Protein AF-0000000072981981 (afdb_homodimer)

Solvent-accessible surface area (backbone atoms only — not comparable to full-atom values): 23715 Å² total; per-residue (Å²): 120,84,63,38,62,62,86,81,56,67,91,51,43,89,80,48,50,75,38,51,50,51,24,56,48,38,70,71,68,51,47,66,71,39,44,14,62,52,34,63,45,56,57,67,58,47,51,51,22,38,52,53,33,42,70,68,39,34,61,42,53,75,9,65,46,61,69,47,34,50,51,46,46,59,72,44,55,72,69,58,37,51,54,43,64,72,66,50,52,68,68,57,52,51,48,45,47,51,52,41,70,75,43,49,89,78,45,52,68,72,53,43,42,38,47,37,50,50,41,23,71,68,45,50,76,88,41,46,70,58,33,60,56,33,47,67,43,91,48,64,70,38,19,33,42,15,34,40,19,45,27,62,46,44,52,72,86,42,46,68,60,36,53,56,32,59,69,45,92,46,67,65,35,23,36,34,16,43,46,22,37,40,67,51,62,50,70,86,43,44,68,61,49,53,51,48,57,75,71,52,85,54,62,73,48,47,50,36,47,50,53,33,51,48,44,71,77,52,68,125,121,84,63,39,62,62,85,81,57,68,92,51,41,89,78,49,50,75,40,51,51,53,24,55,48,40,71,71,67,50,49,66,71,40,44,15,63,52,34,65,45,57,57,68,58,46,51,50,21,39,52,54,32,42,72,68,40,35,61,42,53,74,8,65,46,61,70,47,33,49,52,47,45,59,74,44,55,72,70,58,36,50,54,43,64,72,65,49,53,68,69,56,51,50,47,44,48,51,52,42,71,75,41,48,90,78,44,52,69,72,53,42,42,39,48,36,50,50,41,22,73,69,44,50,76,87,39,44,71,58,34,60,57,32,46,67,41,91,48,65,70,38,19,35,41,14,35,40,20,47,25,62,46,42,51,73,84,44,46,68,59,35,52,56,33,58,68,45,89,46,67,66,36,22,37,36,16,42,47,23,37,40,68,52,62,50,69,86,42,46,68,61,48,51,52,47,56,76,72,52,86,54,63,74,48,45,51,36,47,49,54,33,50,48,43,72,77,53,67,124

pLDDT: mean 95.52, std 6.21, range [47.0, 98.81]

Sequence (440 aa):
MNKNLVDIDWNNIEKYSQEQITYFLYLEGKSIETLAKIRNFDKATVKKHILDGKIKYGILAKSSNVEELFKQIANSGKQDKIEVINGLENKIKKDLISFIKNNYGDMYPKDKQAAVWILGEVKDEEGIDILLKASVHKFINIRRMAVSALGKIGSIKGETVLIRALEDENSQVVTYAIKALNKIKSTKAKEKIIYIKNKTDKDYILKAVDEYLQEIDDPIMNKNLVDIDWNNIEKYSQEQITYFLYLEGKSIETLAKIRNFDKATVKKHILDGKIKYGILAKSSNVEELFKQIANSGKQDKIEVINGLENKIKKDLISFIKNNYGDMYPKDKQAAVWILGEVKDEEGIDILLKASVHKFINIRRMAVSALGKIGSIKGETVLIRALEDENSQVVTYAIKALNKIKSTKAKEKIIYIKNKTDKDYILKAVDEYLQEIDDPI

Foldseek 3Di:
DQAFQDDDDVVVVVPDDLLRVLQVVVLVPDDLVRSCVVSVHDSVVSVVSNVVCCLQCVLRSPDNDLVSSLVSLLPDDPVSNLSNLVPDDPVSLVVNLVVCVVCVVPDDPSSLLSSLQSLLSNLDCSNLVSLLVQCPDPDPSSVLSSLLSLLSNLDCVCLVSLLVQCPPPDVSSNLSSLNSCLSNLPPPNLVVLVVVCVVDDDPSSVVSSVSSCCCNVPPD/DQQFQDDDDVVVVVPDDLLRVLQVVVLVPDDLVRSCVVSVHDSVVSVVSNVVCCLQCVLRSPDNDLVSSLVSLLPDDPVSNLSNLVPDDPVSLVVNLVVCVVCVVVDDPSSLLSSLQSLLSNLDPSNLVSLLVQCPDPDPSSVLSSLLSLLSNLDCVCLVSLLVQCPPPDVSSNLSSLNSCLSNLPPPNLVVLVVVCVVDDDPSSVVSSVSSCCCNVPPD

Organism: Clostridium botulinum (strain Hall / ATCC 3502 / NCTC 13319 / Type A) (NCBI:txid441771)

Nearest PDB structures (foldseek):
  7z0f-assembly1_C  TM=6.526E-01  e=6.802E-05  synthetic construct
  7p0h-assembly2_B  TM=5.715E-01  e=2.717E-05  synthetic construct
  4zv6-assembly1_A  TM=6.392E-01  e=8.102E-05  synthetic construct
  6hwp-assembly1_A  TM=5.800E-01  e=2.838E-05  synthetic construct
  8aw4-assembly1_A  TM=5.631E-01  e=5.966E-05  synthetic construct

Radius of gyration: 39.87 Å; Cα contacts (8 Å, |Δi|>4): 545; chains: 2; bounding box: 34×123×67 Å

Secondary structure (DSSP, 8-state):
----S----GGGGGG--HHHHHHHHHHTT--HHHHHHHHT--HHHHHHHHHHHHHHHHHHHT-SSHHHHHHHHHTS-HHHHHHHHHH--HHHHHHHHHHHHHHGGG--HHHHHHHHHHHHHHT-GGGHHHHHHHTT-SSHHHHHHHHHHHHHHT-GGGHHHHHHHTT-SSHHHHHHHHHHHHHTT-STTHHHHHHHHHH---HHHHHHHHHHHHHHHS--/----S----GGGGGG--HHHHHHHHHHTT--HHHHHHHHT--HHHHHHHHHHHHHHHHHHHT-SSHHHHHHHHHTS-HHHHHHHHHH--HHHHHHHHHHHHHHGGG--HHHHHHHHHHHHHHT-GGGHHHHHHHTT-SSHHHHHHHHHHHHHHT-GGGHHHHHHHTT-SSHHHHHHHHHHHHHTT-STTHHHHHHHHHH---HHHHHHHHHHHHHHHS--

Structure (mmCIF, N/CA/C/O backbone):
data_AF-0000000072981981-model_v1
#
loop_
_entity.id
_entity.type
_entity.pdbx_description
1 polymer 'Helicase Helix-turn-helix domain-containing protein'
#
loop_
_atom_site.group_PDB
_atom_site.id
_atom_site.type_symbol
_atom_site.label_atom_id
_atom_site.label_alt_id
_atom_site.label_comp_id
_atom_site.label_asym_id
_atom_site.label_entity_id
_atom_site.label_seq_id
_atom_site.pdbx_PDB_ins_code
_atom_site.Cartn_x
_atom_site.Cartn_y
_atom_site.Cartn_z
_atom_site.occupancy
_atom_site.B_iso_or_equiv
_atom_site.auth_seq_id
_atom_site.auth_comp_id
_atom_site.auth_asym_id
_atom_site.auth_atom_id
_atom_site.pdbx_PDB_model_num
ATOM 1 N N . MET A 1 1 ? -6.266 5.734 -3.801 1 47.34 1 MET A N 1
ATOM 2 C CA . MET A 1 1 ? -6.062 6.234 -2.443 1 47.34 1 MET A CA 1
ATOM 3 C C . MET A 1 1 ? -6.363 7.727 -2.359 1 47.34 1 MET A C 1
ATOM 5 O O . MET A 1 1 ? -5.902 8.508 -3.197 1 47.34 1 MET A O 1
ATOM 9 N N . ASN A 1 2 ? -7.457 7.965 -1.632 1 57.19 2 ASN A N 1
ATOM 10 C CA . ASN A 1 2 ? -7.816 9.375 -1.548 1 57.19 2 ASN A CA 1
ATOM 11 C C . ASN A 1 2 ? -6.605 10.242 -1.217 1 57.19 2 ASN A C 1
ATOM 13 O O . ASN A 1 2 ? -5.879 9.969 -0.26 1 57.19 2 ASN A O 1
ATOM 17 N N . LYS A 1 3 ? -6.227 11.031 -2.119 1 75.69 3 LYS A N 1
ATOM 18 C CA . LYS A 1 3 ? -5.102 11.953 -1.992 1 75.69 3 LYS A CA 1
ATOM 19 C C . LYS A 1 3 ? -5.281 12.875 -0.788 1 75.69 3 LYS A C 1
ATOM 21 O O . LYS A 1 3 ? -6.348 13.461 -0.603 1 75.69 3 LYS A O 1
ATOM 26 N N . ASN A 1 4 ? -4.578 12.547 0.323 1 91 4 ASN A N 1
ATOM 27 C CA . ASN A 1 4 ? -4.508 13.469 1.451 1 91 4 ASN A CA 1
ATOM 28 C C . ASN A 1 4 ? -3.156 14.18 1.513 1 91 4 ASN A C 1
ATOM 30 O O . ASN A 1 4 ? -2.281 13.93 0.683 1 91 4 ASN A O 1
ATOM 34 N N . LEU A 1 5 ? -3.074 15.18 2.398 1 93.44 5 LEU A N 1
ATOM 35 C CA . LEU A 1 5 ? -1.886 16.031 2.426 1 93.44 5 LEU A CA 1
ATOM 36 C C . LEU A 1 5 ? -0.856 15.484 3.414 1 93.44 5 LEU A C 1
ATOM 38 O O . LEU A 1 5 ? 0.158 16.141 3.676 1 93.44 5 LEU A O 1
ATOM 42 N N . VAL A 1 6 ? -1.151 14.289 3.984 1 93.06 6 VAL A N 1
ATOM 43 C CA . VAL A 1 6 ? -0.148 13.68 4.855 1 93.06 6 VAL A CA 1
ATOM 44 C C . VAL A 1 6 ? 0.995 13.117 4.012 1 93.06 6 VAL A C 1
ATOM 46 O O . VAL A 1 6 ? 0.77 12.297 3.117 1 93.06 6 VAL A O 1
ATOM 49 N N . ASP A 1 7 ? 2.146 13.602 4.246 1 89.94 7 ASP A N 1
ATOM 50 C CA . ASP A 1 7 ? 3.318 13.164 3.496 1 89.94 7 ASP A CA 1
ATOM 51 C C . ASP A 1 7 ? 3.906 11.883 4.09 1 89.94 7 ASP A C 1
ATOM 53 O O . ASP A 1 7 ? 4.656 11.938 5.066 1 89.94 7 ASP A O 1
ATOM 57 N N . ILE A 1 8 ? 3.598 10.789 3.52 1 93.19 8 ILE A N 1
ATOM 58 C CA . ILE A 1 8 ? 4.066 9.5 4.012 1 93.19 8 ILE A CA 1
ATOM 59 C C . ILE A 1 8 ? 5.168 8.969 3.098 1 93.19 8 ILE A C 1
ATOM 61 O O . ILE A 1 8 ? 4.961 8.812 1.893 1 93.19 8 ILE A O 1
ATOM 65 N N . ASP A 1 9 ? 6.332 8.781 3.586 1 94.12 9 ASP A N 1
ATOM 66 C CA . ASP A 1 9 ? 7.453 8.141 2.906 1 94.12 9 ASP A CA 1
ATOM 67 C C . ASP A 1 9 ? 7.98 6.957 3.713 1 94.12 9 ASP A C 1
ATOM 69 O O . ASP A 1 9 ? 8.742 7.141 4.664 1 94.12 9 ASP A O 1
ATOM 73 N N . TRP A 1 10 ? 7.699 5.773 3.27 1 95.44 10 TRP A N 1
ATOM 74 C CA . TRP A 1 10 ? 8.016 4.57 4.031 1 95.44 10 TRP A CA 1
ATOM 75 C C . TRP A 1 10 ? 9.523 4.348 4.094 1 95.44 10 TRP A C 1
ATOM 77 O O . TRP A 1 10 ? 10.008 3.574 4.926 1 95.44 10 TRP A O 1
ATOM 87 N N . ASN A 1 11 ? 10.258 5 3.201 1 93.69 11 ASN A N 1
ATOM 88 C CA . ASN A 1 11 ? 11.711 4.922 3.266 1 93.69 11 ASN A CA 1
ATOM 89 C C . ASN A 1 11 ? 12.258 5.609 4.516 1 93.69 11 ASN A C 1
ATOM 91 O O . ASN A 1 11 ? 13.414 5.406 4.887 1 93.69 11 ASN A O 1
ATOM 95 N N . ASN A 1 12 ? 11.43 6.418 5.133 1 94.38 12 ASN A N 1
ATOM 96 C CA . ASN A 1 12 ? 11.828 7.113 6.352 1 94.38 12 ASN A CA 1
ATOM 97 C C . ASN A 1 12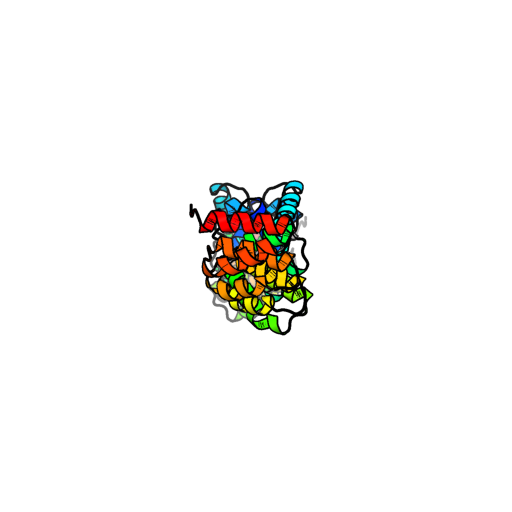 ? 11.164 6.508 7.586 1 94.38 12 ASN A C 1
ATOM 99 O O . ASN A 1 12 ? 10.883 7.219 8.555 1 94.38 12 ASN A O 1
ATOM 103 N N . ILE A 1 13 ? 10.938 5.254 7.551 1 95.94 13 ILE A N 1
ATOM 104 C CA . ILE A 1 13 ? 10.148 4.578 8.578 1 95.94 13 ILE A CA 1
ATOM 105 C C . ILE A 1 13 ? 10.828 4.734 9.938 1 95.94 13 ILE A C 1
ATOM 107 O O . ILE A 1 13 ? 10.156 4.754 10.969 1 95.94 13 ILE A O 1
ATOM 111 N N . GLU A 1 14 ? 12.188 4.875 9.898 1 95.44 14 GLU A N 1
ATOM 112 C CA . GLU A 1 14 ? 12.93 4.992 11.148 1 95.44 14 GLU A CA 1
ATOM 113 C C . GLU A 1 14 ? 12.508 6.23 11.93 1 95.44 14 GLU A C 1
ATOM 115 O O . GLU A 1 14 ? 12.688 6.293 13.148 1 95.44 14 GLU A O 1
ATOM 120 N N . LYS A 1 15 ? 11.922 7.195 11.336 1 95.06 15 LYS A N 1
ATOM 121 C CA . LYS A 1 15 ? 11.516 8.445 11.977 1 95.06 15 LYS A CA 1
ATOM 122 C C . LYS A 1 15 ? 10.086 8.344 12.516 1 95.06 15 LYS A C 1
ATOM 124 O O . LYS A 1 15 ? 9.617 9.25 13.211 1 95.06 15 LYS A O 1
ATOM 129 N N . TYR A 1 16 ? 9.359 7.277 12.188 1 96.69 16 TYR A N 1
ATOM 130 C CA . TYR A 1 16 ? 7.953 7.156 12.562 1 96.69 16 TYR A CA 1
ATOM 131 C C . TYR A 1 16 ? 7.805 6.406 13.875 1 96.69 16 TYR A C 1
ATOM 133 O O . TYR A 1 16 ? 8.5 5.418 14.117 1 96.69 16 TYR A O 1
ATOM 141 N N . SER A 1 17 ? 6.973 6.895 14.711 1 96.94 17 SER A N 1
ATOM 142 C CA . SER A 1 17 ? 6.555 6.148 15.891 1 96.94 17 SER A CA 1
ATOM 143 C C . SER A 1 17 ? 5.652 4.977 15.516 1 96.94 17 SER A C 1
ATOM 145 O O . SER A 1 17 ? 5.18 4.895 14.383 1 96.94 17 SER A O 1
ATOM 147 N N . GLN A 1 18 ? 5.379 4.059 16.469 1 97.81 18 GLN A N 1
ATOM 148 C CA . GLN A 1 18 ? 4.48 2.93 16.234 1 97.81 18 GLN A CA 1
ATOM 149 C C . GLN A 1 18 ? 3.072 3.406 15.898 1 97.81 18 GLN A C 1
ATOM 151 O O . GLN A 1 18 ? 2.404 2.828 15.039 1 97.81 18 GLN A O 1
ATOM 156 N N . GLU A 1 19 ? 2.67 4.469 16.578 1 97.75 19 GLU A N 1
ATOM 157 C CA . GLU A 1 19 ? 1.354 5.047 16.328 1 97.75 19 GLU A CA 1
ATOM 158 C C . GLU A 1 19 ? 1.263 5.613 14.914 1 97.75 19 GLU A C 1
ATOM 160 O O . GLU A 1 19 ? 0.259 5.418 14.227 1 97.75 19 GLU A O 1
ATOM 165 N N . GLN A 1 20 ? 2.314 6.309 14.547 1 97 20 GLN A N 1
ATOM 166 C CA . GLN A 1 20 ? 2.344 6.887 13.203 1 97 20 GLN A CA 1
ATOM 167 C C . GLN A 1 20 ? 2.268 5.801 12.141 1 97 20 GLN A C 1
ATOM 169 O O . GLN A 1 20 ? 1.513 5.926 11.172 1 97 20 GLN A O 1
ATOM 174 N N . ILE A 1 21 ? 3.012 4.75 12.328 1 98.31 21 ILE A N 1
ATOM 175 C CA . ILE A 1 21 ? 3.045 3.664 11.352 1 98.31 21 ILE A CA 1
ATOM 176 C C . ILE A 1 21 ? 1.644 3.078 11.188 1 98.31 21 ILE A C 1
ATOM 178 O O . ILE A 1 21 ? 1.159 2.926 10.062 1 98.31 21 ILE A O 1
ATOM 182 N N . THR A 1 22 ? 1.028 2.76 12.273 1 98.62 22 THR A N 1
ATOM 183 C CA . THR A 1 22 ? -0.32 2.203 12.242 1 98.62 22 THR A CA 1
ATOM 184 C C . THR A 1 22 ? -1.278 3.15 11.523 1 98.62 22 THR A C 1
ATOM 186 O O . THR A 1 22 ? -2.035 2.729 10.648 1 98.62 22 THR A O 1
ATOM 189 N N . TYR A 1 23 ? -1.224 4.398 11.82 1 97.81 23 TYR A N 1
ATOM 190 C CA . TYR A 1 23 ? -2.166 5.359 11.258 1 97.81 23 TYR A CA 1
ATOM 191 C C . TYR A 1 23 ? -1.917 5.559 9.766 1 97.81 23 TYR A C 1
ATOM 193 O O . TYR A 1 23 ? -2.861 5.703 8.992 1 97.81 23 TYR A O 1
ATOM 201 N N . PHE A 1 24 ? -0.653 5.645 9.438 1 97.31 24 PHE A N 1
ATOM 202 C CA . PHE A 1 24 ? -0.336 5.832 8.023 1 97.31 24 PHE A CA 1
ATOM 203 C C . PHE A 1 24 ? -0.832 4.652 7.195 1 97.31 24 PHE A C 1
ATOM 205 O O . PHE A 1 24 ? -1.338 4.832 6.086 1 97.31 24 PHE A O 1
ATOM 212 N N . LEU A 1 25 ? -0.654 3.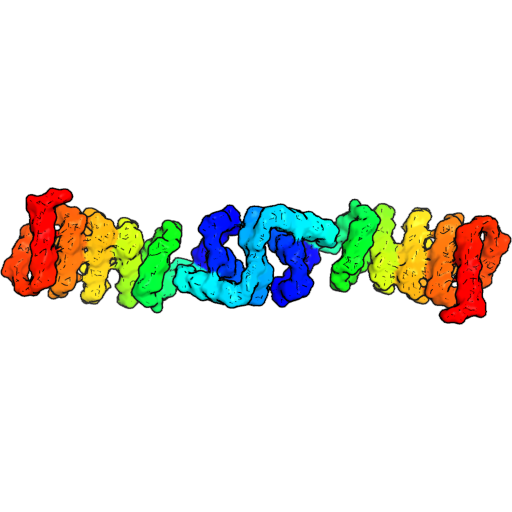482 7.762 1 97.44 25 LEU A N 1
ATOM 213 C CA . LEU A 1 25 ? -1.223 2.318 7.09 1 97.44 25 LEU A CA 1
ATOM 214 C C . LEU A 1 25 ? -2.744 2.412 7.031 1 97.44 25 LEU A C 1
ATOM 216 O O . LEU A 1 25 ? -3.357 2.029 6.031 1 97.44 25 LEU A O 1
ATOM 220 N N . TYR A 1 26 ? -3.336 2.885 8.07 1 98 26 TYR A N 1
ATOM 221 C CA . TYR A 1 26 ? -4.777 3.098 8.102 1 98 26 TYR A CA 1
ATOM 222 C C . TYR A 1 26 ? -5.223 4.027 6.977 1 98 26 TYR A C 1
ATOM 224 O O . TYR A 1 26 ? -6.242 3.783 6.332 1 98 26 TYR A O 1
ATOM 232 N N . LEU A 1 27 ? -4.461 5.043 6.727 1 96.88 27 LEU A N 1
ATOM 233 C CA . LEU A 1 27 ? -4.785 6.012 5.688 1 96.88 27 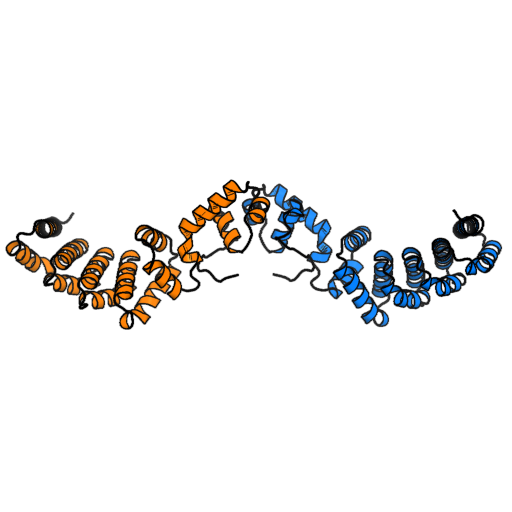LEU A CA 1
ATOM 234 C C . LEU A 1 27 ? -4.738 5.363 4.309 1 96.88 27 LEU A C 1
ATOM 236 O O . LEU A 1 27 ? -5.305 5.891 3.35 1 96.88 27 LEU A O 1
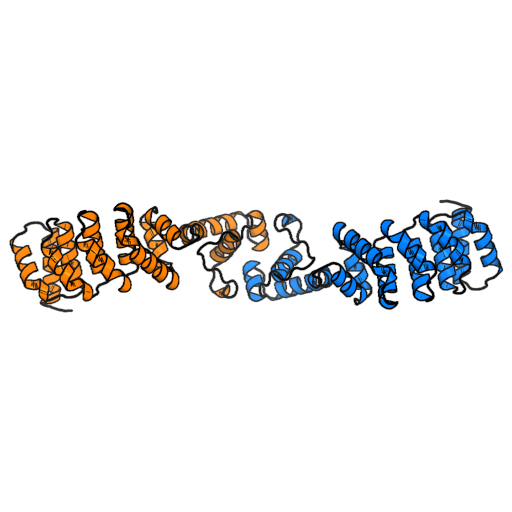ATOM 240 N N . GLU A 1 28 ? -4.074 4.207 4.238 1 94.44 28 GLU A N 1
ATOM 241 C CA . GLU A 1 28 ? -4.016 3.48 2.975 1 94.44 28 GLU A CA 1
ATOM 242 C C . GLU A 1 28 ? -5.262 2.623 2.775 1 94.44 28 GLU A C 1
ATOM 244 O O . GLU A 1 28 ? -5.391 1.928 1.766 1 94.44 28 GLU A O 1
ATOM 249 N N . GLY A 1 29 ? -6.133 2.582 3.732 1 94.5 29 GLY A N 1
ATOM 250 C CA . GLY A 1 29 ? -7.426 1.944 3.553 1 94.5 29 GLY A CA 1
ATOM 251 C C . GLY A 1 29 ? -7.52 0.584 4.219 1 94.5 29 GLY A C 1
ATOM 252 O O . GLY A 1 29 ? -8.461 -0.173 3.967 1 94.5 29 GLY A O 1
ATOM 253 N N . LYS A 1 30 ? -6.613 0.238 4.992 1 95.25 30 LYS A N 1
ATOM 254 C CA . LYS A 1 30 ? -6.621 -1.059 5.66 1 95.25 30 LYS A CA 1
ATOM 255 C C . LYS A 1 30 ? -7.52 -1.033 6.898 1 95.25 30 LYS A C 1
ATOM 257 O O . LYS A 1 30 ? -7.527 -0.052 7.645 1 95.25 30 LYS A O 1
ATOM 262 N N . SER A 1 31 ? -8.258 -2.121 7.133 1 97.12 31 SER A N 1
ATOM 263 C CA . SER A 1 31 ? -9.164 -2.209 8.266 1 97.12 31 SER A CA 1
ATOM 264 C C . SER A 1 31 ? -8.406 -2.418 9.57 1 97.12 31 SER A C 1
ATOM 266 O O . SER A 1 31 ? -7.223 -2.766 9.555 1 97.12 31 SER A O 1
ATOM 268 N N . ILE A 1 32 ? -9.141 -2.203 10.656 1 98.06 32 ILE A N 1
ATOM 269 C CA . ILE A 1 32 ? -8.547 -2.379 11.977 1 98.06 32 ILE A CA 1
ATOM 270 C C . ILE A 1 32 ? -8.094 -3.826 12.148 1 98.06 32 ILE A C 1
ATOM 272 O O . ILE A 1 32 ? -7.004 -4.082 12.664 1 98.06 32 ILE A O 1
ATOM 276 N N . GLU A 1 33 ? -8.922 -4.758 11.695 1 97.38 33 GLU A N 1
ATOM 277 C CA . GLU A 1 33 ? -8.578 -6.176 11.781 1 97.38 33 GLU A CA 1
ATOM 278 C C . GLU A 1 33 ? -7.32 -6.492 10.977 1 97.38 33 GLU A C 1
ATOM 280 O O . GLU A 1 33 ? -6.422 -7.18 11.469 1 97.38 33 GLU A O 1
ATOM 285 N N . THR A 1 34 ? -7.258 -5.996 9.789 1 98.38 34 THR A N 1
ATOM 286 C CA . THR A 1 34 ? -6.109 -6.191 8.906 1 98.38 34 THR A CA 1
ATOM 287 C C . THR A 1 34 ? -4.848 -5.594 9.523 1 98.38 34 THR A C 1
ATOM 289 O O . THR A 1 34 ? -3.799 -6.242 9.555 1 98.38 34 THR A O 1
ATOM 292 N N . LEU A 1 35 ? -5.008 -4.387 10.07 1 98.69 35 LEU A N 1
ATOM 293 C CA . LEU A 1 35 ? -3.861 -3.691 10.648 1 98.69 35 LEU A CA 1
ATOM 294 C C . LEU A 1 35 ? -3.342 -4.434 11.875 1 98.69 35 LEU A C 1
ATOM 296 O O . LEU A 1 35 ? -2.133 -4.461 12.125 1 98.69 35 LEU A O 1
ATOM 300 N N . ALA A 1 36 ? -4.277 -4.953 12.695 1 98.5 36 ALA A N 1
ATOM 301 C CA . ALA A 1 36 ? -3.863 -5.695 13.883 1 98.5 36 ALA A CA 1
ATOM 302 C C . ALA A 1 36 ? -2.947 -6.855 13.508 1 98.5 36 ALA A C 1
ATOM 304 O O . ALA A 1 36 ? -1.916 -7.074 14.148 1 98.5 36 ALA A O 1
ATOM 305 N N . LYS A 1 37 ? -3.24 -7.559 12.438 1 98 37 LYS A N 1
ATOM 306 C CA . LYS A 1 37 ? -2.434 -8.688 11.984 1 98 37 LYS A CA 1
ATOM 307 C C . LYS A 1 37 ? -1.141 -8.211 11.328 1 98 37 LYS A C 1
ATOM 309 O O . LYS A 1 37 ? -0.068 -8.766 11.586 1 98 37 LYS A O 1
ATOM 314 N N . ILE A 1 38 ? -1.261 -7.219 10.508 1 98.62 38 ILE A N 1
ATOM 315 C CA . ILE A 1 38 ? -0.084 -6.691 9.82 1 98.62 38 ILE A CA 1
ATOM 316 C C . ILE A 1 38 ? 0.938 -6.211 10.844 1 98.62 38 ILE A C 1
ATOM 318 O O . ILE A 1 38 ? 2.123 -6.535 10.75 1 98.62 38 ILE A O 1
ATOM 322 N N . ARG A 1 39 ? 0.465 -5.449 11.805 1 98.56 39 ARG A N 1
ATOM 323 C CA . ARG A 1 39 ? 1.347 -4.773 12.758 1 98.56 39 ARG A CA 1
ATOM 324 C C . ARG A 1 39 ? 1.781 -5.719 13.867 1 98.56 39 ARG A C 1
ATOM 326 O O . ARG A 1 39 ? 2.711 -5.418 14.617 1 98.56 39 ARG A O 1
ATOM 333 N N . ASN A 1 40 ? 1.094 -6.801 13.969 1 97 40 ASN A N 1
ATOM 334 C CA . ASN A 1 40 ? 1.311 -7.73 15.078 1 97 40 ASN A CA 1
ATOM 335 C C . ASN A 1 40 ? 1.037 -7.066 16.422 1 97 40 ASN A C 1
ATOM 337 O O . ASN A 1 40 ? 1.866 -7.137 17.328 1 97 40 ASN A O 1
ATOM 341 N N . PHE A 1 41 ? -0.027 -6.242 16.547 1 97.88 41 PHE A N 1
ATOM 342 C CA . PHE A 1 41 ? -0.601 -5.625 17.734 1 97.88 41 PHE A CA 1
ATOM 343 C C . PHE A 1 41 ? -2.025 -6.113 17.969 1 97.88 41 PHE A C 1
ATOM 345 O O . PHE A 1 41 ? -2.682 -6.586 17.031 1 97.88 41 PHE A O 1
ATOM 352 N N . ASP A 1 42 ? -2.537 -6.078 19.203 1 98 42 ASP A N 1
ATOM 353 C CA . ASP A 1 42 ? -3.949 -6.371 19.438 1 98 42 ASP A CA 1
ATOM 354 C C . ASP A 1 42 ? -4.836 -5.246 18.906 1 98 42 ASP A C 1
ATOM 356 O O . ASP A 1 42 ? -4.363 -4.137 18.672 1 98 42 ASP A O 1
ATOM 360 N N . LYS A 1 43 ? -6.102 -5.52 18.688 1 98.12 43 LYS A N 1
ATOM 361 C CA . LYS A 1 43 ? -7.051 -4.59 18.094 1 98.12 43 LYS A CA 1
ATOM 362 C C . LYS A 1 43 ? -7.156 -3.307 18.906 1 98.12 43 LYS A C 1
ATOM 364 O O . LYS A 1 43 ? -7.277 -2.215 18.344 1 98.12 43 LYS A O 1
ATOM 369 N N . ALA A 1 44 ? -7.117 -3.41 20.172 1 98.56 44 ALA A N 1
ATOM 370 C CA . ALA A 1 44 ? -7.23 -2.25 21.062 1 98.56 44 ALA A CA 1
ATOM 371 C C . ALA A 1 44 ? -6.086 -1.269 20.828 1 98.56 44 ALA A C 1
ATOM 373 O O . ALA A 1 44 ? -6.305 -0.057 20.75 1 98.56 44 ALA A O 1
ATOM 374 N N . THR A 1 45 ? -4.934 -1.798 20.797 1 98.75 45 THR A N 1
ATOM 375 C CA . THR A 1 45 ? -3.764 -0.966 20.547 1 98.75 45 THR A CA 1
ATOM 376 C C . THR A 1 45 ? -3.879 -0.266 19.203 1 98.75 45 THR A C 1
ATOM 378 O O . THR A 1 45 ? -3.607 0.932 19.094 1 98.75 45 THR A O 1
ATOM 381 N N . VAL A 1 46 ? -4.293 -0.986 18.188 1 98.81 46 VAL A N 1
ATOM 382 C CA . VAL A 1 46 ? -4.441 -0.438 16.844 1 98.81 46 VAL A CA 1
ATOM 383 C C . VAL A 1 46 ? -5.477 0.685 16.844 1 98.81 46 VAL A C 1
ATOM 385 O O . VAL A 1 46 ? -5.258 1.745 16.266 1 98.81 46 VAL A O 1
ATOM 388 N N . LYS A 1 47 ? -6.574 0.447 17.516 1 98.69 47 LYS A N 1
ATOM 389 C CA . LYS A 1 47 ? -7.609 1.471 17.609 1 98.69 47 LYS A CA 1
ATOM 390 C C . LYS A 1 47 ? -7.074 2.732 18.281 1 98.69 47 LYS A C 1
ATOM 392 O O . LYS A 1 47 ? -7.367 3.846 17.844 1 98.69 47 LYS A O 1
ATOM 397 N N . LYS A 1 48 ? -6.375 2.561 19.344 1 98.62 48 LYS A N 1
ATOM 398 C CA . LYS A 1 48 ? -5.777 3.697 20.031 1 98.62 48 LYS A CA 1
ATOM 399 C C . LYS A 1 48 ? -4.816 4.457 19.125 1 98.62 48 LYS A C 1
ATOM 401 O O . LYS A 1 48 ? -4.832 5.688 19.094 1 98.62 48 LYS A O 1
ATOM 406 N N . HIS A 1 49 ? -3.908 3.736 18.391 1 98.62 49 HIS A N 1
ATOM 407 C CA . HIS A 1 49 ? -2.988 4.359 17.453 1 98.62 49 HIS A CA 1
ATOM 408 C C . HIS A 1 49 ? -3.738 5.188 16.406 1 98.62 49 HIS A C 1
ATOM 410 O O . HIS A 1 49 ? -3.318 6.301 16.078 1 98.62 49 HIS A O 1
ATOM 416 N N . ILE A 1 50 ? -4.855 4.625 15.922 1 98.31 50 ILE A N 1
ATOM 417 C CA . ILE A 1 50 ? -5.637 5.309 14.898 1 98.31 50 ILE A CA 1
ATOM 418 C C . ILE A 1 50 ? -6.25 6.578 15.477 1 98.31 50 ILE A C 1
ATOM 420 O O . ILE A 1 50 ? -6.219 7.637 14.836 1 98.31 50 ILE A O 1
ATOM 424 N N . LEU A 1 51 ? -6.758 6.512 16.672 1 97.06 51 LEU A N 1
ATOM 425 C CA . LEU A 1 51 ? -7.32 7.684 17.328 1 97.06 51 LEU A CA 1
ATOM 426 C C . LEU A 1 51 ? -6.266 8.773 17.5 1 97.06 51 LEU A C 1
ATOM 428 O O . LEU A 1 51 ? -6.512 9.938 17.188 1 97.06 51 LEU A O 1
ATOM 432 N N . ASP A 1 52 ? -5.137 8.391 18.016 1 96.06 52 ASP A N 1
ATOM 433 C CA . ASP A 1 52 ? -4.039 9.336 18.188 1 96.06 52 ASP A CA 1
ATOM 434 C C . ASP A 1 52 ? -3.65 9.984 16.859 1 96.06 52 ASP A C 1
ATOM 436 O O . ASP A 1 52 ? -3.393 11.195 16.812 1 96.06 52 ASP A O 1
ATOM 440 N N . GLY A 1 53 ? -3.564 9.211 15.82 1 95.12 53 GLY A N 1
ATOM 441 C CA . GLY A 1 53 ? -3.25 9.734 14.508 1 95.12 53 GLY A CA 1
ATOM 442 C C . GLY A 1 53 ? -4.281 10.727 13.992 1 95.12 53 GLY A C 1
ATOM 443 O O . GLY A 1 53 ? -3.932 11.734 13.383 1 95.12 53 GLY A O 1
ATOM 444 N N . LYS A 1 54 ? -5.547 10.398 14.266 1 93.62 54 LYS A N 1
ATOM 445 C CA . LYS A 1 54 ? -6.617 11.305 13.844 1 93.62 54 LYS A CA 1
ATOM 446 C C . LYS A 1 54 ? -6.508 12.648 14.547 1 93.62 54 LYS A C 1
ATOM 448 O O . LYS A 1 54 ? -6.762 13.695 13.945 1 93.62 54 LYS A O 1
ATOM 453 N N . ILE A 1 55 ? -6.176 12.602 15.773 1 90.69 55 ILE A N 1
ATOM 454 C CA . ILE A 1 55 ? -5.992 13.82 16.547 1 90.69 55 ILE A CA 1
ATOM 455 C C . ILE A 1 55 ? -4.828 14.625 15.969 1 90.69 55 ILE A C 1
ATOM 457 O O . ILE A 1 55 ? -4.945 15.836 15.766 1 90.69 55 ILE A O 1
ATOM 461 N N . LYS A 1 56 ? -3.818 13.992 15.648 1 90.12 56 LYS A N 1
ATOM 462 C CA . LYS A 1 56 ? -2.598 14.68 15.227 1 90.12 56 LYS A CA 1
ATOM 463 C C . LYS A 1 56 ? -2.662 15.07 13.75 1 90.12 56 LYS A C 1
ATOM 465 O O . LYS A 1 56 ? -2.234 16.156 13.375 1 90.12 56 LYS A O 1
ATOM 470 N N . TYR A 1 57 ? -3.205 14.203 12.93 1 93.31 57 TYR A N 1
ATOM 471 C CA . TYR A 1 57 ? -3.084 14.391 11.492 1 93.31 57 TYR A CA 1
ATOM 472 C C . TYR A 1 57 ? -4.453 14.578 10.844 1 93.31 57 TYR A C 1
ATOM 474 O O . TYR A 1 57 ? -4.559 14.719 9.625 1 93.31 57 TYR A O 1
ATOM 482 N N . GLY A 1 58 ? -5.473 14.531 11.578 1 93.81 58 GLY A N 1
ATOM 483 C CA . GLY A 1 58 ? -6.828 14.492 11.047 1 93.81 58 GLY A CA 1
ATOM 484 C C . GLY A 1 58 ? -7.105 15.594 10.039 1 93.81 58 GLY A C 1
ATOM 485 O O . GLY A 1 58 ? -7.695 15.336 8.984 1 93.81 58 GLY A O 1
ATOM 486 N N . ILE A 1 59 ? -6.746 16.781 10.336 1 94.56 59 ILE A N 1
ATOM 487 C CA . ILE A 1 59 ? -7.012 17.938 9.477 1 94.56 59 ILE A CA 1
ATOM 488 C C . ILE A 1 59 ? -6.281 17.75 8.141 1 94.56 59 ILE A C 1
ATOM 490 O O . ILE A 1 59 ? -6.867 17.953 7.078 1 94.56 59 ILE A O 1
ATOM 494 N N . LEU A 1 60 ? -5.043 17.359 8.203 1 94.62 60 LEU A N 1
ATOM 495 C CA . LEU A 1 60 ? -4.273 17.125 6.988 1 94.62 60 LEU A CA 1
ATOM 496 C C . LEU A 1 60 ? -4.844 15.938 6.211 1 94.62 60 LEU A C 1
ATOM 498 O O . LEU A 1 60 ? -4.926 15.977 4.98 1 94.62 60 LEU A O 1
ATOM 502 N N . ALA A 1 61 ? -5.168 14.922 6.961 1 94.75 61 ALA A N 1
ATOM 503 C CA . ALA A 1 61 ? -5.656 13.695 6.348 1 94.75 61 ALA A CA 1
ATOM 504 C C . ALA A 1 61 ? -6.992 13.922 5.645 1 94.75 61 ALA A C 1
ATOM 506 O O . ALA A 1 61 ? -7.309 13.242 4.664 1 94.75 61 ALA A O 1
ATOM 507 N N . LYS A 1 62 ? -7.785 14.867 6.062 1 94.44 62 LYS A N 1
ATOM 508 C CA . LYS A 1 62 ? -9.094 15.164 5.492 1 94.44 62 LYS A CA 1
ATOM 509 C C . LYS A 1 62 ? -8.984 16.188 4.367 1 94.44 62 LYS A C 1
ATOM 511 O O . LYS A 1 62 ? -9.984 16.547 3.75 1 94.44 62 LYS A O 1
ATOM 516 N N . SER A 1 63 ? -7.824 16.672 4.137 1 96.06 63 SER A N 1
ATOM 517 C CA . SER A 1 63 ? -7.633 17.703 3.119 1 96.06 63 SER A CA 1
ATOM 518 C C . SER A 1 63 ? -6.91 17.141 1.899 1 96.06 63 SER A C 1
ATOM 520 O O . SER A 1 63 ? -5.828 16.562 2.025 1 96.06 63 SER A O 1
ATOM 522 N N . SER A 1 64 ? -7.457 17.391 0.738 1 95.5 64 SER A N 1
ATOM 523 C CA . SER A 1 64 ? -6.859 16.875 -0.493 1 95.5 64 SER A CA 1
ATOM 524 C C . SER A 1 64 ? -5.973 17.938 -1.15 1 95.5 64 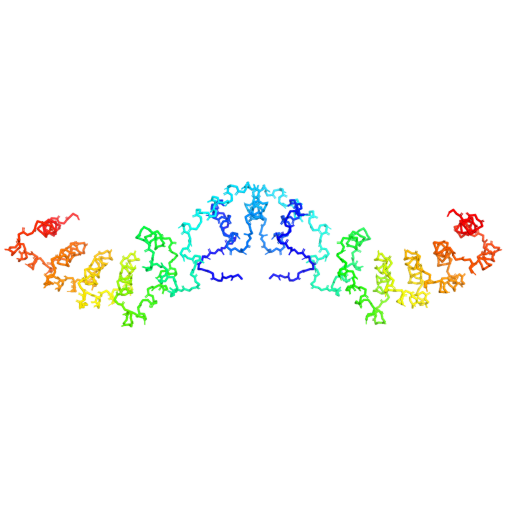SER A C 1
ATOM 526 O O . SER A 1 64 ? -5.164 17.609 -2.023 1 95.5 64 SER A O 1
ATOM 528 N N . ASN A 1 65 ? -6.188 19.156 -0.847 1 95.81 65 ASN A N 1
ATOM 529 C CA . ASN A 1 65 ? -5.395 20.281 -1.357 1 95.81 65 ASN A CA 1
ATOM 530 C C . ASN A 1 65 ? -5.336 21.422 -0.359 1 95.81 65 ASN A C 1
ATOM 532 O O . ASN A 1 65 ? -5.941 21.359 0.711 1 95.81 65 ASN A O 1
ATOM 536 N N . VAL A 1 66 ? -4.672 22.422 -0.726 1 97.06 66 VAL A N 1
ATOM 537 C CA . VAL A 1 66 ? -4.395 23.5 0.206 1 97.06 66 VAL A CA 1
ATOM 538 C C . VAL A 1 66 ? -5.68 24.281 0.496 1 97.06 66 VAL A C 1
ATOM 540 O O . VAL A 1 66 ? -5.871 24.781 1.604 1 97.06 66 VAL A O 1
ATOM 543 N N . GLU A 1 67 ? -6.551 24.453 -0.491 1 97.69 67 GLU A N 1
ATOM 544 C CA . GLU A 1 67 ? -7.824 25.125 -0.256 1 97.69 67 GLU A CA 1
ATOM 545 C C . GLU A 1 67 ? -8.648 24.391 0.798 1 97.69 67 GLU A C 1
ATOM 547 O O . GLU A 1 67 ? -9.188 25.016 1.718 1 97.69 67 GLU A O 1
ATOM 552 N N . GLU A 1 68 ? -8.758 23.125 0.628 1 97.38 68 GLU A N 1
ATOM 553 C CA . GLU A 1 68 ? -9.469 22.328 1.617 1 97.38 68 GLU A CA 1
ATOM 554 C C . GLU A 1 68 ? -8.781 22.391 2.979 1 97.38 68 GLU A C 1
ATOM 556 O O . GLU A 1 68 ? -9.445 22.422 4.016 1 97.38 68 GLU A O 1
ATOM 561 N N . LEU A 1 69 ? -7.469 22.375 2.92 1 97.56 69 LEU A N 1
ATOM 562 C CA . LEU A 1 69 ? -6.723 22.516 4.164 1 97.56 69 LEU A CA 1
ATOM 563 C C . LEU A 1 69 ? -7.09 23.812 4.875 1 97.56 69 LEU A C 1
ATOM 565 O O . LEU A 1 69 ? -7.359 23.812 6.078 1 97.56 69 LEU A O 1
ATOM 569 N N . PHE A 1 70 ? -7.121 24.875 4.129 1 98.12 70 PHE A N 1
ATOM 570 C CA . PHE A 1 70 ? -7.496 26.172 4.676 1 98.12 70 PHE A CA 1
ATOM 571 C C . PHE A 1 70 ? -8.875 26.109 5.324 1 98.12 70 PHE A C 1
ATOM 573 O O . PHE A 1 70 ? -9.062 26.562 6.453 1 98.12 70 PHE A O 1
ATOM 580 N N . LYS A 1 71 ? -9.797 25.531 4.609 1 97.5 71 LYS A N 1
ATOM 581 C CA . LYS A 1 71 ? -11.156 25.438 5.121 1 97.5 71 LYS A CA 1
ATOM 582 C C . LYS A 1 71 ? -11.219 24.594 6.383 1 97.5 71 LYS A C 1
ATOM 584 O O . LYS A 1 71 ? -11.922 24.922 7.336 1 97.5 71 LYS A O 1
ATOM 589 N N . GLN A 1 72 ? -10.469 23.469 6.344 1 96.94 72 GLN A N 1
ATOM 590 C CA . GLN A 1 72 ? -10.438 22.594 7.516 1 96.94 72 GLN A CA 1
ATOM 591 C C . GLN A 1 72 ? -9.859 23.328 8.727 1 96.94 72 GLN A C 1
ATOM 593 O O . GLN A 1 72 ? -10.391 23.219 9.828 1 96.94 72 GLN A O 1
ATOM 598 N N . ILE A 1 73 ? -8.836 24.078 8.547 1 97 73 ILE A N 1
ATOM 599 C CA . ILE A 1 73 ? -8.219 24.828 9.633 1 97 73 ILE A CA 1
ATOM 600 C C . ILE A 1 73 ? -9.195 25.891 10.133 1 97 73 ILE A C 1
ATOM 602 O O . ILE A 1 73 ? -9.414 26.016 11.344 1 97 73 ILE A O 1
ATOM 606 N N . ALA A 1 74 ? -9.789 26.594 9.219 1 96.19 74 ALA A N 1
ATOM 607 C CA . ALA A 1 74 ? -10.695 27.688 9.562 1 96.19 74 ALA A CA 1
ATOM 608 C C . ALA A 1 74 ? -11.852 27.203 10.422 1 96.19 74 ALA A C 1
ATOM 610 O O . ALA A 1 74 ? -12.336 27.938 11.289 1 96.19 74 ALA A O 1
ATOM 611 N N . ASN A 1 75 ? -12.281 26 10.188 1 95.44 75 ASN A N 1
ATOM 612 C CA . ASN A 1 75 ? -13.469 25.484 10.859 1 95.44 75 ASN A CA 1
ATOM 613 C C . ASN A 1 75 ? -13.109 24.625 12.07 1 95.44 75 ASN A C 1
ATOM 615 O O . ASN A 1 75 ? -13.977 24.016 12.688 1 95.44 75 ASN A O 1
ATOM 619 N N . SER A 1 76 ? -11.898 24.562 12.398 1 95.19 76 SER A N 1
ATOM 620 C CA . SER A 1 76 ? -11.438 23.75 13.516 1 95.19 76 SER A CA 1
ATOM 621 C C . SER A 1 76 ? -11.367 24.562 14.805 1 95.19 76 SER A C 1
ATOM 623 O O . SER A 1 76 ? -11.453 25.797 14.766 1 95.19 76 SER A O 1
ATOM 625 N N . GLY A 1 77 ? -11.281 23.891 15.922 1 92.25 77 GLY A N 1
ATOM 626 C CA . GLY A 1 77 ? -11.109 24.547 17.203 1 92.25 77 GLY A CA 1
ATOM 627 C C . GLY A 1 77 ? -9.711 25.125 17.391 1 92.25 77 GLY A C 1
ATOM 628 O O . GLY A 1 77 ? -8.789 24.766 16.656 1 92.25 77 GLY A O 1
ATOM 629 N N . LYS A 1 78 ? -9.586 26.047 18.297 1 88.5 78 LYS A N 1
ATOM 630 C CA . LYS A 1 78 ? -8.359 26.812 18.5 1 88.5 78 LYS A CA 1
ATOM 631 C C . LYS A 1 78 ? -7.164 25.891 18.719 1 88.5 78 LYS A C 1
ATOM 633 O O . LYS A 1 78 ? -6.121 26.047 18.078 1 88.5 78 LYS A O 1
ATOM 638 N N . GLN A 1 79 ? -7.309 24.938 19.641 1 90.75 79 GLN A N 1
ATOM 639 C CA . GLN A 1 79 ? -6.195 24.047 19.953 1 90.75 79 GLN A CA 1
ATOM 640 C C . GLN A 1 79 ? -5.789 23.219 18.734 1 90.75 79 GLN A C 1
ATOM 642 O O . GLN A 1 79 ? -4.602 23.062 18.453 1 90.75 79 GLN A O 1
ATOM 647 N N . ASP A 1 80 ? -6.742 22.719 18 1 91.44 80 ASP A N 1
ATOM 648 C CA . ASP A 1 80 ? -6.473 21.938 16.781 1 91.44 80 ASP A CA 1
ATOM 649 C C . ASP A 1 80 ? -5.766 22.797 15.734 1 91.44 80 ASP A C 1
ATOM 651 O O . ASP A 1 80 ? -4.852 22.312 15.055 1 91.44 80 ASP A O 1
ATOM 655 N N . LYS A 1 81 ? -6.199 24.047 15.648 1 93.06 81 LYS A N 1
ATOM 656 C CA . LYS A 1 81 ? -5.605 24.969 14.68 1 93.06 81 LYS A CA 1
ATOM 657 C C . LYS A 1 81 ? -4.117 25.156 14.953 1 93.06 81 LYS A C 1
ATOM 659 O O . LYS A 1 81 ? -3.293 25.062 14.039 1 93.06 81 LYS A O 1
ATOM 664 N N . ILE A 1 82 ? -3.816 25.328 16.188 1 92.06 82 ILE A N 1
ATOM 665 C CA . ILE A 1 82 ? -2.438 25.578 16.594 1 92.06 82 ILE A CA 1
ATOM 666 C C . ILE A 1 82 ? -1.584 24.344 16.328 1 92.06 82 ILE A C 1
ATOM 668 O O . ILE A 1 82 ? -0.501 24.438 15.742 1 92.06 82 ILE A O 1
ATOM 672 N N . GLU A 1 83 ? -2.094 23.234 16.719 1 91.06 83 GLU A N 1
ATOM 673 C CA . GLU A 1 83 ? -1.353 21.984 16.562 1 91.06 83 GLU A CA 1
ATOM 674 C C . GLU A 1 83 ? -1.08 21.703 15.078 1 91.06 83 GLU A C 1
ATOM 676 O O . GLU A 1 83 ? 0.023 21.297 14.719 1 91.06 83 GLU A O 1
ATOM 681 N N . VAL A 1 84 ? -2.023 21.953 14.281 1 93.56 84 VAL A N 1
ATOM 682 C CA . VAL A 1 84 ? -1.864 21.656 12.867 1 93.56 84 VAL A CA 1
ATOM 683 C C . VAL A 1 84 ? -0.821 22.594 12.25 1 93.56 84 VAL A C 1
ATOM 685 O O . VAL A 1 84 ? 0.085 22.141 11.547 1 93.56 84 VAL A O 1
ATOM 688 N N . ILE A 1 85 ? -0.894 23.891 12.5 1 94.25 85 ILE A N 1
ATOM 689 C CA . ILE A 1 85 ? 0.025 24.859 11.906 1 94.25 85 ILE A CA 1
ATOM 690 C C . ILE A 1 85 ? 1.454 24.531 12.344 1 94.25 85 ILE A C 1
ATOM 692 O O . ILE A 1 85 ? 2.381 24.578 11.531 1 94.25 85 ILE A O 1
ATOM 696 N N . ASN A 1 86 ? 1.604 24.125 13.641 1 91.25 86 ASN A N 1
ATOM 697 C CA . ASN A 1 86 ? 2.924 23.812 14.18 1 91.25 86 ASN A CA 1
ATOM 698 C C . ASN A 1 86 ? 3.492 22.531 13.555 1 91.25 86 ASN A C 1
ATOM 700 O O . ASN A 1 86 ? 4.711 22.375 13.469 1 91.25 86 ASN A O 1
ATOM 704 N N . GLY A 1 87 ? 2.689 21.703 13.102 1 89.12 87 GLY A N 1
ATOM 705 C CA . GLY A 1 87 ? 3.131 20.422 12.57 1 89.12 87 GLY A CA 1
ATOM 706 C C . GLY A 1 87 ? 3.273 20.422 11.062 1 89.12 87 GLY A C 1
ATOM 707 O O . GLY A 1 87 ? 3.777 19.453 10.484 1 89.12 87 GLY A O 1
ATOM 708 N N . LEU A 1 88 ? 2.918 21.531 10.391 1 93.5 88 LEU A N 1
ATOM 709 C CA . LEU A 1 88 ? 2.934 21.562 8.938 1 93.5 88 LEU A CA 1
ATOM 710 C C . LEU A 1 88 ? 4.363 21.625 8.406 1 93.5 88 LEU A C 1
ATOM 712 O O . LEU A 1 88 ? 5.207 22.328 8.969 1 93.5 88 LEU A O 1
ATOM 716 N N . GLU A 1 89 ? 4.594 20.859 7.371 1 90.38 89 GLU A N 1
ATOM 717 C CA . GLU A 1 89 ? 5.852 21 6.645 1 90.38 89 GLU A CA 1
ATOM 718 C C . GLU A 1 89 ? 5.977 22.375 5.992 1 90.38 89 GLU A C 1
ATOM 720 O O . GLU A 1 89 ? 4.969 23 5.68 1 90.38 89 GLU A O 1
ATOM 725 N N . ASN A 1 90 ? 7.188 22.781 5.773 1 93.44 90 ASN A N 1
ATOM 726 C CA . ASN A 1 90 ? 7.457 24.109 5.25 1 93.44 90 ASN A CA 1
ATOM 727 C C . ASN A 1 90 ? 6.797 24.328 3.889 1 93.44 90 ASN A C 1
ATOM 729 O O . ASN A 1 90 ? 6.25 25.391 3.619 1 93.44 90 ASN A O 1
ATOM 733 N N . LYS A 1 91 ? 6.871 23.297 3.139 1 93.44 91 LYS A N 1
ATOM 734 C CA . LYS A 1 91 ? 6.285 23.422 1.808 1 93.44 91 LYS A CA 1
ATOM 735 C C . LYS A 1 91 ? 4.789 23.703 1.893 1 93.44 91 LYS A C 1
ATOM 737 O O . LYS A 1 91 ? 4.27 24.547 1.156 1 93.44 91 LYS A O 1
ATOM 742 N N . ILE A 1 92 ? 4.109 23.062 2.736 1 95.19 92 ILE A N 1
ATOM 743 C CA . ILE A 1 92 ? 2.666 23.234 2.885 1 95.19 92 ILE A CA 1
ATOM 744 C C . ILE A 1 92 ? 2.367 24.625 3.461 1 95.19 92 ILE A C 1
ATOM 746 O O . ILE A 1 92 ? 1.379 25.25 3.086 1 95.19 92 ILE A O 1
ATOM 750 N N . LYS A 1 93 ? 3.16 25.094 4.418 1 96.44 93 LYS A N 1
ATOM 751 C CA . LYS A 1 93 ? 3.014 26.438 4.945 1 96.44 93 LYS A CA 1
ATOM 752 C C . LYS A 1 93 ? 3.105 27.484 3.828 1 96.44 93 LYS A C 1
ATOM 754 O O . LYS A 1 93 ? 2.285 28.391 3.756 1 96.44 93 LYS A O 1
ATOM 759 N N . LYS A 1 94 ? 4.043 27.266 2.947 1 96.81 94 LYS A N 1
ATOM 760 C CA . LYS A 1 94 ? 4.219 28.188 1.827 1 96.81 94 LYS A CA 1
ATOM 761 C C . LYS A 1 94 ? 3.02 28.141 0.883 1 96.81 94 LYS A C 1
ATOM 763 O O . LYS A 1 94 ? 2.58 29.172 0.374 1 96.81 94 LYS A O 1
ATOM 768 N N . ASP A 1 95 ? 2.562 26.969 0.681 1 96.94 95 ASP A N 1
ATOM 769 C CA . ASP A 1 95 ? 1.38 26.812 -0.162 1 96.94 95 ASP A CA 1
ATOM 770 C C . ASP A 1 95 ? 0.176 27.531 0.448 1 96.94 95 ASP A C 1
ATOM 772 O O . ASP A 1 95 ? -0.622 28.141 -0.269 1 96.94 95 ASP A O 1
ATOM 776 N N . LEU A 1 96 ? 0.022 27.406 1.727 1 97.56 96 LEU A N 1
ATOM 777 C CA . LEU A 1 96 ? -1.064 28.094 2.428 1 97.56 96 LEU A CA 1
ATOM 778 C C . LEU A 1 96 ? -0.958 29.594 2.266 1 97.56 96 LEU A C 1
ATOM 780 O O . LEU A 1 96 ? -1.95 30.266 1.969 1 97.56 96 LEU A O 1
ATOM 784 N N . ILE A 1 97 ? 0.193 30.109 2.455 1 98.19 97 ILE A N 1
ATOM 785 C CA . ILE A 1 97 ? 0.425 31.547 2.307 1 98.19 97 ILE A CA 1
ATOM 786 C C . ILE A 1 97 ? 0.076 31.984 0.884 1 98.19 97 ILE A C 1
ATOM 788 O O . ILE A 1 97 ? -0.626 32.969 0.687 1 98.19 97 ILE A O 1
ATOM 792 N N . SER A 1 98 ? 0.565 31.172 -0.077 1 98.38 98 SER A N 1
ATOM 793 C CA . SER A 1 98 ? 0.278 31.484 -1.474 1 98.38 98 SER A CA 1
ATOM 794 C C . SER A 1 98 ? -1.223 31.469 -1.745 1 98.38 98 SER A C 1
ATOM 796 O O . SER A 1 98 ? -1.741 32.344 -2.439 1 98.38 98 SER A O 1
ATOM 798 N N . PHE A 1 99 ? -1.867 30.469 -1.242 1 98.44 99 PHE A N 1
ATOM 799 C CA . PHE A 1 99 ? -3.314 30.391 -1.399 1 98.44 99 PHE A CA 1
ATOM 800 C C . PHE A 1 99 ? -3.994 31.625 -0.839 1 98.44 99 PHE A C 1
ATOM 802 O O . PHE A 1 99 ? -4.871 32.219 -1.485 1 98.44 99 PHE A O 1
ATOM 809 N N . ILE A 1 100 ? -3.611 32.094 0.365 1 98.62 100 ILE A N 1
ATOM 810 C CA . ILE A 1 100 ? -4.203 33.25 1.025 1 98.62 100 ILE A CA 1
ATOM 811 C C . ILE A 1 100 ? -3.928 34.5 0.203 1 98.62 100 ILE A C 1
ATOM 813 O O . ILE A 1 100 ? -4.836 35.312 -0.046 1 98.62 100 ILE A O 1
ATOM 817 N N . LYS A 1 101 ? -2.758 34.656 -0.25 1 98.38 101 LYS A N 1
ATOM 818 C CA . LYS A 1 101 ? -2.381 35.812 -1.043 1 98.38 101 LYS A CA 1
ATOM 819 C C . LYS A 1 101 ? -3.227 35.938 -2.309 1 98.38 101 LYS A C 1
ATOM 821 O O . LYS A 1 101 ? -3.645 37.031 -2.697 1 98.38 101 LYS A O 1
ATOM 826 N N . ASN A 1 102 ? -3.443 34.781 -2.877 1 98.06 102 ASN A N 1
ATOM 827 C CA . ASN A 1 102 ? -4.117 34.781 -4.172 1 98.06 102 ASN A CA 1
ATOM 828 C C . ASN A 1 102 ? -5.629 34.906 -4.016 1 98.06 102 ASN A C 1
ATOM 830 O O . ASN A 1 102 ? -6.324 35.281 -4.969 1 98.06 102 ASN A O 1
ATOM 834 N N . ASN A 1 103 ? -6.125 34.719 -2.811 1 98.31 103 ASN A N 1
ATOM 835 C CA . ASN A 1 103 ? -7.578 34.625 -2.711 1 98.31 103 ASN A CA 1
ATOM 836 C C . ASN A 1 103 ? -8.133 35.594 -1.663 1 98.31 103 ASN A C 1
ATOM 838 O O . ASN A 1 103 ? -9.352 35.75 -1.558 1 98.31 103 ASN A O 1
ATOM 842 N N . TYR A 1 104 ? -7.352 36.281 -0.893 1 98.5 104 TYR A N 1
ATOM 843 C CA . TYR A 1 104 ? -7.773 37.094 0.257 1 98.5 104 TYR A CA 1
ATOM 844 C C . TYR A 1 104 ? -8.812 38.125 -0.148 1 98.5 104 TYR A C 1
ATOM 846 O O . TYR A 1 104 ? -9.805 38.312 0.555 1 98.5 104 TYR A O 1
ATOM 854 N N . GLY A 1 105 ? -8.562 38.781 -1.237 1 97.25 105 GLY A N 1
ATOM 855 C CA . GLY A 1 105 ? -9.453 39.812 -1.691 1 97.25 105 GLY A CA 1
ATOM 856 C C . GLY A 1 105 ? -10.883 39.375 -1.865 1 97.25 105 GLY A C 1
ATOM 857 O O . GLY A 1 105 ? -11.82 40.125 -1.636 1 97.25 105 GLY A O 1
ATOM 858 N N . ASP A 1 106 ? -11.148 38.156 -2.195 1 97.38 106 ASP A N 1
ATOM 859 C CA . ASP A 1 106 ? -12.469 37.656 -2.521 1 97.38 106 ASP A CA 1
ATOM 860 C C . ASP A 1 106 ? -13.062 36.875 -1.34 1 97.38 106 ASP A C 1
ATOM 862 O O . ASP A 1 106 ? -14.203 36.406 -1.401 1 97.38 106 ASP A O 1
ATOM 866 N N . MET A 1 107 ? -12.344 36.812 -0.295 1 97.75 107 MET A N 1
ATOM 867 C CA . MET A 1 107 ? -12.805 36.031 0.859 1 97.75 107 MET A CA 1
ATOM 868 C C . MET A 1 107 ? -13.883 36.781 1.619 1 97.75 107 MET A C 1
ATOM 870 O O . MET A 1 107 ? -13.875 38.031 1.661 1 97.75 107 MET A O 1
ATOM 874 N N . TYR A 1 108 ? -14.781 36.031 2.223 1 96.81 108 TYR A N 1
ATOM 875 C CA . TYR A 1 108 ? -15.727 36.625 3.168 1 96.81 108 TYR A CA 1
ATOM 876 C C . TYR A 1 108 ? -15.062 36.875 4.516 1 96.81 108 TYR A C 1
ATOM 878 O O . TYR A 1 108 ? -13.984 36.344 4.797 1 96.81 108 TYR A O 1
ATOM 886 N N . PRO A 1 109 ? -15.633 37.656 5.344 1 97.31 109 PRO A N 1
ATOM 887 C CA . PRO A 1 109 ? -14.984 38.125 6.578 1 97.31 109 PRO A CA 1
ATOM 888 C C . PRO A 1 109 ? -14.516 36.969 7.457 1 97.31 109 PRO A C 1
ATOM 890 O O . PRO A 1 109 ? -13.414 37 8.016 1 97.31 109 PRO A O 1
ATOM 893 N N . LYS A 1 110 ? -15.367 35.969 7.527 1 96.25 110 LYS A N 1
ATOM 894 C CA . LYS A 1 110 ? -14.984 34.844 8.359 1 96.25 110 LYS A CA 1
ATOM 895 C C . LYS A 1 110 ? -13.688 34.188 7.863 1 96.25 110 LYS A C 1
ATOM 897 O O . LYS A 1 110 ? -12.797 33.875 8.656 1 96.25 110 LYS A O 1
ATOM 902 N N . ASP A 1 111 ? -13.594 34.062 6.559 1 97.75 111 ASP A N 1
ATOM 903 C CA . ASP A 1 111 ? -12.398 33.469 5.961 1 97.75 111 ASP A CA 1
ATOM 904 C C . ASP A 1 111 ? -11.219 34.438 6.043 1 97.75 111 ASP A C 1
ATOM 906 O O . ASP A 1 111 ? -10.07 34 6.188 1 97.75 111 ASP A O 1
ATOM 910 N N . LYS A 1 112 ? -11.516 35.719 5.957 1 98.44 112 LYS A N 1
ATOM 911 C CA . LYS A 1 112 ? -10.453 36.719 6.121 1 98.44 112 LYS A CA 1
ATOM 912 C C . LYS A 1 112 ? -9.844 36.625 7.52 1 98.44 112 LYS A C 1
ATOM 914 O O . LYS A 1 112 ? -8.625 36.75 7.68 1 98.44 112 LYS A O 1
ATOM 919 N N . GLN A 1 113 ? -10.703 36.375 8.492 1 97.69 113 GLN A N 1
ATOM 920 C CA . GLN A 1 113 ? -10.211 36.219 9.859 1 97.69 113 GLN A CA 1
ATOM 921 C C . GLN A 1 113 ? -9.289 35 9.969 1 97.69 113 GLN A C 1
ATOM 923 O O . GLN A 1 113 ? -8.203 35.094 10.547 1 97.69 113 GLN A O 1
ATOM 928 N N . ALA A 1 114 ? -9.742 33.938 9.375 1 97.5 114 ALA A N 1
ATOM 929 C CA . ALA A 1 114 ? -8.93 32.719 9.391 1 97.5 114 ALA A CA 1
ATOM 930 C C . ALA A 1 114 ? -7.594 32.938 8.695 1 97.5 114 ALA A C 1
ATOM 932 O O . ALA A 1 114 ? -6.547 32.5 9.18 1 97.5 114 ALA A O 1
ATOM 933 N N . ALA A 1 115 ? -7.648 33.594 7.582 1 98.38 115 ALA A N 1
ATOM 934 C CA . ALA A 1 115 ? -6.441 33.875 6.809 1 98.38 115 ALA A CA 1
ATOM 935 C C . ALA A 1 115 ? -5.434 34.688 7.625 1 98.38 115 ALA A C 1
ATOM 937 O O . ALA A 1 115 ? -4.258 34.312 7.711 1 98.38 115 ALA A O 1
ATOM 938 N N . VAL A 1 116 ? -5.902 35.688 8.234 1 98.44 116 VAL A N 1
ATOM 939 C CA . VAL A 1 116 ? -5.051 36.562 9.031 1 98.44 116 VAL A CA 1
ATOM 940 C C . VAL A 1 116 ? -4.445 35.781 10.195 1 98.44 116 VAL A C 1
ATOM 942 O O . VAL A 1 116 ? -3.25 35.906 10.477 1 98.44 116 VAL A O 1
ATOM 945 N N . TRP A 1 117 ? -5.273 35.031 10.82 1 97.81 117 TRP A N 1
ATOM 946 C CA . TRP A 1 117 ? -4.789 34.219 11.922 1 97.81 117 TRP A CA 1
ATOM 947 C C . TRP A 1 117 ? -3.691 33.25 11.461 1 97.81 117 TRP A C 1
ATOM 949 O O . TRP A 1 117 ? -2.639 33.156 12.094 1 97.81 117 TRP A O 1
ATOM 959 N N . ILE A 1 118 ? -3.924 32.562 10.398 1 97.75 118 ILE A N 1
ATOM 960 C CA . ILE A 1 118 ? -2.975 31.594 9.875 1 97.75 118 ILE A CA 1
ATOM 961 C C . ILE A 1 118 ? -1.646 32.281 9.57 1 97.75 118 ILE A C 1
ATOM 963 O O . ILE A 1 118 ? -0.58 31.781 9.93 1 97.75 118 ILE A O 1
ATOM 967 N N . LEU A 1 119 ? -1.677 33.406 8.945 1 98.06 119 LEU A N 1
ATOM 968 C CA . LEU A 1 119 ? -0.466 34.156 8.602 1 98.06 119 LEU A CA 1
ATOM 969 C C . LEU A 1 119 ? 0.318 34.531 9.852 1 98.06 119 LEU A C 1
ATOM 971 O O . LEU A 1 119 ? 1.548 34.438 9.867 1 98.06 119 LEU A O 1
ATOM 975 N N . GLY A 1 120 ? -0.38 34.906 10.852 1 97.62 120 GLY A N 1
ATOM 976 C CA . GLY A 1 120 ? 0.267 35.25 12.109 1 97.62 120 GLY A CA 1
ATOM 977 C C . GLY A 1 120 ? 0.963 34.062 12.75 1 97.62 120 GLY A C 1
ATOM 978 O O . GLY A 1 120 ? 2.053 34.188 13.312 1 97.62 120 GLY A O 1
ATOM 979 N N . GLU A 1 121 ? 0.326 32.938 12.664 1 96.69 121 GLU A N 1
ATOM 980 C CA . GLU A 1 121 ? 0.858 31.75 13.312 1 96.69 121 GLU A CA 1
ATOM 981 C C . GLU A 1 121 ? 2.02 31.156 12.516 1 96.69 121 GLU A C 1
ATOM 983 O O . GLU A 1 121 ? 2.955 30.594 13.094 1 96.69 121 GLU A O 1
ATOM 988 N N . VAL A 1 122 ? 1.931 31.266 11.227 1 96 122 VAL A N 1
ATOM 989 C CA . VAL A 1 122 ? 3.002 30.75 10.383 1 96 122 VAL A CA 1
ATOM 990 C C . VAL A 1 122 ? 4.246 31.625 10.531 1 96 122 VAL A C 1
ATOM 992 O O . VAL A 1 122 ? 5.371 31.141 10.414 1 96 122 VAL A O 1
ATOM 995 N N . LYS A 1 123 ? 4.035 32.906 10.781 1 96 123 LYS A N 1
ATOM 996 C CA . LYS A 1 123 ? 5.078 33.875 11.086 1 96 123 LYS A CA 1
ATOM 997 C C . LYS A 1 123 ? 6.051 34.031 9.922 1 96 123 LYS A C 1
ATOM 999 O O . LYS A 1 123 ? 7.262 34.125 10.125 1 96 123 LYS A O 1
ATOM 1004 N N . ASP A 1 124 ? 5.574 33.906 8.758 1 94.88 124 ASP A N 1
ATOM 1005 C CA . ASP A 1 124 ? 6.375 34.125 7.555 1 94.88 124 ASP A CA 1
ATOM 1006 C C . ASP A 1 124 ? 6.145 35.531 6.98 1 94.88 124 ASP A C 1
ATOM 1008 O O . ASP A 1 124 ? 5.004 35.969 6.871 1 94.88 124 ASP A O 1
ATOM 1012 N N . GLU A 1 125 ? 7.184 36.219 6.574 1 97.06 125 GLU A N 1
ATOM 1013 C CA . GLU A 1 125 ? 7.109 37.594 6.102 1 97.06 125 GLU A CA 1
ATOM 1014 C C . GLU A 1 125 ? 6.395 37.688 4.758 1 97.06 125 GLU A C 1
ATOM 1016 O O . GLU A 1 125 ? 5.945 38.75 4.355 1 97.06 125 GLU A O 1
ATOM 1021 N N . GLU A 1 126 ? 6.266 36.562 4.113 1 96.19 126 GLU A N 1
ATOM 1022 C CA . GLU A 1 126 ? 5.621 36.562 2.805 1 96.19 126 GLU A CA 1
ATOM 1023 C C . GLU A 1 126 ? 4.141 36.906 2.918 1 96.19 126 GLU A C 1
ATOM 1025 O O . GLU A 1 126 ? 3.512 37.312 1.928 1 96.19 126 GLU A O 1
ATOM 1030 N N . GLY A 1 127 ? 3.605 36.875 4.07 1 96.44 127 GLY A N 1
ATOM 1031 C CA . GLY A 1 127 ? 2.191 37.156 4.258 1 96.44 127 GLY A CA 1
ATOM 1032 C C . GLY A 1 127 ? 1.929 38.594 4.723 1 96.44 127 GLY A C 1
ATOM 1033 O O . GLY A 1 127 ? 0.775 38.969 4.895 1 96.44 127 GLY A O 1
ATOM 1034 N N . ILE A 1 128 ? 2.91 39.406 4.84 1 97.94 128 ILE A N 1
ATOM 1035 C CA . ILE A 1 128 ? 2.799 40.719 5.488 1 97.94 128 ILE A CA 1
ATOM 1036 C C . ILE A 1 128 ? 1.932 41.656 4.637 1 97.94 128 ILE A C 1
ATOM 1038 O O . ILE A 1 128 ? 1.156 42.438 5.172 1 97.94 128 ILE A O 1
ATOM 1042 N N . ASP A 1 129 ? 2.051 41.531 3.307 1 97.5 129 ASP A N 1
ATOM 1043 C CA . ASP A 1 129 ? 1.261 42.406 2.447 1 97.5 129 ASP A CA 1
ATOM 1044 C C . ASP A 1 129 ? -0.234 42.219 2.709 1 97.5 129 ASP A C 1
ATOM 1046 O O . ASP A 1 129 ? -0.993 43.188 2.682 1 97.5 129 ASP A O 1
ATOM 1050 N N . ILE A 1 130 ? -0.641 41.031 2.967 1 98.44 130 ILE A N 1
ATOM 1051 C CA . ILE A 1 130 ? -2.039 40.75 3.285 1 98.44 130 ILE A CA 1
ATOM 1052 C C . ILE A 1 130 ? -2.385 41.375 4.645 1 98.44 130 ILE A C 1
ATOM 1054 O O . ILE A 1 130 ? -3.463 41.938 4.816 1 98.44 130 ILE A O 1
ATOM 1058 N N . LEU A 1 131 ? -1.461 41.281 5.566 1 98.62 131 LEU A N 1
ATOM 1059 C CA . LEU A 1 131 ? -1.704 41.781 6.906 1 98.62 131 LEU A CA 1
ATOM 1060 C C . LEU A 1 131 ? -1.805 43.312 6.891 1 98.62 131 LEU A C 1
ATOM 1062 O O . LEU A 1 131 ? -2.566 43.906 7.668 1 98.62 131 LEU A O 1
ATOM 1066 N N . LEU A 1 132 ? -1.067 43.938 6.023 1 98.06 132 LEU A N 1
ATOM 1067 C CA . LEU A 1 132 ? -1.164 45.406 5.863 1 98.06 132 LEU A CA 1
ATOM 1068 C C . LEU A 1 132 ? -2.557 45.781 5.391 1 98.06 132 LEU A C 1
ATOM 1070 O O . LEU A 1 132 ? -3.15 46.75 5.922 1 98.06 132 LEU A O 1
ATOM 1074 N N . LYS A 1 133 ? -3.037 45.031 4.453 1 97 133 LYS A N 1
ATOM 1075 C CA . LYS A 1 133 ? -4.383 45.312 3.955 1 97 133 LYS A CA 1
ATOM 1076 C C . LYS A 1 133 ? -5.43 45.031 5.031 1 97 133 LYS A C 1
ATOM 1078 O O . LYS A 1 133 ? -6.371 45.812 5.199 1 97 133 LYS A O 1
ATOM 1083 N N . ALA A 1 134 ? -5.266 43.969 5.758 1 98.56 134 ALA A N 1
ATOM 1084 C CA . ALA A 1 134 ? -6.223 43.562 6.7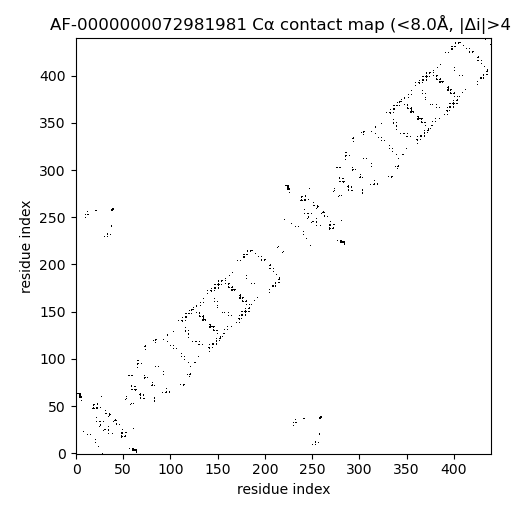73 1 98.56 134 ALA A CA 1
ATOM 1085 C C . ALA A 1 134 ? -6.254 44.531 7.945 1 98.56 134 ALA A C 1
ATOM 1087 O O . ALA A 1 134 ? -7.273 44.656 8.625 1 98.56 134 ALA A O 1
ATOM 1088 N N . SER A 1 135 ? -5.176 45.312 8.18 1 98.31 135 SER A N 1
ATOM 1089 C CA . SER A 1 135 ? -5.031 46.188 9.328 1 98.31 135 SER A CA 1
ATOM 1090 C C . SER A 1 135 ? -5.938 47.406 9.203 1 98.31 135 SER A C 1
ATOM 1092 O O . SER A 1 135 ? -6.141 48.156 10.18 1 98.31 135 SER A O 1
ATOM 1094 N N . VAL A 1 136 ? -6.508 47.594 8.062 1 96.81 136 VAL A N 1
ATOM 1095 C CA . VAL A 1 136 ? -7.406 48.719 7.871 1 96.81 136 VAL A CA 1
ATOM 1096 C C . VAL A 1 136 ? -8.781 48.219 7.449 1 96.81 136 VAL A C 1
ATOM 1098 O O . VAL A 1 136 ? -9.562 48.969 6.852 1 96.81 136 VAL A O 1
ATOM 1101 N N . HIS A 1 137 ? -9.07 47.062 7.645 1 97.5 137 HIS A N 1
ATOM 1102 C CA . HIS A 1 137 ? -10.359 46.469 7.293 1 97.5 137 HIS A CA 1
ATOM 1103 C C . HIS A 1 137 ? -11.492 47.125 8.07 1 97.5 137 HIS A C 1
ATOM 1105 O O . HIS A 1 137 ? -11.273 47.656 9.164 1 97.5 137 HIS A O 1
ATOM 1111 N N . LYS A 1 138 ? -12.672 47.062 7.543 1 97.31 138 LYS A N 1
ATOM 1112 C CA . LYS A 1 138 ? -13.82 47.719 8.172 1 97.31 138 LYS A CA 1
ATOM 1113 C C . LYS A 1 138 ? -14.211 47 9.469 1 97.31 138 LYS A C 1
ATOM 1115 O O . LYS A 1 138 ? -14.758 47.625 10.383 1 97.31 138 LYS A O 1
ATOM 1120 N N . PHE A 1 139 ? -13.945 45.75 9.57 1 97.94 139 PHE A N 1
ATOM 1121 C CA . PHE A 1 139 ? -14.32 44.969 10.75 1 97.94 139 PHE A CA 1
ATOM 1122 C C . PHE A 1 139 ? -13.211 45.031 11.797 1 97.94 139 PHE A C 1
ATOM 1124 O O . PHE A 1 139 ? -12.062 44.688 11.508 1 97.94 139 PHE A O 1
ATOM 1131 N N . ILE A 1 140 ? -13.578 45.281 13.023 1 97.81 140 ILE A N 1
ATOM 1132 C CA . ILE A 1 140 ? -12.648 45.469 14.125 1 97.81 140 ILE A CA 1
ATOM 1133 C C . ILE A 1 140 ? -11.875 44.188 14.391 1 97.81 140 ILE A C 1
ATOM 1135 O O . ILE A 1 140 ? -10.672 44.219 14.641 1 97.81 140 ILE A O 1
ATOM 1139 N N . ASN A 1 141 ? -12.562 43.094 14.32 1 97.06 141 ASN A N 1
ATOM 1140 C CA . ASN A 1 141 ? -11.914 41.812 14.633 1 97.06 141 ASN A CA 1
ATOM 1141 C C . ASN A 1 141 ? -10.789 41.5 13.648 1 97.06 141 ASN A C 1
ATOM 1143 O O . ASN A 1 141 ? -9.758 40.938 14.039 1 97.06 141 ASN A O 1
ATOM 1147 N N . ILE A 1 142 ? -10.93 41.875 12.422 1 98.44 142 ILE A N 1
ATOM 1148 C CA . ILE A 1 142 ? -9.906 41.625 11.406 1 98.44 142 ILE A CA 1
ATOM 1149 C C . ILE A 1 142 ? -8.734 42.562 11.625 1 98.44 142 ILE A C 1
ATOM 1151 O O . ILE A 1 142 ? -7.574 42.156 11.555 1 98.44 142 ILE A O 1
ATOM 1155 N N . ARG A 1 143 ? -9.062 43.844 11.984 1 98.5 143 ARG A N 1
ATOM 1156 C CA . ARG A 1 143 ? -7.992 44.781 12.281 1 98.5 143 ARG A CA 1
ATOM 1157 C C . ARG A 1 143 ? -7.168 44.312 13.477 1 98.5 143 ARG A C 1
ATOM 1159 O O . ARG A 1 143 ? -5.938 44.281 13.414 1 98.5 143 ARG A O 1
ATOM 1166 N N . ARG A 1 144 ? -7.875 43.906 14.516 1 98.25 144 ARG A N 1
ATOM 1167 C CA . ARG A 1 144 ? -7.219 43.469 15.734 1 98.25 144 ARG A CA 1
ATOM 1168 C C . ARG A 1 144 ? -6.316 42.281 15.469 1 98.25 144 ARG A C 1
ATOM 1170 O O . ARG A 1 144 ? -5.16 42.25 15.891 1 98.25 144 ARG A O 1
ATOM 1177 N N . MET A 1 145 ? -6.801 41.344 14.719 1 98.19 145 MET A N 1
ATOM 1178 C CA . MET A 1 145 ? -6.055 40.125 14.43 1 98.19 145 MET A CA 1
ATOM 1179 C C . MET A 1 145 ? -4.863 40.438 13.523 1 98.19 145 MET A C 1
ATOM 1181 O O . MET A 1 145 ? -3.799 39.812 13.68 1 98.19 145 MET A O 1
ATOM 1185 N N . ALA A 1 146 ? -5.094 41.281 12.578 1 98.69 146 ALA A N 1
ATOM 1186 C CA . ALA A 1 146 ? -4.012 41.656 11.672 1 98.69 146 ALA A CA 1
ATOM 1187 C C . ALA A 1 146 ? -2.855 42.312 12.438 1 98.69 146 ALA A C 1
ATOM 1189 O O . ALA A 1 146 ? -1.691 41.969 12.219 1 98.69 146 ALA A O 1
ATOM 1190 N N . VAL A 1 147 ? -3.189 43.188 13.336 1 98.69 147 VAL A N 1
ATOM 1191 C CA . VAL A 1 147 ? -2.188 43.875 14.141 1 98.69 147 VAL A CA 1
ATOM 1192 C C . VAL A 1 147 ? -1.47 42.875 15.039 1 98.69 147 VAL A C 1
ATOM 1194 O O . VAL A 1 147 ? -0.241 42.875 15.148 1 98.69 147 VAL A O 1
ATOM 1197 N N . SER A 1 148 ? -2.24 42.031 15.625 1 98.25 148 SER A N 1
ATOM 1198 C CA . SER A 1 148 ? -1.653 40.969 16.438 1 98.25 148 SER A CA 1
ATOM 1199 C C . SER A 1 148 ? -0.703 40.094 15.617 1 98.25 148 SER A C 1
ATOM 1201 O O . SER A 1 148 ? 0.395 39.75 16.078 1 98.25 148 SER A O 1
ATOM 1203 N N . ALA A 1 149 ? -1.145 39.719 14.445 1 98.5 149 ALA A N 1
ATOM 1204 C CA . ALA A 1 149 ? -0.335 38.875 13.555 1 98.5 149 ALA A CA 1
ATOM 1205 C C . ALA A 1 149 ? 0.971 39.562 13.188 1 98.5 149 ALA A C 1
ATOM 1207 O O . ALA A 1 149 ? 2.037 38.938 13.203 1 98.5 149 ALA A O 1
ATOM 1208 N N . LEU A 1 150 ? 0.912 40.844 12.906 1 98.56 150 LEU A N 1
ATOM 1209 C CA . LEU A 1 150 ? 2.111 41.625 12.609 1 98.56 150 LEU A CA 1
ATOM 1210 C C . LEU A 1 150 ? 3.074 41.625 13.797 1 98.56 150 LEU A C 1
ATOM 1212 O O . LEU A 1 150 ? 4.289 41.5 13.609 1 98.56 150 LEU A O 1
ATOM 1216 N N . GLY A 1 151 ? 2.52 41.719 14.93 1 98.25 151 GLY A N 1
ATOM 1217 C CA . GLY A 1 151 ? 3.336 41.625 16.125 1 98.25 151 GLY A CA 1
ATOM 1218 C C . GLY A 1 151 ? 4.027 40.281 16.281 1 98.25 151 GLY A C 1
ATOM 1219 O O . GLY A 1 151 ? 5.207 40.25 16.641 1 98.25 151 GLY A O 1
ATOM 1220 N N . LYS A 1 152 ? 3.324 39.25 16.016 1 97.38 152 LYS A N 1
ATOM 1221 C CA . LYS A 1 152 ? 3.895 37.906 16.109 1 97.38 152 LYS A CA 1
ATOM 1222 C C . LYS A 1 152 ? 5.043 37.75 15.117 1 97.38 152 LYS A C 1
ATOM 1224 O O . LYS A 1 152 ? 6.059 37.125 15.438 1 97.38 152 LYS A O 1
ATOM 1229 N N . ILE A 1 153 ? 4.828 38.219 13.953 1 97.69 153 ILE A N 1
ATOM 1230 C CA . ILE A 1 153 ? 5.867 38.125 12.93 1 97.69 153 ILE A CA 1
ATOM 1231 C C . ILE A 1 153 ? 7.086 38.938 13.359 1 97.69 153 ILE A C 1
ATOM 1233 O O . ILE A 1 153 ? 8.227 38.5 13.203 1 97.69 153 ILE A O 1
ATOM 1237 N N . GLY A 1 154 ? 6.855 40.125 13.875 1 97.69 154 GLY A N 1
ATOM 1238 C CA . GLY A 1 154 ? 7.922 40.938 14.43 1 97.69 154 GLY A CA 1
ATOM 1239 C C . GLY A 1 154 ? 8.828 41.531 13.367 1 97.69 154 GLY A C 1
ATOM 1240 O O . GLY A 1 154 ? 10.039 41.656 13.586 1 97.69 154 GLY A O 1
ATOM 1241 N N . SER A 1 155 ? 8.281 41.75 12.227 1 97.5 155 SER A N 1
ATOM 1242 C CA . SER A 1 155 ? 9.07 42.312 11.141 1 97.5 155 SER A CA 1
ATOM 1243 C C . SER A 1 155 ? 8.961 43.844 11.133 1 97.5 155 SER A C 1
ATOM 1245 O O . SER A 1 155 ? 7.883 44.406 11.367 1 97.5 155 SER A O 1
ATOM 1247 N N . ILE A 1 156 ? 9.961 44.531 10.734 1 97.5 156 ILE A N 1
ATOM 1248 C CA . ILE A 1 156 ? 10.008 45.969 10.648 1 97.5 156 ILE A CA 1
ATOM 1249 C C . ILE A 1 156 ? 9.148 46.438 9.484 1 97.5 156 ILE A C 1
ATOM 1251 O O . ILE A 1 156 ? 8.727 47.625 9.453 1 97.5 156 ILE A O 1
ATOM 1255 N N . LYS A 1 157 ? 8.805 45.594 8.656 1 97 157 LYS A N 1
ATOM 1256 C CA . LYS A 1 157 ? 7.98 45.938 7.496 1 97 157 LYS A CA 1
ATOM 1257 C C . LYS A 1 157 ? 6.586 46.375 7.926 1 97 157 LYS A C 1
ATOM 1259 O O . LYS A 1 157 ? 5.887 47.062 7.172 1 97 157 LYS A O 1
ATOM 1264 N N . GLY A 1 158 ? 6.25 46 9.102 1 97.25 158 GLY A N 1
ATOM 1265 C CA . GLY A 1 158 ? 4.926 46.375 9.586 1 97.25 158 GLY A CA 1
ATOM 1266 C C . GLY A 1 158 ? 4.902 47.656 10.375 1 97.25 158 GLY A C 1
ATOM 1267 O O . GLY A 1 158 ? 3.838 48.125 10.797 1 97.25 158 GLY A O 1
ATOM 1268 N N . GLU A 1 159 ? 5.973 48.312 10.531 1 98.06 159 GLU A N 1
ATOM 1269 C CA . GLU A 1 159 ? 6.109 49.438 11.461 1 98.06 159 GLU A CA 1
ATOM 1270 C C . GLU A 1 159 ? 5.129 50.562 11.125 1 98.06 159 GLU A C 1
ATOM 1272 O O . GLU A 1 159 ? 4.41 51.031 12 1 98.06 159 GLU A O 1
ATOM 1277 N N . THR A 1 160 ? 5.094 50.938 9.867 1 97.31 160 THR A N 1
ATOM 1278 C CA . THR A 1 160 ? 4.27 52.062 9.469 1 97.31 160 THR A CA 1
ATOM 1279 C C . THR A 1 160 ? 2.799 51.812 9.766 1 97.31 160 THR A C 1
ATOM 1281 O O . THR A 1 160 ? 2.098 52.656 10.297 1 97.31 160 THR A O 1
ATOM 1284 N N . VAL A 1 161 ? 2.426 50.625 9.469 1 97.44 161 VAL A N 1
ATOM 1285 C CA . VAL A 1 161 ? 1.015 50.312 9.656 1 97.44 161 VAL A CA 1
ATOM 1286 C C . VAL A 1 161 ? 0.717 50.125 11.148 1 97.44 161 VAL A C 1
ATOM 1288 O O . VAL A 1 161 ? -0.372 50.469 11.609 1 97.44 161 VAL A O 1
ATOM 1291 N N . LEU A 1 162 ? 1.68 49.688 11.883 1 98.69 162 LEU A N 1
ATOM 1292 C CA . LEU A 1 162 ? 1.501 49.531 13.328 1 98.69 162 LEU A CA 1
ATOM 1293 C C . LEU A 1 162 ? 1.388 50.906 13.984 1 98.69 162 LEU A C 1
ATOM 1295 O O . LEU A 1 162 ? 0.598 51.094 14.914 1 98.69 162 LEU A O 1
ATOM 1299 N N . ILE A 1 163 ? 2.105 51.844 13.508 1 98.62 163 ILE A N 1
ATOM 1300 C CA . ILE A 1 163 ? 2.027 53.188 14.023 1 98.62 163 ILE A CA 1
ATOM 1301 C C . ILE A 1 163 ? 0.663 53.812 13.688 1 98.62 163 ILE A C 1
ATOM 1303 O O . ILE A 1 163 ? 0.04 54.438 14.531 1 98.62 163 ILE A O 1
ATOM 1307 N N . ARG A 1 164 ? 0.237 53.562 12.5 1 97.81 164 ARG A N 1
ATOM 1308 C CA . ARG A 1 164 ? -1.088 54.031 12.117 1 97.81 164 ARG A CA 1
ATOM 1309 C C . ARG A 1 164 ? -2.168 53.438 13.008 1 97.81 164 ARG A C 1
ATOM 1311 O O . ARG A 1 164 ? -3.146 54.094 13.344 1 97.81 164 ARG A O 1
ATOM 1318 N N . ALA A 1 165 ? -2.021 52.188 13.367 1 98.5 165 ALA A N 1
ATOM 1319 C CA . ALA A 1 165 ? -3 51.438 14.164 1 98.5 165 ALA A CA 1
ATOM 1320 C C . ALA A 1 165 ? -3.117 52.031 15.57 1 98.5 165 ALA A C 1
ATOM 1322 O O . ALA A 1 165 ? -4.086 51.781 16.281 1 98.5 165 ALA A O 1
ATOM 1323 N N . LEU A 1 166 ? -2.17 52.906 15.992 1 98.38 166 LEU A N 1
ATOM 1324 C CA . LEU A 1 166 ? -2.223 53.562 17.281 1 98.38 166 LEU A CA 1
ATOM 1325 C C . LEU A 1 166 ? -3.385 54.562 17.328 1 98.38 166 LEU A C 1
ATOM 1327 O O . LEU A 1 166 ? -3.787 55 18.422 1 98.38 166 LEU A O 1
ATOM 1331 N N . GLU A 1 167 ? -3.898 54.875 16.219 1 97.25 167 GLU A N 1
ATOM 1332 C CA . GLU A 1 167 ? -4.996 55.844 16.141 1 97.25 167 GLU A CA 1
ATOM 1333 C C . GLU A 1 167 ? -6.328 55.125 15.914 1 97.25 167 GLU A C 1
ATOM 1335 O O . GLU A 1 167 ? -7.336 55.781 15.625 1 97.25 167 GLU A O 1
ATOM 1340 N N . ASP A 1 168 ? -6.344 53.844 15.977 1 97.31 168 ASP A N 1
ATOM 1341 C CA . ASP A 1 168 ? -7.586 53.094 15.781 1 97.31 168 ASP A CA 1
ATOM 1342 C C . ASP A 1 168 ? -8.617 53.469 16.844 1 97.31 168 ASP A C 1
ATOM 1344 O O . ASP A 1 168 ? -8.266 53.75 17.984 1 97.31 168 ASP A O 1
ATOM 1348 N N . GLU A 1 169 ? -9.867 53.375 16.438 1 95.81 169 GLU A N 1
ATOM 1349 C CA . GLU A 1 169 ? -10.938 53.719 17.375 1 95.81 169 GLU A CA 1
ATOM 1350 C C . GLU A 1 169 ? -11.094 52.656 18.453 1 95.81 169 GLU A C 1
ATOM 1352 O O . GLU A 1 169 ? -11.625 52.938 19.531 1 95.81 169 GLU A O 1
ATOM 1357 N N . ASN A 1 170 ? -10.695 51.5 18.156 1 96.5 170 ASN A N 1
ATOM 1358 C CA . ASN A 1 170 ? -10.852 50.375 19.094 1 96.5 170 ASN A CA 1
ATOM 1359 C C . ASN A 1 170 ? -9.617 50.25 19.984 1 96.5 170 ASN A C 1
ATOM 1361 O O . ASN A 1 170 ? -8.5 50.125 19.5 1 96.5 170 ASN A O 1
ATOM 1365 N N . SER A 1 171 ? -9.859 50.125 21.297 1 96.12 171 SER A N 1
ATOM 1366 C CA . SER A 1 171 ? -8.773 50.156 22.266 1 96.12 171 SER A CA 1
ATOM 1367 C C . SER A 1 171 ? -7.953 48.875 22.188 1 96.12 171 SER A C 1
ATOM 1369 O O . SER A 1 171 ? -6.754 48.875 22.484 1 96.12 171 SER A O 1
ATOM 1371 N N . GLN A 1 172 ? -8.578 47.781 21.859 1 96.81 172 GLN A N 1
ATOM 1372 C CA . GLN A 1 172 ? -7.836 46.531 21.75 1 96.81 172 GLN A CA 1
ATOM 1373 C C . GLN A 1 172 ? -6.855 46.594 20.578 1 96.81 172 GLN A C 1
ATOM 1375 O O . GLN A 1 172 ? -5.723 46.094 20.688 1 96.81 172 GLN A O 1
ATOM 1380 N N . VAL A 1 173 ? -7.301 47.156 19.469 1 98.25 173 VAL A N 1
ATOM 1381 C CA . VAL A 1 173 ? -6.41 47.312 18.328 1 98.25 173 VAL A CA 1
ATOM 1382 C C . VAL A 1 173 ? -5.207 48.156 18.719 1 98.25 173 VAL A C 1
ATOM 1384 O O . VAL A 1 173 ? -4.062 47.812 18.422 1 98.25 173 VAL A O 1
ATOM 1387 N N . VAL A 1 174 ? -5.488 49.188 19.453 1 98.25 174 VAL A N 1
ATOM 1388 C CA . VAL A 1 174 ? -4.438 50.094 19.906 1 98.25 174 VAL A CA 1
ATOM 1389 C C . VAL A 1 174 ? -3.467 49.344 20.812 1 98.25 174 VAL A C 1
ATOM 1391 O O . VAL A 1 174 ? -2.248 49.469 20.641 1 98.25 174 VAL A O 1
ATOM 1394 N N . THR A 1 175 ? -4.008 48.594 21.734 1 98.06 175 THR A N 1
ATOM 1395 C CA . THR A 1 175 ? -3.189 47.875 22.688 1 98.06 175 THR A CA 1
ATOM 1396 C C . THR A 1 175 ? -2.275 46.875 21.953 1 98.06 175 THR A C 1
ATOM 1398 O O . THR A 1 175 ? -1.079 46.812 22.25 1 98.06 175 THR A O 1
ATOM 1401 N N . TYR A 1 176 ? -2.805 46.156 21 1 98.38 176 TYR A N 1
ATOM 1402 C CA . TYR A 1 176 ? -2.008 45.188 20.234 1 98.38 176 TYR A CA 1
ATOM 1403 C C . TYR A 1 176 ? -0.948 45.906 19.406 1 98.38 176 TYR A C 1
ATOM 1405 O O . TYR A 1 176 ? 0.154 45.375 19.219 1 98.38 176 TYR A O 1
ATOM 1413 N N . ALA A 1 177 ? -1.307 47.062 18.906 1 98.75 177 ALA A N 1
ATOM 1414 C CA . ALA A 1 177 ? -0.33 47.844 18.141 1 98.75 177 ALA A CA 1
ATOM 1415 C C . ALA A 1 177 ? 0.856 48.219 19.016 1 98.75 177 ALA A C 1
ATOM 1417 O O . ALA A 1 177 ? 2.01 48.094 18.609 1 98.75 177 ALA A O 1
ATOM 1418 N N . ILE A 1 178 ? 0.558 48.656 20.234 1 98.56 178 ILE A N 1
ATOM 1419 C CA . ILE A 1 178 ? 1.616 49.031 21.156 1 98.56 178 ILE A CA 1
ATOM 1420 C C . ILE A 1 178 ? 2.518 47.812 21.438 1 98.56 178 ILE A C 1
ATOM 1422 O O . ILE A 1 178 ? 3.744 47.938 21.359 1 98.56 178 ILE A O 1
ATOM 1426 N N . LYS A 1 179 ? 1.914 46.75 21.703 1 98.25 179 LYS A N 1
ATOM 1427 C CA . LYS A 1 179 ? 2.68 45.531 21.984 1 98.25 179 LYS A CA 1
ATOM 1428 C C . LYS A 1 179 ? 3.533 45.125 20.781 1 98.25 179 LYS A C 1
ATOM 1430 O O . LYS A 1 179 ? 4.684 44.719 20.953 1 98.25 179 LYS A O 1
ATOM 1435 N N . ALA A 1 180 ? 2.953 45.188 19.609 1 98.56 180 ALA A N 1
ATOM 1436 C CA . ALA A 1 180 ? 3.684 44.844 18.391 1 98.56 180 ALA A CA 1
ATOM 1437 C C . ALA A 1 180 ? 4.859 45.812 18.172 1 98.56 180 ALA A C 1
ATOM 1439 O O . ALA A 1 180 ? 5.953 45.375 17.797 1 98.56 180 ALA A O 1
ATOM 1440 N N . LEU A 1 181 ? 4.68 47 18.406 1 98.56 181 LEU A N 1
ATOM 1441 C CA . LEU A 1 181 ? 5.723 48 18.234 1 98.56 181 LEU A CA 1
ATOM 1442 C C . LEU A 1 181 ? 6.832 47.812 19.266 1 98.56 181 LEU A C 1
ATOM 1444 O O . LEU A 1 181 ? 8.008 48.062 18.984 1 98.56 181 LEU A O 1
ATOM 1448 N N . ASN A 1 182 ? 6.391 47.438 20.453 1 97.88 182 ASN A N 1
ATOM 1449 C CA . ASN A 1 182 ? 7.379 47.062 21.453 1 97.88 182 ASN A CA 1
ATOM 1450 C C . ASN A 1 182 ? 8.266 45.906 20.984 1 97.88 182 ASN A C 1
ATOM 1452 O O . ASN A 1 182 ? 9.484 45.969 21.109 1 97.88 182 ASN A O 1
ATOM 1456 N N . LYS A 1 183 ? 7.656 44.938 20.422 1 96.56 183 LYS A N 1
ATOM 1457 C CA . LYS A 1 183 ? 8.359 43.75 19.953 1 96.56 183 LYS A CA 1
ATOM 1458 C C . LYS A 1 183 ? 9.398 44.094 18.891 1 96.56 183 LYS A C 1
ATOM 1460 O O . LYS A 1 183 ? 10.492 43.531 18.875 1 96.56 183 LYS A O 1
ATOM 1465 N N . ILE A 1 184 ? 9.023 45 18.031 1 96.5 184 ILE A N 1
ATOM 1466 C CA . ILE A 1 184 ? 9.961 45.344 16.984 1 96.5 184 ILE A CA 1
ATOM 1467 C C . ILE A 1 184 ? 10.852 46.5 17.438 1 96.5 184 ILE A C 1
ATOM 1469 O O . ILE A 1 184 ? 11.633 47.062 16.641 1 96.5 184 ILE A O 1
ATOM 1473 N N . LYS A 1 185 ? 10.672 46.969 18.641 1 96 185 LYS A N 1
ATOM 1474 C CA . LYS A 1 185 ? 11.477 48.031 19.266 1 96 185 LYS A CA 1
ATOM 1475 C C . LYS A 1 185 ? 11.453 49.281 18.422 1 96 185 LYS A C 1
ATOM 1477 O O . LYS A 1 185 ? 12.5 49.875 18.156 1 96 185 LYS A O 1
ATOM 1482 N N . SER A 1 186 ? 10.258 49.625 18.094 1 96.94 186 SER A N 1
ATOM 1483 C CA . SER A 1 186 ? 10.07 50.812 17.266 1 96.94 186 SER A CA 1
ATOM 1484 C C . SER A 1 186 ? 10.25 52.062 18.094 1 96.94 186 SER A C 1
ATOM 1486 O O . SER A 1 186 ? 9.43 52.375 18.969 1 96.94 186 SER A O 1
ATOM 1488 N N . THR A 1 187 ? 11.188 52.906 17.781 1 96.38 187 THR A N 1
ATOM 1489 C CA . THR A 1 187 ? 11.391 54.188 18.453 1 96.38 187 THR A CA 1
ATOM 1490 C C . THR A 1 187 ? 10.555 55.281 17.828 1 96.38 187 THR A C 1
ATOM 1492 O O . THR A 1 187 ? 10.234 56.281 18.469 1 96.38 187 THR A O 1
ATOM 1495 N N . LYS A 1 188 ? 10.109 55.031 16.625 1 97.06 188 LYS A N 1
ATOM 1496 C CA . LYS A 1 188 ? 9.336 56 15.891 1 97.06 188 LYS A CA 1
ATOM 1497 C C . LYS A 1 188 ? 7.957 56.219 16.516 1 97.06 188 LYS A C 1
ATOM 1499 O O . LYS A 1 188 ? 7.332 57.25 16.312 1 97.06 188 LYS A O 1
ATOM 1504 N N . ALA A 1 189 ? 7.59 55.281 17.219 1 97.12 189 ALA A N 1
ATOM 1505 C CA . ALA A 1 189 ? 6.23 55.312 17.766 1 97.12 189 ALA A CA 1
ATOM 1506 C C . ALA A 1 189 ? 6.195 56 19.141 1 97.12 189 ALA A C 1
ATOM 1508 O O . ALA A 1 189 ? 5.121 56.219 19.688 1 97.12 189 ALA A O 1
ATOM 1509 N N . LYS A 1 190 ? 7.266 56.344 19.688 1 97.06 190 LYS A N 1
ATOM 1510 C CA . LYS A 1 190 ? 7.383 56.719 21.078 1 97.06 190 LYS A CA 1
ATOM 1511 C C . LYS A 1 190 ? 6.484 57.906 21.406 1 97.06 190 LYS A C 1
ATOM 1513 O O . LYS A 1 190 ? 5.699 57.875 22.344 1 97.06 190 LYS A O 1
ATOM 1518 N N . GLU A 1 191 ? 6.633 58.938 20.641 1 96.62 191 GLU A N 1
ATOM 1519 C CA . GLU A 1 191 ? 5.859 60.156 20.906 1 96.62 191 GLU A CA 1
ATOM 1520 C C . GLU A 1 191 ? 4.363 59.844 20.906 1 96.62 191 GLU A C 1
ATOM 1522 O O . GLU A 1 191 ? 3.633 60.312 21.797 1 96.62 191 GLU A O 1
ATOM 1527 N N . LYS A 1 192 ? 3.949 59.125 19.938 1 97.31 192 LYS A N 1
ATOM 1528 C CA . LYS A 1 192 ? 2.533 58.781 19.844 1 97.31 192 LYS A CA 1
ATOM 1529 C C . LYS A 1 192 ? 2.096 57.938 21.016 1 97.31 192 LYS A C 1
ATOM 1531 O O . LYS A 1 192 ? 0.987 58.094 21.531 1 97.31 192 LYS A O 1
ATOM 1536 N N . ILE A 1 193 ? 2.93 57.094 21.438 1 98.06 193 ILE A N 1
ATOM 1537 C CA . ILE A 1 193 ? 2.586 56.188 22.531 1 98.06 193 ILE A CA 1
ATOM 1538 C C . ILE A 1 193 ? 2.535 56.969 23.844 1 98.06 193 ILE A C 1
ATOM 1540 O O . ILE A 1 193 ? 1.672 56.719 24.688 1 98.06 193 ILE A O 1
ATOM 1544 N N . ILE A 1 194 ? 3.352 57.938 23.984 1 96.38 194 ILE A N 1
ATOM 1545 C CA . ILE A 1 194 ? 3.318 58.812 25.156 1 96.38 194 ILE A CA 1
ATOM 1546 C C . ILE A 1 194 ? 2.025 59.625 25.156 1 96.38 194 ILE A C 1
ATOM 1548 O O . ILE A 1 194 ? 1.412 59.812 26.203 1 96.38 194 ILE A O 1
ATOM 1552 N N . TYR A 1 195 ? 1.701 60.062 23.969 1 96.75 195 TYR A N 1
ATOM 1553 C CA . TYR A 1 195 ? 0.438 60.781 23.859 1 96.75 195 TYR A CA 1
ATOM 1554 C C . TYR A 1 195 ? -0.729 59.938 24.312 1 96.75 195 TYR A C 1
ATOM 1556 O O . TYR A 1 195 ? -1.614 60.406 25.031 1 96.75 195 TYR A O 1
ATOM 1564 N N . ILE A 1 196 ? -0.755 58.688 23.938 1 96.88 196 ILE A N 1
ATOM 1565 C CA . ILE A 1 196 ? -1.806 57.75 24.312 1 96.88 196 ILE A CA 1
ATOM 1566 C C . ILE A 1 196 ? -1.815 57.562 25.828 1 96.88 196 ILE A C 1
ATOM 1568 O O . ILE A 1 196 ? -2.881 57.5 26.453 1 96.88 196 ILE A O 1
ATOM 1572 N N . LYS A 1 197 ? -0.662 57.469 26.406 1 96.06 197 LYS A N 1
ATOM 1573 C CA . LYS A 1 197 ? -0.528 57.344 27.859 1 96.06 197 LYS A CA 1
ATOM 1574 C C . LYS A 1 197 ? -1.275 58.438 28.578 1 96.06 197 LYS A C 1
ATOM 1576 O O . LYS A 1 197 ? -1.944 58.219 29.578 1 96.06 197 LYS A O 1
ATOM 1581 N N . ASN A 1 198 ? -1.268 59.594 28.016 1 95 198 ASN A N 1
ATOM 1582 C CA . ASN A 1 198 ? -1.834 60.781 28.656 1 95 198 ASN A CA 1
ATOM 1583 C C . ASN A 1 198 ? -3.328 60.906 28.375 1 95 198 ASN A C 1
ATOM 1585 O O . ASN A 1 198 ? -4.023 61.688 29.031 1 95 198 ASN A O 1
ATOM 1589 N N . LYS A 1 199 ? -3.768 60.156 27.5 1 93.94 199 LYS A N 1
ATOM 1590 C CA . LYS A 1 199 ? -5.148 60.344 27.062 1 93.94 199 LYS A CA 1
ATOM 1591 C C . LYS A 1 199 ? -6.031 59.219 27.547 1 93.94 199 LYS A C 1
ATOM 1593 O O . LYS A 1 199 ? -7.258 59.281 27.438 1 93.94 199 LYS A O 1
ATOM 1598 N N . THR A 1 200 ? -5.441 58.219 27.969 1 92.12 200 THR A N 1
ATOM 1599 C CA . THR A 1 200 ? -6.262 57.062 28.312 1 92.12 200 THR A CA 1
ATOM 1600 C C . THR A 1 200 ? -6.168 56.75 29.812 1 92.12 200 THR A C 1
ATOM 1602 O O . THR A 1 200 ? -5.18 57.125 30.453 1 92.12 200 THR A O 1
ATOM 1605 N N . ASP A 1 201 ? -7.199 56.156 30.391 1 90.56 201 ASP A N 1
ATOM 1606 C CA . ASP A 1 201 ? -7.188 55.688 31.781 1 90.56 201 ASP A CA 1
ATOM 1607 C C . ASP A 1 201 ? -7.359 54.188 31.875 1 90.56 201 ASP A C 1
ATOM 1609 O O . ASP A 1 201 ? -7.492 53.625 32.969 1 90.56 201 ASP A O 1
ATOM 1613 N N . LYS A 1 202 ? -7.391 53.531 30.75 1 94.5 202 LYS A N 1
ATOM 1614 C CA . LYS A 1 202 ? -7.562 52.062 30.734 1 94.5 202 LYS A CA 1
ATOM 1615 C C . LYS A 1 202 ? -6.277 51.344 31.156 1 94.5 202 LYS A C 1
ATOM 1617 O O . LYS A 1 202 ? -5.238 51.531 30.516 1 94.5 202 LYS A O 1
ATOM 1622 N N . ASP A 1 203 ? -6.363 50.531 32.125 1 94.94 203 ASP A N 1
ATOM 1623 C CA . ASP A 1 203 ? -5.207 49.906 32.75 1 94.94 203 ASP A CA 1
ATOM 1624 C C . ASP A 1 203 ? -4.453 49.031 31.75 1 94.94 203 ASP A C 1
ATOM 1626 O O . ASP A 1 203 ? -3.219 49.031 31.75 1 94.94 203 ASP A O 1
ATOM 1630 N N . TYR A 1 204 ? -5.148 48.25 30.984 1 93.25 204 TYR A N 1
ATOM 1631 C CA . TYR A 1 204 ? -4.465 47.312 30.078 1 93.25 204 TYR A CA 1
ATOM 1632 C C . TYR A 1 204 ? -3.689 48.094 29.016 1 93.25 204 TYR A C 1
ATOM 1634 O O . TYR A 1 204 ? -2.652 47.625 28.531 1 93.25 204 TYR A O 1
ATOM 1642 N N . ILE A 1 205 ? -4.121 49.219 28.594 1 96.56 205 ILE A N 1
ATOM 1643 C CA . ILE A 1 205 ? -3.373 50.062 27.641 1 96.56 205 ILE A CA 1
ATOM 1644 C C . ILE A 1 205 ? -2.141 50.625 28.328 1 96.56 205 ILE A C 1
ATOM 1646 O O . ILE A 1 205 ? -1.041 50.625 27.766 1 96.56 205 ILE A O 1
ATOM 1650 N N . LEU A 1 206 ? -2.359 51.125 29.562 1 97 206 LEU A N 1
ATOM 1651 C CA . LEU A 1 206 ? -1.266 51.719 30.312 1 97 206 LEU A CA 1
ATOM 1652 C C . LEU A 1 206 ? -0.163 50.688 30.578 1 97 206 LEU A C 1
ATOM 1654 O O . LEU A 1 206 ? 1.023 51.031 30.516 1 97 206 LEU A O 1
ATOM 1658 N N . LYS A 1 207 ? -0.568 49.5 30.844 1 97.19 207 LYS A N 1
ATOM 1659 C CA . LYS A 1 207 ? 0.419 48.469 31.047 1 97.19 207 LYS A CA 1
ATOM 1660 C C . LYS A 1 207 ? 1.264 48.25 29.797 1 97.19 207 LYS A C 1
ATOM 1662 O O . LYS A 1 207 ? 2.488 48.156 29.875 1 97.19 207 LYS A O 1
ATOM 1667 N N . ALA A 1 208 ? 0.606 48.125 28.656 1 97.44 208 ALA A N 1
ATOM 1668 C CA . ALA A 1 208 ? 1.317 47.969 27.391 1 97.44 208 ALA A CA 1
ATOM 1669 C C . ALA A 1 208 ? 2.25 49.156 27.125 1 97.44 208 ALA A C 1
ATOM 1671 O O . ALA A 1 208 ? 3.379 48.969 26.672 1 97.44 208 ALA A O 1
ATOM 1672 N N . VAL A 1 209 ? 1.781 50.312 27.453 1 97.38 209 VAL A N 1
ATOM 1673 C CA . VAL A 1 209 ? 2.564 51.531 27.266 1 97.38 209 VAL A CA 1
ATOM 1674 C C . VAL A 1 209 ? 3.807 51.469 28.156 1 97.38 209 VAL A C 1
ATOM 1676 O O . VAL A 1 209 ? 4.918 51.75 27.688 1 97.38 209 VAL A O 1
ATOM 1679 N N . ASP A 1 210 ? 3.602 51.125 29.375 1 96.38 210 ASP A N 1
ATOM 1680 C CA . ASP A 1 210 ? 4.711 51.094 30.312 1 96.38 210 ASP A CA 1
ATOM 1681 C C . ASP A 1 210 ? 5.766 50.062 29.875 1 96.38 210 ASP A C 1
ATOM 1683 O O . ASP A 1 210 ? 6.965 50.344 29.969 1 96.38 210 ASP A O 1
ATOM 1687 N N . GLU A 1 211 ? 5.328 48.969 29.5 1 96.81 211 GLU A N 1
ATOM 1688 C CA . GLU A 1 211 ? 6.254 47.969 29 1 96.81 211 GLU A CA 1
ATOM 1689 C C . GLU A 1 211 ? 7.039 48.469 27.797 1 96.81 211 GLU A C 1
ATOM 1691 O O . GLU A 1 211 ? 8.242 48.219 27.672 1 96.81 211 GLU A O 1
ATOM 1696 N N . TYR A 1 212 ? 6.328 49.062 26.859 1 97.38 212 TYR A N 1
ATOM 1697 C CA . TYR A 1 212 ? 6.973 49.625 25.688 1 97.38 212 TYR A CA 1
ATOM 1698 C C . TYR A 1 212 ? 8.016 50.656 26.094 1 97.38 212 TYR A C 1
ATOM 1700 O O . TYR A 1 212 ? 9.156 50.625 25.625 1 97.38 212 TYR A O 1
ATOM 1708 N N . LEU A 1 213 ? 7.738 51.562 27 1 96.38 213 LEU A N 1
ATOM 1709 C CA . LEU A 1 213 ? 8.633 52.656 27.406 1 96.38 213 LEU A CA 1
ATOM 1710 C C . LEU A 1 213 ? 9.828 52.094 28.172 1 96.38 213 LEU A C 1
ATOM 1712 O O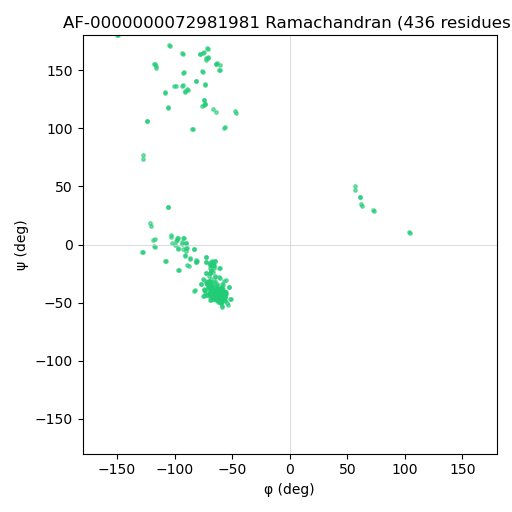 . LEU A 1 213 ? 10.945 52.594 28.031 1 96.38 213 LEU A O 1
ATOM 1716 N N . GLN A 1 214 ? 9.57 51.125 28.938 1 95.25 214 GLN A N 1
ATOM 1717 C CA . GLN A 1 214 ? 10.672 50.5 29.656 1 95.25 214 GLN A CA 1
ATOM 1718 C C . GLN A 1 214 ? 11.672 49.875 28.672 1 95.25 214 GLN A C 1
ATOM 1720 O O . GLN A 1 214 ? 12.883 50 28.875 1 95.25 214 GLN A O 1
ATOM 1725 N N . GLU A 1 215 ? 11.188 49.25 27.641 1 93.31 215 GLU A N 1
ATOM 1726 C CA . GLU A 1 215 ? 12.031 48.562 26.656 1 93.31 215 GLU A CA 1
ATOM 1727 C C . GLU A 1 215 ? 12.82 49.594 25.844 1 93.31 215 GLU A C 1
ATOM 1729 O O . GLU A 1 215 ? 13.992 49.375 25.516 1 93.31 215 GLU A O 1
ATOM 1734 N N . ILE A 1 216 ? 12.227 50.656 25.422 1 90.81 216 ILE A N 1
ATOM 1735 C CA . ILE A 1 216 ? 12.844 51.656 24.547 1 90.81 216 ILE A CA 1
ATOM 1736 C C . ILE A 1 216 ? 13.852 52.469 25.344 1 90.81 216 ILE A C 1
ATOM 1738 O O . ILE A 1 216 ? 14.914 52.812 24.828 1 90.81 216 ILE A O 1
ATOM 1742 N N . ASP A 1 217 ? 13.547 52.875 26.578 1 86.88 217 ASP A N 1
ATOM 1743 C CA . ASP A 1 217 ? 14.414 53.688 27.406 1 86.88 217 ASP A CA 1
ATOM 1744 C C . ASP A 1 217 ? 15.57 52.875 27.969 1 86.88 217 ASP A C 1
ATOM 1746 O O . ASP A 1 217 ? 16.672 53.406 28.156 1 86.88 217 ASP A O 1
ATOM 1750 N N . ASP A 1 218 ? 15.328 51.719 28.328 1 71.81 218 ASP A N 1
ATOM 1751 C CA . ASP A 1 218 ? 16.344 50.812 28.875 1 71.81 218 ASP A CA 1
ATOM 1752 C C . ASP A 1 218 ? 16.359 49.469 28.109 1 71.81 218 ASP A C 1
ATOM 1754 O O . ASP A 1 218 ? 15.883 48.469 28.609 1 71.81 218 ASP A O 1
ATOM 1758 N N . PRO A 1 219 ? 16.953 49.594 26.812 1 66.38 219 PRO A N 1
ATOM 1759 C CA . PRO A 1 219 ? 16.875 48.375 25.984 1 66.38 219 PRO A CA 1
ATOM 1760 C C . PRO A 1 219 ? 17.641 47.188 26.562 1 66.38 219 PRO A C 1
ATOM 1762 O O . PRO A 1 219 ? 18.734 47.375 27.109 1 66.38 219 PRO A O 1
ATOM 1765 N N . ILE A 1 220 ? 17.047 46.156 26.953 1 54.72 220 ILE A N 1
ATOM 1766 C CA . ILE A 1 220 ? 17.75 44.938 27.375 1 54.72 220 ILE A CA 1
ATOM 1767 C C . ILE A 1 220 ? 18.359 44.25 26.172 1 54.72 220 ILE A C 1
ATOM 1769 O O . ILE A 1 220 ? 17.719 44.156 25.109 1 54.72 220 ILE A O 1
ATOM 1773 N N . MET B 1 1 ? 2.941 -0.44 -9.023 1 47 1 MET B N 1
ATOM 1774 C CA . MET B 1 1 ? 3.244 -1.769 -8.5 1 47 1 MET B CA 1
ATOM 1775 C C . MET B 1 1 ? 3.291 -2.799 -9.625 1 47 1 MET B C 1
ATOM 1777 O O . MET B 1 1 ? 2.391 -2.852 -10.469 1 47 1 MET B O 1
ATOM 1781 N N . ASN B 1 2 ? 4.516 -3.258 -9.82 1 57.75 2 ASN B N 1
ATOM 1782 C CA . ASN B 1 2 ? 4.625 -4.227 -10.906 1 57.75 2 ASN B CA 1
ATOM 1783 C C . ASN B 1 2 ? 3.537 -5.293 -10.812 1 57.75 2 ASN B C 1
ATOM 1785 O O . ASN B 1 2 ? 3.352 -5.906 -9.766 1 57.75 2 ASN B O 1
ATOM 1789 N N . LYS B 1 3 ? 2.721 -5.281 -11.758 1 75.75 3 LYS B N 1
ATOM 1790 C CA . LYS B 1 3 ? 1.611 -6.227 -11.875 1 75.75 3 LYS B CA 1
ATOM 1791 C C . LYS B 1 3 ? 2.113 -7.668 -11.883 1 75.75 3 LYS B C 1
ATOM 1793 O O . LYS B 1 3 ? 3.031 -8.008 -12.633 1 75.75 3 LYS B O 1
ATOM 1798 N N . ASN B 1 4 ? 2.006 -8.359 -10.68 1 91.25 4 ASN B N 1
ATOM 1799 C CA . ASN B 1 4 ? 2.256 -9.797 -10.625 1 91.25 4 ASN B CA 1
ATOM 1800 C C . ASN B 1 4 ? 0.958 -10.594 -10.5 1 91.25 4 ASN 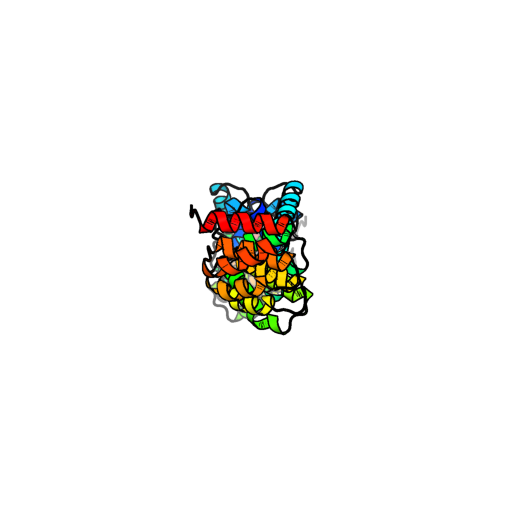B C 1
ATOM 1802 O O . ASN B 1 4 ? -0.125 -10.008 -10.438 1 91.25 4 ASN B O 1
ATOM 1806 N N . LEU B 1 5 ? 1.089 -11.922 -10.625 1 93.5 5 LEU B N 1
ATOM 1807 C CA . LEU B 1 5 ? -0.109 -12.75 -10.68 1 93.5 5 LEU B CA 1
ATOM 1808 C C . LEU B 1 5 ? -0.494 -13.25 -9.289 1 93.5 5 LEU B C 1
ATOM 1810 O O . LEU B 1 5 ? -1.4 -14.07 -9.156 1 93.5 5 LEU B O 1
ATOM 1814 N N . VAL B 1 6 ? 0.242 -12.758 -8.266 1 93.12 6 VAL B N 1
ATOM 1815 C CA . VAL B 1 6 ? -0.159 -13.125 -6.914 1 93.12 6 VAL B CA 1
ATOM 1816 C C . VAL B 1 6 ? -1.424 -12.359 -6.527 1 93.12 6 VAL B C 1
ATOM 1818 O O . VAL B 1 6 ? -1.454 -11.125 -6.586 1 93.12 6 VAL B O 1
ATOM 1821 N N . ASP B 1 7 ? -2.428 -13.062 -6.223 1 90 7 ASP B N 1
ATOM 1822 C CA . ASP B 1 7 ? -3.703 -12.453 -5.855 1 90 7 ASP B CA 1
ATOM 1823 C C . ASP B 1 7 ? -3.729 -12.086 -4.375 1 90 7 ASP B C 1
ATOM 1825 O O . ASP B 1 7 ? -3.975 -12.938 -3.52 1 90 7 ASP B O 1
ATOM 1829 N N . ILE B 1 8 ? -3.494 -10.867 -4.082 1 93.19 8 ILE B N 1
ATOM 1830 C CA . ILE B 1 8 ? -3.451 -10.398 -2.705 1 93.19 8 ILE B CA 1
ATOM 1831 C C . ILE B 1 8 ? -4.715 -9.594 -2.395 1 93.19 8 ILE B C 1
ATOM 1833 O O . ILE B 1 8 ? -5.02 -8.617 -3.078 1 93.19 8 ILE B O 1
ATOM 1837 N N . ASP B 1 9 ? -5.504 -10.023 -1.483 1 94.12 9 ASP B N 1
ATOM 1838 C CA . ASP B 1 9 ? -6.664 -9.312 -0.955 1 94.12 9 ASP B CA 1
ATOM 1839 C C . ASP B 1 9 ? -6.562 -9.148 0.56 1 94.12 9 ASP B C 1
ATOM 1841 O O . ASP B 1 9 ? -6.859 -10.078 1.312 1 94.12 9 ASP B O 1
ATOM 1845 N N . TRP B 1 10 ? -6.277 -7.973 0.997 1 95.5 10 TRP B N 1
ATOM 1846 C CA . TRP B 1 10 ? -6.008 -7.723 2.408 1 95.5 10 TRP B CA 1
ATOM 1847 C C . TRP B 1 10 ? -7.273 -7.891 3.244 1 95.5 10 TRP B C 1
ATOM 1849 O O . TRP B 1 10 ? -7.203 -8.023 4.469 1 95.5 10 TRP B O 1
ATOM 1859 N N . ASN B 1 11 ? -8.422 -7.855 2.582 1 93.69 11 ASN B N 1
ATOM 1860 C CA . ASN B 1 11 ? -9.664 -8.117 3.295 1 93.69 11 ASN B CA 1
ATOM 1861 C C . ASN B 1 11 ? -9.742 -9.562 3.777 1 93.69 11 ASN B C 1
ATOM 1863 O O . ASN B 1 11 ? -10.57 -9.891 4.629 1 93.69 11 ASN B O 1
ATOM 1867 N N . ASN B 1 12 ? -8.898 -10.406 3.217 1 94.38 12 ASN B N 1
ATOM 1868 C CA . ASN B 1 12 ? -8.867 -11.812 3.613 1 94.38 12 ASN B CA 1
ATOM 1869 C C . ASN B 1 12 ? -7.641 -12.117 4.469 1 94.38 12 ASN B C 1
ATOM 1871 O O . ASN B 1 12 ? -7.109 -13.234 4.418 1 94.38 12 ASN B O 1
ATOM 1875 N N . ILE B 1 13 ? -7.215 -11.188 5.219 1 96 13 ILE B N 1
ATOM 1876 C CA . ILE B 1 13 ? -5.957 -11.281 5.949 1 96 13 ILE B CA 1
ATOM 1877 C C . ILE B 1 13 ? -6.008 -12.461 6.918 1 96 13 ILE B C 1
ATOM 1879 O O . ILE B 1 13 ? -4.98 -13.07 7.219 1 96 13 ILE B O 1
ATOM 1883 N N . GLU B 1 14 ? -7.25 -12.781 7.387 1 95.5 14 GLU B N 1
ATOM 1884 C CA . GLU B 1 14 ? -7.406 -13.867 8.344 1 95.5 14 GLU B CA 1
ATOM 1885 C C . GLU B 1 14 ? -6.93 -15.195 7.758 1 95.5 14 GLU B C 1
ATOM 1887 O O . GLU B 1 14 ? -6.586 -16.125 8.5 1 95.5 14 GLU B O 1
ATOM 1892 N N . LYS B 1 15 ? -6.836 -15.344 6.484 1 95.06 15 LYS B N 1
ATOM 1893 C CA . LYS B 1 15 ? -6.438 -16.578 5.816 1 95.06 15 LYS B CA 1
ATOM 1894 C C . LYS B 1 15 ? -4.93 -16.625 5.594 1 95.06 15 LYS B C 1
ATOM 1896 O O . LYS B 1 15 ? -4.387 -17.641 5.164 1 95.06 15 LYS B O 1
ATOM 1901 N N . TYR B 1 16 ? -4.23 -15.516 5.832 1 96.75 16 TYR B N 1
ATOM 1902 C CA . TYR B 1 16 ? -2.803 -15.43 5.539 1 96.75 16 TYR B CA 1
ATOM 1903 C C . TYR B 1 16 ? -1.97 -15.797 6.762 1 96.75 16 TYR B C 1
ATOM 1905 O O . TYR B 1 16 ? -2.297 -15.398 7.883 1 96.75 16 TYR B O 1
ATOM 1913 N N . SER B 1 17 ? -0.972 -16.547 6.547 1 97 17 SER B N 1
ATOM 1914 C CA . SER B 1 17 ? 0.043 -16.766 7.574 1 97 17 SER B CA 1
ATOM 1915 C C . SER B 1 17 ? 0.899 -15.523 7.777 1 97 17 SER B C 1
ATOM 1917 O O . SER B 1 17 ? 0.852 -14.594 6.973 1 97 17 SER B O 1
ATOM 1919 N N . GLN B 1 18 ? 1.729 -15.5 8.852 1 97.81 18 GLN B N 1
ATOM 1920 C CA . GLN B 1 18 ? 2.637 -14.391 9.117 1 97.81 18 GLN B CA 1
ATOM 1921 C C . GLN B 1 18 ? 3.648 -14.227 7.984 1 97.81 18 GLN B C 1
ATOM 1923 O O . GLN B 1 18 ? 3.98 -13.102 7.598 1 97.81 18 GLN B O 1
ATOM 1928 N N . GLU B 1 19 ? 4.102 -15.367 7.473 1 97.75 19 GLU B N 1
ATOM 1929 C CA . GLU B 1 19 ? 5.051 -15.344 6.363 1 97.75 19 GLU B CA 1
ATOM 1930 C C . GLU B 1 19 ? 4.422 -14.742 5.109 1 97.75 19 GLU B C 1
ATOM 1932 O O . GLU B 1 19 ? 5.051 -13.945 4.414 1 97.75 19 GLU B O 1
ATOM 1937 N N . GLN B 1 20 ? 3.191 -15.164 4.871 1 97 20 GLN B N 1
ATOM 1938 C CA . GLN B 1 20 ? 2.484 -14.641 3.707 1 97 20 GLN B CA 1
ATOM 1939 C C . GLN B 1 20 ? 2.303 -13.133 3.805 1 97 20 GLN B C 1
ATOM 1941 O O . GLN B 1 20 ? 2.533 -12.406 2.834 1 97 20 GLN B O 1
ATOM 1946 N N . ILE B 1 21 ? 1.917 -12.672 4.961 1 98.31 21 ILE B N 1
ATOM 1947 C CA . ILE B 1 21 ? 1.676 -11.242 5.16 1 98.31 21 ILE B CA 1
ATOM 1948 C C . ILE B 1 21 ? 2.953 -10.461 4.871 1 98.31 21 ILE B C 1
ATOM 1950 O O . ILE B 1 21 ? 2.93 -9.477 4.121 1 98.31 21 ILE B O 1
ATOM 1954 N N . THR B 1 22 ? 4.027 -10.883 5.465 1 98.69 22 THR B N 1
ATOM 1955 C CA . THR B 1 22 ? 5.309 -10.219 5.262 1 98.69 22 THR B CA 1
ATOM 1956 C C . THR B 1 22 ? 5.676 -10.195 3.781 1 98.69 22 THR B C 1
ATOM 1958 O O . THR B 1 22 ? 6.051 -9.156 3.242 1 98.69 22 THR B O 1
ATOM 1961 N N . TYR B 1 23 ? 5.527 -11.281 3.109 1 97.88 23 TYR B N 1
ATOM 1962 C CA . TYR B 1 23 ? 5.945 -11.383 1.716 1 97.88 23 TYR B CA 1
ATOM 1963 C C . TYR B 1 23 ? 5.051 -10.531 0.818 1 97.88 23 TYR B C 1
ATOM 1965 O O . TYR B 1 23 ? 5.527 -9.914 -0.136 1 97.88 23 TYR B O 1
ATOM 1973 N N . PHE B 1 24 ? 3.762 -10.594 1.106 1 97.31 24 PHE B N 1
ATOM 1974 C CA . PHE B 1 24 ? 2.844 -9.812 0.292 1 97.31 24 PHE B CA 1
ATOM 1975 C C . PHE B 1 24 ? 3.148 -8.32 0.42 1 97.31 24 PHE B C 1
ATOM 1977 O O . PHE B 1 24 ? 3.086 -7.582 -0.565 1 97.31 24 PHE B O 1
ATOM 1984 N N . LEU B 1 25 ? 3.457 -7.93 1.631 1 97.44 25 LEU B N 1
ATOM 1985 C CA . LEU B 1 25 ? 3.889 -6.547 1.809 1 97.44 25 LEU B CA 1
ATOM 1986 C C . LEU B 1 25 ? 5.191 -6.285 1.062 1 97.44 25 LEU B C 1
ATOM 1988 O O . LEU B 1 25 ? 5.379 -5.211 0.487 1 97.44 25 LEU B O 1
ATOM 1992 N N . TYR B 1 26 ? 6.07 -7.215 1.084 1 98 26 TYR B N 1
ATOM 1993 C CA . TYR B 1 26 ? 7.32 -7.117 0.342 1 98 26 TYR B CA 1
ATOM 1994 C C . TYR B 1 26 ? 7.059 -6.902 -1.145 1 98 26 TYR B C 1
ATOM 1996 O O . TYR B 1 26 ? 7.727 -6.09 -1.788 1 98 26 TYR B O 1
ATOM 2004 N N . LEU B 1 27 ? 6.098 -7.582 -1.667 1 96.94 27 LEU B N 1
ATOM 2005 C CA . LEU B 1 27 ? 5.762 -7.477 -3.082 1 96.94 27 LEU B CA 1
ATOM 2006 C C . LEU B 1 27 ? 5.246 -6.078 -3.414 1 96.94 27 LEU B C 1
ATOM 2008 O O . LEU B 1 27 ? 5.242 -5.676 -4.578 1 96.94 27 LEU B O 1
ATOM 2012 N N . GLU B 1 28 ? 4.832 -5.355 -2.371 1 94.5 28 GLU B N 1
ATOM 2013 C CA . GLU B 1 28 ? 4.371 -3.986 -2.58 1 94.5 28 GLU B CA 1
ATOM 2014 C C . GLU B 1 28 ? 5.547 -3.012 -2.627 1 94.5 28 GLU B C 1
ATOM 2016 O O . GLU B 1 28 ? 5.352 -1.804 -2.781 1 94.5 28 GLU B O 1
ATOM 2021 N N . GLY B 1 29 ? 6.734 -3.479 -2.416 1 94.62 29 GLY B N 1
ATOM 2022 C CA . GLY B 1 29 ? 7.918 -2.66 -2.627 1 94.62 29 GLY B CA 1
ATOM 2023 C C . GLY B 1 29 ? 8.539 -2.162 -1.334 1 94.62 29 GLY B C 1
ATOM 2024 O O . GLY B 1 29 ? 9.414 -1.293 -1.353 1 94.62 29 GLY B O 1
ATOM 2025 N N . LYS B 1 30 ? 8.133 -2.633 -0.254 1 95.31 30 LYS B N 1
ATOM 2026 C CA . LYS B 1 30 ? 8.672 -2.197 1.032 1 95.31 30 LYS B CA 1
ATOM 2027 C C . LYS B 1 30 ? 9.984 -2.902 1.344 1 95.31 30 LYS B C 1
ATOM 2029 O O . LYS B 1 30 ? 10.133 -4.102 1.086 1 95.31 30 LYS B O 1
ATOM 2034 N N . SER B 1 31 ? 10.945 -2.172 1.926 1 97.19 31 SER B N 1
ATOM 2035 C CA . SER B 1 31 ? 12.258 -2.727 2.25 1 97.19 31 SER B CA 1
ATOM 2036 C C . SER B 1 31 ? 12.188 -3.631 3.477 1 97.19 31 SER B C 1
ATOM 2038 O O . SER B 1 31 ? 11.203 -3.604 4.219 1 97.19 31 SER B O 1
ATOM 2040 N N . ILE B 1 32 ? 13.258 -4.391 3.625 1 98.12 32 ILE B N 1
ATOM 2041 C CA . ILE B 1 32 ? 13.336 -5.297 4.766 1 98.12 32 ILE B CA 1
ATOM 2042 C C . ILE B 1 32 ? 13.281 -4.492 6.066 1 98.12 32 ILE B C 1
ATOM 2044 O O . ILE B 1 32 ? 12.586 -4.875 7.008 1 98.12 32 ILE B O 1
ATOM 2048 N N . GLU B 1 33 ? 13.992 -3.379 6.102 1 97.44 33 GLU B N 1
ATOM 2049 C CA . GLU B 1 33 ? 14 -2.514 7.281 1 97.44 33 GLU B CA 1
ATOM 2050 C C . GLU B 1 33 ? 12.602 -1.977 7.574 1 97.44 33 GLU B C 1
ATOM 2052 O O . GLU B 1 33 ? 12.156 -2.006 8.727 1 97.44 33 GLU B O 1
ATOM 2057 N N . THR B 1 34 ? 11.953 -1.511 6.562 1 98.38 34 THR B N 1
ATOM 2058 C CA . THR B 1 34 ? 10.602 -0.98 6.684 1 98.38 34 THR B CA 1
ATOM 2059 C C . THR B 1 34 ? 9.633 -2.059 7.168 1 98.38 34 THR B C 1
ATOM 2061 O O . THR B 1 34 ? 8.844 -1.826 8.086 1 98.38 34 THR B O 1
ATOM 2064 N N . LEU B 1 35 ? 9.773 -3.242 6.578 1 98.69 35 LEU B N 1
ATOM 2065 C CA . LEU B 1 35 ? 8.875 -4.34 6.922 1 98.69 35 LEU B CA 1
ATOM 2066 C C . LEU B 1 35 ? 9.078 -4.777 8.367 1 98.69 35 LEU B C 1
ATOM 2068 O O . LEU B 1 35 ? 8.117 -5.156 9.047 1 98.69 35 LEU B O 1
ATOM 2072 N N . ALA B 1 36 ? 10.359 -4.82 8.805 1 98.5 36 ALA B N 1
ATOM 2073 C CA . ALA B 1 36 ? 10.641 -5.203 10.18 1 98.5 36 ALA B CA 1
ATOM 2074 C C . ALA B 1 36 ? 9.883 -4.309 11.164 1 98.5 36 ALA B C 1
ATOM 2076 O O . ALA B 1 36 ? 9.297 -4.797 12.133 1 98.5 36 ALA B O 1
ATOM 2077 N N . LYS B 1 37 ? 9.82 -3.023 10.906 1 98 37 LYS B N 1
ATOM 2078 C CA . LYS B 1 37 ? 9.117 -2.076 11.773 1 98 37 LYS B CA 1
ATOM 2079 C C . LYS B 1 37 ? 7.609 -2.197 11.617 1 98 37 LYS B C 1
ATOM 2081 O O . LYS B 1 37 ? 6.871 -2.199 12.602 1 98 37 LYS B O 1
ATOM 2086 N N . ILE B 1 38 ? 7.172 -2.287 10.391 1 98.62 38 ILE B N 1
ATOM 2087 C CA . ILE B 1 38 ? 5.742 -2.398 10.133 1 98.62 38 ILE B CA 1
ATOM 2088 C C . ILE B 1 38 ? 5.188 -3.641 10.828 1 98.62 38 ILE B C 1
ATOM 2090 O O . ILE B 1 38 ? 4.156 -3.574 11.5 1 98.62 38 ILE B O 1
ATOM 2094 N N . ARG B 1 39 ? 5.871 -4.746 10.648 1 98.56 39 ARG B N 1
ATOM 2095 C CA . ARG B 1 39 ? 5.371 -6.039 11.109 1 98.56 39 ARG B CA 1
ATOM 2096 C C . ARG B 1 39 ? 5.641 -6.238 12.594 1 98.56 39 ARG B C 1
ATOM 2098 O O . ARG B 1 39 ? 5.082 -7.145 13.219 1 98.56 39 ARG B O 1
ATOM 2105 N N . ASN B 1 40 ? 6.496 -5.43 13.117 1 97.06 40 ASN B N 1
ATOM 2106 C CA . ASN B 1 40 ? 6.949 -5.594 14.492 1 97.06 40 ASN B CA 1
ATOM 2107 C C . ASN B 1 40 ? 7.645 -6.938 14.703 1 97.06 40 ASN B C 1
ATOM 2109 O O . ASN B 1 40 ? 7.312 -7.676 15.625 1 97.06 40 ASN B O 1
ATOM 2113 N N . PHE B 1 41 ? 8.492 -7.395 13.75 1 97.88 41 PHE B N 1
ATOM 2114 C CA . PHE B 1 41 ? 9.398 -8.539 13.766 1 97.88 41 PHE B CA 1
ATOM 2115 C C . PHE B 1 41 ? 10.844 -8.094 13.625 1 97.88 41 PHE B C 1
ATOM 2117 O O . PHE B 1 41 ? 11.117 -6.992 13.141 1 97.88 41 PHE B O 1
ATOM 2124 N N . ASP B 1 42 ? 11.82 -8.867 14.102 1 98 42 ASP B N 1
ATOM 2125 C CA . ASP B 1 42 ? 13.219 -8.555 13.836 1 98 42 ASP B CA 1
ATOM 2126 C C . ASP B 1 42 ? 13.57 -8.805 12.375 1 98 42 ASP B C 1
ATOM 2128 O O . ASP B 1 42 ? 12.836 -9.508 11.664 1 98 42 ASP B O 1
ATOM 2132 N N . LYS B 1 43 ? 14.633 -8.242 11.906 1 98.12 43 LYS B N 1
ATOM 2133 C CA . LYS B 1 43 ? 15.039 -8.289 10.5 1 98.12 43 LYS B CA 1
ATOM 2134 C C . LYS B 1 43 ? 15.25 -9.734 10.047 1 98.12 43 LYS B C 1
ATOM 2136 O O . LYS B 1 43 ? 14.914 -10.078 8.906 1 98.12 43 LYS B O 1
ATOM 2141 N N . ALA B 1 44 ? 15.773 -10.539 10.875 1 98.62 44 ALA B N 1
ATOM 2142 C CA . ALA B 1 44 ? 16.031 -11.938 10.531 1 98.62 44 ALA B CA 1
ATOM 2143 C C . ALA B 1 44 ? 14.742 -12.672 10.203 1 98.62 44 ALA B C 1
ATOM 2145 O O . ALA B 1 44 ? 14.68 -13.43 9.227 1 98.62 44 ALA B O 1
ATOM 2146 N N . THR B 1 45 ? 13.82 -12.5 11.031 1 98.75 45 THR B N 1
ATOM 2147 C CA . THR B 1 45 ? 12.516 -13.125 10.812 1 98.75 45 THR B CA 1
ATOM 2148 C C . THR B 1 45 ? 11.914 -12.656 9.492 1 98.75 45 THR B C 1
ATOM 2150 O O . THR B 1 45 ? 11.398 -13.469 8.711 1 98.75 45 THR B O 1
ATOM 2153 N N . VAL B 1 46 ? 11.969 -11.383 9.227 1 98.81 46 VAL B N 1
ATOM 2154 C CA . VAL B 1 46 ? 11.422 -10.797 8.008 1 98.81 46 VAL B CA 1
ATOM 2155 C C . VAL B 1 46 ? 12.125 -11.391 6.789 1 98.81 46 VAL B C 1
ATOM 2157 O O . VAL B 1 46 ? 11.484 -11.758 5.805 1 98.81 46 VAL B O 1
ATOM 2160 N N . LYS B 1 47 ? 13.43 -11.484 6.879 1 98.69 47 LYS B N 1
ATOM 2161 C CA . LYS B 1 47 ? 14.195 -12.078 5.781 1 98.69 47 LYS B CA 1
ATOM 2162 C C . LYS B 1 47 ? 13.773 -13.516 5.527 1 98.69 47 LYS B C 1
ATOM 2164 O O . LYS B 1 47 ? 13.641 -13.938 4.375 1 98.69 47 LYS B O 1
ATOM 2169 N N . LYS B 1 48 ? 13.633 -14.266 6.559 1 98.62 48 LYS B N 1
ATOM 2170 C CA . LYS B 1 48 ? 13.188 -15.648 6.426 1 98.62 48 LYS B CA 1
ATOM 2171 C C . LYS B 1 48 ? 11.805 -15.719 5.781 1 98.62 48 LYS B C 1
ATOM 2173 O O . LYS B 1 48 ? 11.57 -16.547 4.898 1 98.62 48 LYS B O 1
ATOM 2178 N N . HIS B 1 49 ? 10.828 -14.883 6.238 1 98.69 49 HIS B N 1
ATOM 2179 C CA . HIS B 1 49 ? 9.492 -14.836 5.652 1 98.69 49 HIS B CA 1
ATOM 2180 C C . HIS B 1 49 ? 9.562 -14.555 4.152 1 98.69 49 HIS B C 1
ATOM 2182 O O . HIS B 1 49 ? 8.844 -15.172 3.367 1 98.69 49 HIS B O 1
ATOM 2188 N N . ILE B 1 50 ? 10.438 -13.617 3.781 1 98.38 50 ILE B N 1
ATOM 2189 C CA . ILE B 1 50 ? 10.562 -13.227 2.379 1 98.38 50 ILE B CA 1
ATOM 2190 C C . ILE B 1 50 ? 11.117 -14.398 1.569 1 98.38 50 ILE B C 1
ATOM 2192 O O . ILE B 1 50 ? 10.625 -14.695 0.48 1 98.38 50 ILE B O 1
ATOM 2196 N N . LEU B 1 51 ? 12.094 -15.078 2.102 1 97.12 51 LEU B N 1
ATOM 2197 C CA . LEU B 1 51 ? 12.656 -16.234 1.429 1 97.12 51 LEU B CA 1
ATOM 2198 C C . LEU B 1 51 ? 11.594 -17.312 1.225 1 97.12 51 LEU B C 1
ATOM 2200 O O . LEU B 1 51 ? 11.453 -17.859 0.126 1 97.12 51 LEU B O 1
ATOM 2204 N N . ASP B 1 52 ? 10.883 -17.625 2.268 1 96.12 52 ASP B N 1
ATOM 2205 C CA . ASP B 1 52 ? 9.812 -18.609 2.184 1 96.12 52 ASP B CA 1
ATOM 2206 C C . ASP B 1 52 ? 8.781 -18.219 1.129 1 96.12 52 ASP B C 1
ATOM 2208 O O . ASP B 1 52 ? 8.312 -19.062 0.366 1 96.12 52 ASP B O 1
ATOM 2212 N N . GLY B 1 53 ? 8.398 -16.969 1.098 1 95.12 53 GLY B N 1
ATOM 2213 C CA . GLY B 1 53 ? 7.457 -16.484 0.101 1 95.12 53 GLY B CA 1
ATOM 2214 C C . GLY B 1 53 ? 7.969 -16.625 -1.32 1 95.12 53 GLY B C 1
ATOM 2215 O O . GLY B 1 53 ? 7.207 -16.969 -2.229 1 95.12 53 GLY B O 1
ATOM 2216 N N . LYS B 1 54 ? 9.25 -16.344 -1.481 1 93.62 54 LYS B N 1
ATOM 2217 C CA . LYS B 1 54 ? 9.852 -16.469 -2.809 1 93.62 54 LYS B CA 1
ATOM 2218 C C . LYS B 1 54 ? 9.805 -17.922 -3.291 1 93.62 54 LYS B C 1
ATOM 2220 O O . LYS B 1 54 ? 9.57 -18.172 -4.477 1 93.62 54 LYS B O 1
ATOM 2225 N N . ILE B 1 55 ? 10.047 -18.797 -2.396 1 90.75 55 ILE B N 1
ATOM 2226 C CA . ILE B 1 55 ? 9.984 -20.219 -2.725 1 90.75 55 ILE B CA 1
ATOM 2227 C C . ILE B 1 55 ? 8.562 -20.594 -3.119 1 90.75 55 ILE B C 1
ATOM 2229 O O . ILE B 1 55 ? 8.352 -21.266 -4.129 1 90.75 55 ILE B O 1
ATOM 2233 N N . LYS B 1 56 ? 7.664 -20.125 -2.445 1 90.19 56 LYS B N 1
ATOM 2234 C CA . LYS B 1 56 ? 6.277 -20.547 -2.643 1 90.19 56 LYS B CA 1
ATOM 2235 C C . LYS B 1 56 ? 5.629 -19.781 -3.791 1 90.19 56 LYS B C 1
ATOM 2237 O O . LYS B 1 56 ? 4.887 -20.359 -4.59 1 90.19 56 LYS B O 1
ATOM 2242 N N . TYR B 1 57 ? 5.91 -18.5 -3.896 1 93.25 57 TYR B N 1
ATOM 2243 C CA . TYR B 1 57 ? 5.148 -17.641 -4.809 1 93.25 57 TYR B CA 1
ATOM 2244 C C . TYR B 1 57 ? 6.047 -17.078 -5.895 1 93.25 57 TYR B C 1
ATOM 2246 O O . TYR B 1 57 ? 5.59 -16.312 -6.746 1 93.25 57 TYR B O 1
ATOM 2254 N N . GLY B 1 58 ? 7.273 -17.344 -5.879 1 93.75 58 GLY B N 1
ATOM 2255 C CA . GLY B 1 58 ? 8.25 -16.703 -6.738 1 93.75 58 GLY B CA 1
ATOM 2256 C C . GLY B 1 58 ? 7.863 -16.719 -8.203 1 93.75 58 GLY B C 1
ATOM 2257 O O . GLY B 1 58 ? 7.973 -15.695 -8.891 1 93.75 58 GLY B O 1
ATOM 2258 N N . ILE B 1 59 ? 7.445 -17.812 -8.703 1 94.56 59 ILE B N 1
ATOM 2259 C CA . ILE B 1 59 ? 7.098 -17.969 -10.117 1 94.56 59 ILE B CA 1
ATOM 2260 C C . ILE B 1 59 ? 5.91 -17.062 -10.453 1 94.56 59 ILE B C 1
ATOM 2262 O O . ILE B 1 59 ? 5.93 -16.344 -11.453 1 94.56 59 ILE B O 1
ATOM 2266 N N . LEU B 1 60 ? 4.914 -17.078 -9.609 1 94.56 60 LEU B N 1
ATOM 2267 C CA . LEU B 1 60 ? 3.756 -16.219 -9.812 1 94.56 60 LEU B CA 1
ATOM 2268 C C . LEU B 1 60 ? 4.145 -14.742 -9.695 1 94.56 60 LEU B C 1
ATOM 2270 O O . LEU B 1 60 ? 3.68 -13.906 -10.469 1 94.56 60 LEU B O 1
ATOM 2274 N N . ALA B 1 61 ? 4.941 -14.492 -8.703 1 94.75 61 ALA B N 1
ATOM 2275 C CA . ALA B 1 61 ? 5.336 -13.109 -8.422 1 94.75 61 ALA B CA 1
ATOM 2276 C C . ALA B 1 61 ? 6.168 -12.531 -9.562 1 94.75 61 ALA B C 1
ATOM 2278 O O . ALA B 1 61 ? 6.145 -11.32 -9.797 1 94.75 61 ALA B O 1
ATOM 2279 N N . LYS B 1 62 ? 6.883 -13.312 -10.312 1 94.31 62 LYS B N 1
ATOM 2280 C CA . LYS B 1 62 ? 7.738 -12.875 -11.414 1 94.31 62 LYS B CA 1
ATOM 2281 C C . LYS B 1 62 ? 6.965 -12.836 -12.727 1 94.31 62 LYS B C 1
ATOM 2283 O O . LYS B 1 62 ? 7.512 -12.453 -13.766 1 94.31 62 LYS B O 1
ATOM 2288 N N . SER B 1 63 ? 5.746 -13.242 -12.688 1 96.06 63 SER B N 1
ATOM 2289 C CA . SER B 1 63 ? 4.949 -13.297 -13.914 1 96.06 63 SER B CA 1
ATOM 2290 C C . SER B 1 63 ? 3.889 -12.195 -13.922 1 96.06 63 SER B C 1
ATOM 2292 O O . SER B 1 63 ? 3.096 -12.086 -12.984 1 96.06 63 SER B O 1
ATOM 2294 N N . SER B 1 64 ? 3.82 -11.477 -15.008 1 95.44 64 SER B N 1
ATOM 2295 C CA . SER B 1 64 ? 2.861 -10.383 -15.109 1 95.44 64 SER B CA 1
ATOM 2296 C C . SER B 1 64 ? 1.591 -10.828 -15.828 1 95.44 64 SER B C 1
ATOM 2298 O O . SER B 1 64 ? 0.562 -10.148 -15.758 1 95.44 64 SER B O 1
ATOM 2300 N N . ASN B 1 65 ? 1.684 -11.867 -16.594 1 95.88 65 ASN B N 1
ATOM 2301 C CA . ASN B 1 65 ? 0.549 -12.438 -17.312 1 95.88 65 ASN B CA 1
ATOM 2302 C C . ASN B 1 65 ? 0.711 -13.945 -17.5 1 95.88 65 ASN B C 1
ATOM 2304 O O . ASN B 1 65 ? 1.723 -14.523 -17.094 1 95.88 65 ASN B O 1
ATOM 2308 N N . VAL B 1 66 ? -0.235 -14.492 -18.109 1 97.12 66 VAL B N 1
ATOM 2309 C CA . VAL B 1 66 ? -0.282 -15.945 -18.203 1 97.12 66 VAL B CA 1
ATOM 2310 C C . VAL B 1 66 ? 0.826 -16.438 -19.125 1 97.12 66 VAL B C 1
ATOM 2312 O O . VAL B 1 66 ? 1.377 -17.531 -18.922 1 97.12 66 VAL B O 1
ATOM 2315 N N . GLU B 1 67 ? 1.136 -15.719 -20.188 1 97.75 67 GLU B N 1
ATOM 2316 C CA . GLU B 1 67 ? 2.23 -16.109 -21.078 1 97.75 67 GLU B CA 1
ATOM 2317 C C . GLU B 1 67 ? 3.555 -16.172 -20.312 1 97.75 67 GLU B C 1
ATOM 2319 O O . GLU B 1 67 ? 4.305 -17.141 -20.438 1 97.75 67 GLU B O 1
ATOM 2324 N N . GLU B 1 68 ? 3.812 -15.156 -19.578 1 97.44 68 GLU B N 1
ATOM 2325 C CA . GLU B 1 68 ? 5.023 -15.141 -18.766 1 97.44 68 GLU B CA 1
ATOM 2326 C C . GLU B 1 68 ? 4.992 -16.25 -17.719 1 97.44 68 GLU B C 1
ATOM 2328 O O . GLU B 1 68 ? 6.02 -16.875 -17.438 1 97.44 68 GLU B O 1
ATOM 2333 N N . LEU B 1 69 ? 3.812 -16.453 -17.172 1 97.56 69 LEU B N 1
ATOM 2334 C CA . LEU B 1 69 ? 3.67 -17.547 -16.234 1 97.56 69 LEU B CA 1
ATOM 2335 C C . LEU B 1 69 ? 4.051 -18.875 -16.875 1 97.56 69 LEU B C 1
ATOM 2337 O O . LEU B 1 69 ? 4.809 -19.656 -16.297 1 97.56 69 LEU B O 1
ATOM 2341 N N . PHE B 1 70 ? 3.555 -19.094 -18.047 1 98.12 70 PHE B N 1
ATOM 2342 C CA . PHE B 1 70 ? 3.879 -20.312 -18.797 1 98.12 70 PHE B CA 1
ATOM 2343 C C . PHE B 1 70 ? 5.387 -20.453 -18.969 1 98.12 70 PHE B C 1
ATOM 2345 O O . PHE B 1 70 ? 5.949 -21.516 -18.703 1 98.12 70 PHE B O 1
ATOM 2352 N N . LYS B 1 71 ? 6 -19.391 -19.391 1 97.5 71 LYS B N 1
ATOM 2353 C CA . LYS B 1 71 ? 7.441 -19.422 -19.641 1 97.5 71 LYS B CA 1
ATOM 2354 C C . LYS B 1 71 ? 8.203 -19.688 -18.344 1 97.5 71 LYS B C 1
ATOM 2356 O O . LYS B 1 71 ? 9.172 -20.453 -18.328 1 97.5 71 LYS B O 1
ATOM 2361 N N . GLN B 1 72 ? 7.742 -19.016 -17.266 1 96.88 72 GLN B N 1
ATOM 2362 C CA . GLN B 1 72 ? 8.383 -19.234 -15.969 1 96.88 72 GLN B CA 1
ATOM 2363 C C . GLN B 1 72 ? 8.258 -20.688 -15.523 1 96.88 72 GLN B C 1
ATOM 2365 O O . GLN B 1 72 ? 9.234 -21.281 -15.047 1 96.88 72 GLN B O 1
ATOM 2370 N N . ILE B 1 73 ? 7.137 -21.281 -15.703 1 96.94 73 ILE B N 1
ATOM 2371 C CA . ILE B 1 73 ? 6.926 -22.672 -15.328 1 96.94 73 ILE B CA 1
ATOM 2372 C C . ILE B 1 73 ? 7.797 -23.578 -16.203 1 96.94 73 ILE B C 1
ATOM 2374 O O . ILE B 1 73 ? 8.484 -24.469 -15.68 1 96.94 73 ILE B O 1
ATOM 2378 N N . ALA B 1 74 ? 7.781 -23.328 -17.469 1 96.19 74 ALA B N 1
ATOM 2379 C CA . ALA B 1 74 ? 8.516 -24.156 -18.422 1 96.19 74 ALA B CA 1
ATOM 2380 C C . ALA B 1 74 ? 10 -24.188 -18.078 1 96.19 74 ALA B C 1
ATOM 2382 O O . ALA B 1 74 ? 10.664 -25.203 -18.297 1 96.19 74 ALA B O 1
ATOM 2383 N N . ASN B 1 75 ? 10.523 -23.094 -17.578 1 95.44 75 ASN B N 1
ATOM 2384 C CA . ASN B 1 75 ? 11.961 -22.969 -17.359 1 95.44 75 ASN B CA 1
ATOM 2385 C C . ASN B 1 75 ? 12.328 -23.281 -15.906 1 95.44 75 ASN B C 1
ATOM 2387 O O . ASN B 1 75 ? 13.477 -23.109 -15.5 1 95.44 75 ASN B O 1
ATOM 2391 N N . SER B 1 76 ? 11.414 -23.703 -15.141 1 95.12 76 SER B N 1
ATOM 2392 C CA . SER B 1 76 ? 11.648 -23.984 -13.734 1 95.12 76 SER B CA 1
ATOM 2393 C C . SER B 1 76 ? 12 -25.453 -13.523 1 95.12 76 SER B C 1
ATOM 2395 O O . SER B 1 76 ? 11.828 -26.281 -14.43 1 95.12 76 SER B O 1
ATOM 2397 N N . GLY B 1 77 ? 12.531 -25.766 -12.367 1 92.19 77 GLY B N 1
ATOM 2398 C CA . GLY B 1 77 ? 12.812 -27.156 -12 1 92.19 77 GLY B CA 1
ATOM 2399 C C . GLY B 1 77 ? 11.555 -27.953 -11.695 1 92.19 77 GLY B C 1
ATOM 2400 O O . GLY B 1 77 ? 10.492 -27.375 -11.461 1 92.19 77 GLY B O 1
ATOM 2401 N N . LYS B 1 78 ? 11.641 -29.25 -11.773 1 88.44 78 LYS B N 1
ATOM 2402 C CA . LYS B 1 78 ? 10.508 -30.156 -11.648 1 88.44 78 LYS B CA 1
ATOM 2403 C C . LYS B 1 78 ? 9.727 -29.891 -10.359 1 88.44 78 LYS B C 1
ATOM 2405 O O . LYS B 1 78 ? 8.5 -29.766 -10.391 1 88.44 78 LYS B O 1
ATOM 2410 N N . GLN B 1 79 ? 10.445 -29.859 -9.227 1 90.69 79 GLN B N 1
ATOM 2411 C CA . GLN B 1 79 ? 9.766 -29.656 -7.953 1 90.69 79 GLN B CA 1
ATOM 2412 C C . GLN B 1 79 ? 9.039 -28.312 -7.91 1 90.69 79 GLN B C 1
ATOM 2414 O O . GLN B 1 79 ? 7.906 -28.234 -7.441 1 90.69 79 GLN B O 1
ATOM 2419 N N . ASP B 1 80 ? 9.656 -27.266 -8.414 1 91.25 80 ASP B N 1
ATOM 2420 C CA . ASP B 1 80 ? 9.047 -25.938 -8.461 1 91.25 80 ASP B CA 1
ATOM 2421 C C . ASP B 1 80 ? 7.805 -25.938 -9.344 1 91.25 80 ASP B C 1
ATOM 2423 O O . ASP B 1 80 ? 6.793 -25.312 -9.016 1 91.25 80 ASP B O 1
ATOM 2427 N N . LYS B 1 81 ? 7.906 -26.672 -10.453 1 93 81 LYS B N 1
ATOM 2428 C CA . LYS B 1 81 ? 6.785 -26.75 -11.383 1 93 81 LYS B CA 1
ATOM 2429 C C . LYS B 1 81 ? 5.555 -27.359 -10.719 1 93 81 LYS B C 1
ATOM 2431 O O . LYS B 1 81 ? 4.453 -26.812 -10.82 1 93 81 LYS B O 1
ATOM 2436 N N . ILE B 1 82 ? 5.797 -28.375 -9.992 1 92.06 82 ILE B N 1
ATOM 2437 C CA . ILE B 1 82 ? 4.707 -29.094 -9.344 1 92.06 82 ILE B CA 1
ATOM 2438 C C . ILE B 1 82 ? 4.078 -28.219 -8.266 1 92.06 82 ILE B C 1
ATOM 2440 O O . ILE B 1 82 ? 2.854 -28.078 -8.203 1 92.06 82 ILE B O 1
ATOM 2444 N N . GLU B 1 83 ? 4.906 -27.625 -7.484 1 91 83 GLU B N 1
ATOM 2445 C CA . GLU B 1 83 ? 4.422 -26.781 -6.395 1 91 83 GLU B CA 1
ATOM 2446 C C . GLU B 1 83 ? 3.6 -25.609 -6.93 1 91 83 GLU B C 1
ATOM 2448 O O . GLU B 1 83 ? 2.549 -25.281 -6.379 1 91 83 GLU B O 1
ATOM 2453 N N . VAL B 1 84 ? 4.043 -25.078 -7.98 1 93.44 84 VAL B N 1
ATOM 2454 C CA . VAL B 1 84 ? 3.348 -23.906 -8.523 1 93.44 84 VAL B CA 1
ATOM 2455 C C . VAL B 1 84 ? 1.984 -24.328 -9.062 1 93.44 84 VAL B C 1
ATOM 2457 O O . VAL B 1 84 ? 0.968 -23.703 -8.766 1 93.44 84 VAL B O 1
ATOM 2460 N N . ILE B 1 85 ? 1.908 -25.375 -9.844 1 94.25 85 ILE B N 1
ATOM 2461 C CA . ILE B 1 85 ? 0.657 -25.812 -10.461 1 94.25 85 ILE B CA 1
ATOM 2462 C C . ILE B 1 85 ? -0.355 -26.172 -9.375 1 94.25 85 ILE B C 1
ATOM 2464 O O . ILE B 1 85 ? -1.529 -25.797 -9.461 1 94.25 85 ILE B O 1
ATOM 2468 N N . ASN B 1 86 ? 0.146 -26.812 -8.273 1 91.25 86 ASN B N 1
ATOM 2469 C CA . ASN B 1 86 ? -0.727 -27.219 -7.176 1 91.25 86 ASN B CA 1
ATOM 2470 C C . ASN B 1 86 ? -1.253 -26.016 -6.402 1 91.25 86 ASN B C 1
ATOM 2472 O O . ASN B 1 86 ? -2.33 -26.078 -5.809 1 91.25 86 ASN B O 1
ATOM 2476 N N . GLY B 1 87 ? -0.568 -24.969 -6.441 1 89 87 GLY B N 1
ATOM 2477 C CA . GLY B 1 87 ? -0.943 -23.797 -5.668 1 89 87 GLY B CA 1
ATOM 2478 C C . GLY B 1 87 ? -1.726 -22.766 -6.477 1 89 87 GLY B C 1
ATOM 2479 O O . GLY B 1 87 ? -2.232 -21.797 -5.922 1 89 87 GLY B O 1
ATOM 2480 N N . LEU B 1 88 ? -1.918 -23.016 -7.789 1 93.44 88 LEU B N 1
ATOM 2481 C CA . LEU B 1 88 ? -2.574 -22.031 -8.648 1 93.44 88 LEU B CA 1
ATOM 2482 C C . LEU B 1 88 ? -4.074 -21.984 -8.375 1 93.44 88 LEU B C 1
ATOM 2484 O O . LEU B 1 88 ? -4.703 -23.031 -8.172 1 93.44 88 LEU B O 1
ATOM 2488 N N . GLU B 1 89 ? -4.574 -20.781 -8.336 1 90.31 89 GLU B N 1
ATOM 2489 C CA . GLU B 1 89 ? -6.023 -20.609 -8.297 1 90.31 89 GLU B CA 1
ATOM 2490 C C . GLU B 1 89 ? -6.676 -21.141 -9.57 1 90.31 89 GLU B C 1
ATOM 2492 O O . GLU B 1 89 ? -6.047 -21.172 -10.633 1 90.31 89 GLU B O 1
ATOM 2497 N N . ASN B 1 90 ? -7.914 -21.5 -9.453 1 93.44 90 ASN B N 1
ATOM 2498 C CA . ASN B 1 90 ? -8.641 -22.109 -10.562 1 93.44 90 ASN B CA 1
ATOM 2499 C C . ASN B 1 90 ? -8.688 -21.188 -11.781 1 93.44 90 ASN B C 1
ATOM 2501 O O . ASN B 1 90 ? -8.523 -21.641 -12.914 1 93.44 90 ASN B O 1
ATOM 2505 N N . LYS B 1 91 ? -8.891 -19.969 -11.469 1 93.44 91 LYS B N 1
ATOM 2506 C CA . LYS B 1 91 ? -8.969 -19.016 -12.578 1 93.44 91 LYS B CA 1
ATOM 2507 C C . LYS B 1 91 ? -7.672 -19 -13.375 1 93.44 91 LYS B C 1
ATOM 2509 O O . LYS B 1 91 ? -7.695 -18.984 -14.609 1 93.44 91 LYS B O 1
ATOM 2514 N N . ILE B 1 92 ? -6.578 -19.016 -12.734 1 95.19 92 ILE B N 1
ATOM 2515 C CA . ILE B 1 92 ? -5.277 -18.969 -13.398 1 95.19 92 ILE B CA 1
ATOM 2516 C C . ILE B 1 92 ? -5.027 -20.266 -14.148 1 95.19 92 ILE B C 1
ATOM 2518 O O . ILE B 1 92 ? -4.441 -20.266 -15.234 1 95.19 92 ILE B O 1
ATOM 2522 N N . LYS B 1 93 ? -5.406 -21.406 -13.578 1 96.38 93 LYS B N 1
ATOM 2523 C CA . LYS B 1 93 ? -5.309 -22.672 -14.273 1 96.38 93 LYS B CA 1
ATOM 2524 C C . LYS B 1 93 ? -6.07 -22.641 -15.594 1 96.38 93 LYS B C 1
ATOM 2526 O O . LYS B 1 93 ? -5.555 -23.078 -16.625 1 96.38 93 LYS B O 1
ATOM 2531 N N . LYS B 1 94 ? -7.242 -22.062 -15.547 1 96.88 94 LYS B N 1
ATOM 2532 C CA . LYS B 1 94 ? -8.055 -21.969 -16.75 1 96.88 94 LYS B CA 1
ATOM 2533 C C . LYS B 1 94 ? -7.402 -21.047 -17.781 1 96.88 94 LYS B C 1
ATOM 2535 O O . LYS B 1 94 ? -7.426 -21.328 -18.984 1 96.88 94 LYS B O 1
ATOM 2540 N N . ASP B 1 95 ? -6.852 -20 -17.297 1 96.94 95 ASP B N 1
ATOM 2541 C CA . ASP B 1 95 ? -6.148 -19.094 -18.188 1 96.94 95 ASP B CA 1
ATOM 2542 C C . ASP B 1 95 ? -4.961 -19.781 -18.844 1 96.94 95 ASP B C 1
ATOM 2544 O O . ASP B 1 95 ? -4.688 -19.562 -20.031 1 96.94 95 ASP B O 1
ATOM 2548 N N . LEU B 1 96 ? -4.25 -20.562 -18.094 1 97.56 96 LEU B N 1
ATOM 2549 C CA . LEU B 1 96 ? -3.117 -21.312 -18.625 1 97.56 96 LEU B CA 1
ATOM 2550 C C . LEU B 1 96 ? -3.57 -22.266 -19.719 1 97.56 96 LEU B C 1
ATOM 2552 O O . LEU B 1 96 ? -2.951 -22.344 -20.781 1 97.56 96 LEU B O 1
ATOM 2556 N N . ILE B 1 97 ? -4.598 -22.984 -19.469 1 98.19 97 ILE B N 1
ATOM 2557 C CA . ILE B 1 97 ? -5.141 -23.922 -20.453 1 98.19 97 ILE B CA 1
ATOM 2558 C C . ILE B 1 97 ? -5.531 -23.172 -21.719 1 98.19 97 ILE B C 1
ATOM 2560 O O . ILE B 1 97 ? -5.188 -23.594 -22.828 1 98.19 97 ILE B O 1
ATOM 2564 N N . SER B 1 98 ? -6.23 -22.047 -21.5 1 98.38 98 SER B N 1
ATOM 2565 C CA . SER B 1 98 ? -6.641 -21.234 -22.656 1 98.38 98 SER B CA 1
ATOM 2566 C C . SER B 1 98 ? -5.434 -20.75 -23.453 1 98.38 98 SER B C 1
ATOM 2568 O O . SER B 1 98 ? -5.445 -20.797 -24.688 1 98.38 98 SER B O 1
ATOM 2570 N N . PHE B 1 99 ? -4.461 -20.281 -22.75 1 98.44 99 PHE B N 1
ATOM 2571 C CA . PHE B 1 99 ? -3.238 -19.844 -23.406 1 98.44 99 PHE B CA 1
ATOM 2572 C C . PHE B 1 99 ? -2.633 -20.969 -24.234 1 98.44 99 PHE B C 1
ATOM 2574 O O . PHE B 1 99 ? -2.26 -20.766 -25.391 1 98.44 99 PHE B O 1
ATOM 2581 N N . ILE B 1 100 ? -2.529 -22.188 -23.688 1 98.69 100 ILE B N 1
ATOM 2582 C CA . ILE B 1 100 ? -1.945 -23.344 -24.359 1 98.69 100 ILE B CA 1
ATOM 2583 C C . ILE B 1 100 ? -2.781 -23.703 -25.594 1 98.69 100 ILE B C 1
ATOM 2585 O O . ILE B 1 100 ? -2.24 -23.922 -26.672 1 98.69 100 ILE B O 1
ATOM 2589 N N . LYS B 1 101 ? -4.039 -23.719 -25.438 1 98.38 101 LYS B N 1
ATOM 2590 C CA . LYS B 1 101 ? -4.938 -24.062 -26.547 1 98.38 101 LYS B CA 1
ATOM 2591 C C . LYS B 1 101 ? -4.762 -23.094 -27.719 1 98.38 101 LYS B C 1
ATOM 2593 O O . LYS B 1 101 ? -4.766 -23.516 -28.875 1 98.38 101 LYS B O 1
ATOM 2598 N N . ASN B 1 102 ? -4.613 -21.859 -27.359 1 98.06 102 ASN B N 1
ATOM 2599 C CA . ASN B 1 102 ? -4.582 -20.828 -28.391 1 98.06 102 ASN B CA 1
ATOM 2600 C C . ASN B 1 102 ? -3.209 -20.75 -29.047 1 98.06 102 ASN B C 1
ATOM 2602 O O . ASN B 1 102 ? -3.078 -20.219 -30.156 1 98.06 102 ASN B O 1
ATOM 2606 N N . ASN B 1 103 ? -2.207 -21.359 -28.438 1 98.38 103 ASN B N 1
ATOM 2607 C CA . ASN B 1 103 ? -0.867 -21.078 -28.953 1 98.38 103 ASN B CA 1
ATOM 2608 C C . ASN B 1 103 ? -0.105 -22.375 -29.25 1 98.38 103 ASN B C 1
ATOM 2610 O O . ASN B 1 103 ? 0.978 -22.344 -29.828 1 98.38 103 ASN B O 1
ATOM 2614 N N . TYR B 1 104 ? -0.594 -23.547 -28.938 1 98.5 104 TYR B N 1
ATOM 2615 C CA . TYR B 1 104 ? 0.125 -24.812 -29.016 1 98.5 104 TYR B CA 1
ATOM 2616 C C . TYR B 1 104 ? 0.662 -25.062 -30.422 1 98.5 104 TYR B C 1
ATOM 2618 O O . TYR B 1 104 ? 1.802 -25.5 -30.578 1 98.5 104 TYR B O 1
ATOM 2626 N N . GLY B 1 105 ? -0.155 -24.797 -31.375 1 97.31 105 GLY B N 1
ATOM 2627 C CA . GLY B 1 105 ? 0.229 -25.047 -32.75 1 97.31 105 GLY B CA 1
ATOM 2628 C C . GLY B 1 105 ? 1.506 -24.328 -33.156 1 97.31 105 GLY B C 1
ATOM 2629 O O . GLY B 1 105 ? 2.289 -24.859 -33.938 1 97.31 105 GLY B O 1
ATOM 2630 N N . ASP B 1 106 ? 1.809 -23.219 -32.656 1 97.44 106 ASP B N 1
ATOM 2631 C CA . ASP B 1 106 ? 2.934 -22.375 -33.062 1 97.44 106 ASP B CA 1
ATOM 2632 C C . ASP B 1 106 ? 4.113 -22.547 -32.094 1 97.44 106 ASP B C 1
ATOM 2634 O O . ASP B 1 106 ? 5.18 -21.969 -32.312 1 97.44 106 ASP B O 1
ATOM 2638 N N . MET B 1 107 ? 3.938 -23.359 -31.125 1 97.75 107 MET B N 1
ATOM 2639 C CA . MET B 1 107 ? 4.992 -23.547 -30.125 1 97.75 107 MET B CA 1
ATOM 2640 C C . MET B 1 107 ? 6.125 -24.406 -30.688 1 97.75 107 MET B C 1
ATOM 2642 O O . MET B 1 107 ? 5.887 -25.297 -31.5 1 97.75 107 MET B O 1
ATOM 2646 N N . TYR B 1 108 ? 7.32 -24.125 -30.203 1 96.88 108 TYR B N 1
ATOM 2647 C CA . TYR B 1 108 ? 8.445 -25.016 -30.484 1 96.88 108 TYR B CA 1
ATOM 2648 C C . TYR B 1 108 ? 8.398 -26.25 -29.594 1 96.88 108 TYR B C 1
ATOM 2650 O O . TYR B 1 108 ? 7.676 -26.266 -28.594 1 96.88 108 TYR B O 1
ATOM 2658 N N . PRO B 1 109 ? 9.109 -27.266 -29.906 1 97.44 109 PRO B N 1
ATOM 2659 C CA . PRO B 1 109 ? 8.984 -28.547 -29.219 1 97.44 109 PRO B CA 1
ATOM 2660 C C . PRO B 1 109 ? 9.18 -28.438 -27.719 1 97.44 109 PRO B C 1
ATOM 2662 O O . PRO B 1 109 ? 8.438 -29.062 -26.953 1 97.44 109 PRO B O 1
ATOM 2665 N N . LYS B 1 110 ? 10.156 -27.625 -27.344 1 96.31 110 LYS B N 1
ATOM 2666 C CA . LYS B 1 110 ? 10.398 -27.484 -25.922 1 96.31 110 LYS B CA 1
ATOM 2667 C C . LYS B 1 110 ? 9.164 -26.953 -25.203 1 96.31 110 LYS B C 1
ATOM 2669 O O . LYS B 1 110 ? 8.781 -27.453 -24.141 1 96.31 110 LYS B O 1
ATOM 2674 N N . ASP B 1 111 ? 8.539 -25.953 -25.812 1 97.81 111 ASP B N 1
ATOM 2675 C CA . ASP B 1 111 ? 7.34 -25.359 -25.234 1 97.81 111 ASP B CA 1
ATOM 2676 C C . ASP B 1 111 ? 6.148 -26.312 -25.328 1 97.81 111 ASP B C 1
ATOM 2678 O O . ASP B 1 111 ? 5.281 -26.344 -24.453 1 97.81 111 ASP B O 1
ATOM 2682 N N . LYS B 1 112 ? 6.129 -27.109 -26.422 1 98.44 112 LYS B N 1
ATOM 2683 C CA . LYS B 1 112 ? 5.074 -28.109 -26.531 1 98.44 112 LYS B CA 1
ATOM 2684 C C . LYS B 1 112 ? 5.16 -29.141 -25.406 1 98.44 112 LYS B C 1
ATOM 2686 O O . LYS B 1 112 ? 4.137 -29.547 -24.859 1 98.44 112 LYS B O 1
ATOM 2691 N N . GLN B 1 113 ? 6.391 -29.484 -25.047 1 97.62 113 GLN B N 1
ATOM 2692 C CA . GLN B 1 113 ? 6.582 -30.391 -23.922 1 97.62 113 GLN B CA 1
ATOM 2693 C C . GLN B 1 113 ? 6.047 -29.797 -22.625 1 97.62 113 GLN B C 1
ATOM 2695 O O . GLN B 1 113 ? 5.32 -30.469 -21.891 1 97.62 113 GLN B O 1
ATOM 2700 N N . ALA B 1 114 ? 6.41 -28.562 -22.422 1 97.5 114 ALA B N 1
ATOM 2701 C CA . ALA B 1 114 ? 5.938 -27.875 -21.219 1 97.5 114 ALA B CA 1
ATOM 2702 C C . ALA B 1 114 ? 4.414 -27.797 -21.188 1 97.5 114 ALA B C 1
ATOM 2704 O O . ALA B 1 114 ? 3.791 -28.031 -20.156 1 97.5 114 ALA B O 1
ATOM 2705 N N . ALA B 1 115 ? 3.854 -27.469 -22.312 1 98.38 115 ALA B N 1
ATOM 2706 C CA . ALA B 1 115 ? 2.402 -27.359 -22.422 1 98.38 115 ALA B CA 1
ATOM 2707 C C . ALA B 1 115 ? 1.713 -28.672 -22.062 1 98.38 115 ALA B C 1
ATOM 2709 O O . ALA B 1 115 ? 0.787 -28.688 -21.25 1 98.38 115 ALA B O 1
ATOM 2710 N N . VAL B 1 116 ? 2.193 -29.719 -22.625 1 98.44 116 VAL B N 1
ATOM 2711 C CA . VAL B 1 116 ? 1.616 -31.031 -22.406 1 98.44 116 VAL B CA 1
ATOM 2712 C C . VAL B 1 116 ? 1.737 -31.422 -20.922 1 98.44 116 VAL B C 1
ATOM 2714 O O . VAL B 1 116 ? 0.783 -31.922 -20.328 1 98.44 116 VAL B O 1
ATOM 2717 N N . TRP B 1 117 ? 2.881 -31.156 -20.391 1 97.81 117 TRP B N 1
ATOM 2718 C CA . TRP B 1 117 ? 3.096 -31.438 -18.984 1 97.81 117 TRP B CA 1
ATOM 2719 C C . TRP B 1 117 ? 2.111 -30.672 -18.109 1 97.81 117 TRP B C 1
ATOM 2721 O O . TRP B 1 117 ? 1.477 -31.234 -17.219 1 97.81 117 TRP B O 1
ATOM 2731 N N . ILE B 1 118 ? 1.991 -29.406 -18.359 1 97.75 118 ILE B N 1
ATOM 2732 C CA . ILE B 1 118 ? 1.114 -28.547 -17.578 1 97.75 118 ILE B CA 1
ATOM 2733 C C . ILE B 1 118 ? -0.321 -29.062 -17.656 1 97.75 118 ILE B C 1
ATOM 2735 O O . ILE B 1 118 ? -1.006 -29.156 -16.625 1 97.75 118 ILE B O 1
ATOM 2739 N N . LEU B 1 119 ? -0.777 -29.406 -18.812 1 98.06 119 LEU B N 1
ATOM 2740 C CA . LEU B 1 119 ? -2.135 -29.906 -18.984 1 98.06 119 LEU B CA 1
ATOM 2741 C C . LEU B 1 119 ? -2.357 -31.188 -18.188 1 98.06 119 LEU B C 1
ATOM 2743 O O . LEU B 1 119 ? -3.416 -31.359 -17.578 1 98.06 119 LEU B O 1
ATOM 2747 N N . GLY B 1 120 ? -1.388 -32.031 -18.172 1 97.62 120 GLY B N 1
ATOM 2748 C CA . GLY B 1 120 ? -1.476 -33.25 -17.391 1 97.62 120 GLY B CA 1
ATOM 2749 C C . GLY B 1 120 ? -1.583 -33 -15.898 1 97.62 120 GLY B C 1
ATOM 2750 O O . GLY B 1 120 ? -2.32 -33.688 -15.195 1 97.62 120 GLY B O 1
ATOM 2751 N N . GLU B 1 121 ? -0.846 -32.031 -15.445 1 96.69 121 GLU B N 1
ATOM 2752 C CA . GLU B 1 121 ? -0.805 -31.734 -14.008 1 96.69 121 GLU B CA 1
ATOM 2753 C C . GLU B 1 121 ? -2.059 -30.984 -13.562 1 96.69 121 GLU B C 1
ATOM 2755 O O . GLU B 1 121 ? -2.527 -31.172 -12.438 1 96.69 121 GLU B O 1
ATOM 2760 N N . VAL B 1 122 ? -2.557 -30.156 -14.438 1 96 122 VAL B N 1
ATOM 2761 C CA . VAL B 1 122 ? -3.768 -29.422 -14.102 1 96 122 VAL B CA 1
ATOM 2762 C C . VAL B 1 122 ? -4.965 -30.359 -14.07 1 96 122 VAL B C 1
ATOM 2764 O O . VAL B 1 122 ? -5.918 -30.156 -13.32 1 96 122 VAL B O 1
ATOM 2767 N N . LYS B 1 123 ? -4.918 -31.406 -14.922 1 96.06 123 LYS B N 1
ATOM 2768 C CA . LYS B 1 123 ? -5.891 -32.5 -14.961 1 96.06 123 LYS B CA 1
ATOM 2769 C C . LYS B 1 123 ? -7.281 -31.969 -15.312 1 96.06 123 LYS B C 1
ATOM 2771 O O . LYS B 1 123 ? -8.281 -32.406 -14.742 1 96.06 123 LYS B O 1
ATOM 2776 N N . ASP B 1 124 ? -7.344 -31 -16.125 1 94.94 124 ASP B N 1
ATOM 2777 C CA . ASP B 1 124 ? -8.609 -30.469 -16.609 1 94.94 124 ASP B CA 1
ATOM 2778 C C . ASP B 1 124 ? -8.922 -31 -18.016 1 94.94 124 ASP B C 1
ATOM 2780 O O . ASP B 1 124 ? -8.047 -31.016 -18.891 1 94.94 124 ASP B O 1
ATOM 2784 N N . GLU B 1 125 ? -10.133 -31.391 -18.266 1 97 125 GLU B N 1
ATOM 2785 C CA . GLU B 1 125 ? -10.539 -32 -19.531 1 97 125 GLU B CA 1
ATOM 2786 C C . GLU B 1 125 ? -10.508 -31.016 -20.672 1 97 125 GLU B C 1
ATOM 2788 O O . GLU B 1 125 ? -10.484 -31.406 -21.844 1 97 125 GLU B O 1
ATOM 2793 N N . GLU B 1 126 ? -10.469 -29.781 -20.328 1 96.19 126 GLU B N 1
ATOM 2794 C CA . GLU B 1 126 ? -10.469 -28.75 -21.375 1 96.19 126 GLU B CA 1
ATOM 2795 C C . GLU B 1 126 ? -9.188 -28.797 -22.188 1 96.19 126 GLU B C 1
ATOM 2797 O O . GLU B 1 126 ? -9.133 -28.25 -23.297 1 96.19 126 GLU B O 1
ATOM 2802 N N . GLY B 1 127 ? -8.203 -29.453 -21.719 1 96.44 127 GLY B N 1
ATOM 2803 C CA . GLY B 1 127 ? -6.93 -29.516 -22.422 1 96.44 127 GLY B CA 1
ATOM 2804 C C . GLY B 1 127 ? -6.77 -30.781 -23.25 1 96.44 127 GLY B C 1
ATOM 2805 O O . GLY B 1 127 ? -5.754 -30.953 -23.922 1 96.44 127 GLY B O 1
ATOM 2806 N N . ILE B 1 128 ? -7.746 -31.625 -23.328 1 97.94 128 ILE B N 1
ATOM 2807 C CA . ILE B 1 128 ? -7.621 -32.969 -23.906 1 97.94 128 ILE B CA 1
ATOM 2808 C C . ILE B 1 128 ? -7.402 -32.844 -25.422 1 97.94 128 ILE B C 1
ATOM 2810 O O . ILE B 1 128 ? -6.645 -33.625 -26 1 97.94 128 ILE B O 1
ATOM 2814 N N . ASP B 1 129 ? -8.062 -31.859 -26.047 1 97.5 129 ASP B N 1
ATOM 2815 C CA . ASP B 1 129 ? -7.906 -31.734 -27.484 1 97.5 129 ASP B CA 1
ATOM 2816 C C . ASP B 1 129 ? -6.441 -31.516 -27.859 1 97.5 129 ASP B C 1
ATOM 2818 O O . ASP B 1 129 ? -5.973 -32.031 -28.875 1 97.5 129 ASP B O 1
ATOM 2822 N N . ILE B 1 130 ? -5.746 -30.766 -27.062 1 98.5 130 ILE B N 1
ATOM 2823 C CA . ILE B 1 130 ? -4.324 -30.531 -27.297 1 98.5 130 ILE B CA 1
ATOM 2824 C C . ILE B 1 130 ? -3.549 -31.828 -27.094 1 98.5 130 ILE B C 1
ATOM 2826 O O . ILE B 1 130 ? -2.637 -32.156 -27.859 1 98.5 130 ILE B O 1
ATOM 2830 N N . LEU B 1 131 ? -3.945 -32.594 -26.094 1 98.69 131 LEU B N 1
ATOM 2831 C CA . LEU B 1 131 ? -3.25 -33.844 -25.781 1 98.69 131 LEU B CA 1
ATOM 2832 C C . LEU B 1 131 ? -3.463 -34.875 -26.875 1 98.69 131 LEU B C 1
ATOM 2834 O O . LEU B 1 131 ? -2.57 -35.656 -27.156 1 98.69 131 LEU B O 1
ATOM 2838 N N . LEU B 1 132 ? -4.613 -34.844 -27.5 1 98.06 132 LEU B N 1
ATOM 2839 C CA . LEU B 1 132 ? -4.875 -35.719 -28.641 1 98.06 132 LEU B CA 1
ATOM 2840 C C . LEU B 1 132 ? -3.928 -35.406 -29.797 1 98.06 132 LEU B C 1
ATOM 2842 O O . LEU B 1 132 ? -3.348 -36.312 -30.391 1 98.06 132 LEU B O 1
ATOM 2846 N N . LYS B 1 133 ? -3.773 -34.156 -30.016 1 97 133 LYS B N 1
ATOM 2847 C CA . LYS B 1 133 ? -2.852 -33.719 -31.062 1 97 133 LYS B CA 1
ATOM 2848 C C . LYS B 1 133 ? -1.412 -34.094 -30.719 1 97 133 LYS B C 1
ATOM 2850 O O . LYS B 1 133 ? -0.66 -34.562 -31.562 1 97 133 LYS B O 1
ATOM 2855 N N . ALA B 1 134 ? -1.04 -33.875 -29.5 1 98.56 134 ALA B N 1
ATOM 2856 C CA . ALA B 1 134 ? 0.326 -34.125 -29.031 1 98.56 134 ALA B CA 1
ATOM 2857 C C . ALA B 1 134 ? 0.672 -35.594 -29.047 1 98.56 134 ALA B C 1
ATOM 2859 O O . ALA B 1 134 ? 1.842 -35.969 -29.172 1 98.56 134 ALA B O 1
ATOM 2860 N N . SER B 1 135 ? -0.318 -36.5 -28.984 1 98.31 135 SER B N 1
ATOM 2861 C CA . SER B 1 135 ? -0.116 -37.938 -28.859 1 98.31 135 SER B CA 1
ATOM 2862 C C . SER B 1 135 ? 0.396 -38.531 -30.172 1 98.31 135 SER B C 1
ATOM 2864 O O . SER B 1 135 ? 0.857 -39.688 -30.188 1 98.31 135 SER B O 1
ATOM 2866 N N . VAL B 1 136 ? 0.368 -37.781 -31.203 1 96.81 136 VAL B N 1
ATOM 2867 C CA . VAL B 1 136 ? 0.86 -38.25 -32.469 1 96.81 136 VAL B CA 1
ATOM 2868 C C . VAL B 1 136 ? 1.989 -37.375 -32.969 1 96.81 136 VAL B C 1
ATOM 2870 O O . VAL B 1 136 ? 2.275 -37.312 -34.188 1 96.81 136 VAL B O 1
ATOM 2873 N N . HIS B 1 137 ? 2.537 -36.625 -32.188 1 97.5 137 HIS B N 1
ATOM 2874 C CA . HIS B 1 137 ? 3.631 -35.75 -32.531 1 97.5 137 HIS B CA 1
ATOM 2875 C C . HIS B 1 137 ? 4.844 -36.531 -33.031 1 97.5 137 HIS B C 1
ATOM 2877 O O . HIS B 1 137 ? 5.031 -37.688 -32.656 1 97.5 137 HIS B O 1
ATOM 2883 N N . LYS B 1 138 ? 5.66 -35.906 -33.812 1 97.31 138 LYS B N 1
ATOM 2884 C CA . LYS B 1 138 ? 6.82 -36.562 -34.406 1 97.31 138 LYS B CA 1
ATOM 2885 C C . LYS B 1 138 ? 7.859 -36.906 -33.344 1 97.31 138 LYS B C 1
ATOM 2887 O O . LYS B 1 138 ? 8.625 -37.844 -33.469 1 97.31 138 LYS B O 1
ATOM 2892 N N . PHE B 1 139 ? 7.914 -36.125 -32.281 1 98 139 PHE B N 1
ATOM 2893 C CA . PHE B 1 139 ? 8.906 -36.344 -31.234 1 98 139 PHE B CA 1
ATOM 2894 C C . PHE B 1 139 ? 8.375 -37.312 -30.172 1 98 139 PHE B C 1
ATOM 2896 O O . PHE B 1 139 ? 7.297 -37.094 -29.609 1 98 139 PHE B O 1
ATOM 2903 N N . ILE B 1 140 ? 9.18 -38.25 -29.797 1 97.81 140 ILE B N 1
ATOM 2904 C CA . ILE B 1 140 ? 8.797 -39.344 -28.891 1 97.81 140 ILE B CA 1
ATOM 2905 C C . ILE B 1 140 ? 8.477 -38.75 -27.5 1 97.81 140 ILE B C 1
ATOM 2907 O O . ILE B 1 140 ? 7.516 -39.156 -26.859 1 97.81 140 ILE B O 1
ATOM 2911 N N . ASN B 1 141 ? 9.266 -37.812 -27.094 1 97.06 141 ASN B N 1
ATOM 2912 C CA . ASN B 1 141 ? 9.078 -37.25 -25.75 1 97.06 141 ASN B CA 1
ATOM 2913 C C . ASN B 1 141 ? 7.723 -36.562 -25.625 1 97.06 141 ASN B C 1
ATOM 2915 O O . ASN B 1 141 ? 7.086 -36.656 -24.578 1 97.06 141 ASN B O 1
ATOM 2919 N N . ILE B 1 142 ? 7.246 -35.938 -26.656 1 98.44 142 ILE B N 1
ATOM 2920 C CA . ILE B 1 142 ? 5.953 -35.281 -26.625 1 98.44 142 ILE B CA 1
ATOM 2921 C C . ILE B 1 142 ? 4.832 -36.312 -26.656 1 98.44 142 ILE B C 1
ATOM 2923 O O . ILE B 1 142 ? 3.857 -36.188 -25.906 1 98.44 142 ILE B O 1
ATOM 2927 N N . ARG B 1 143 ? 5.027 -37.375 -27.453 1 98.5 143 ARG B N 1
ATOM 2928 C CA . ARG B 1 143 ? 4.031 -38.438 -27.453 1 98.5 143 ARG B CA 1
ATOM 2929 C C . ARG B 1 143 ? 3.91 -39.094 -26.078 1 98.5 143 ARG B C 1
ATOM 2931 O O . ARG B 1 143 ? 2.805 -39.281 -25.578 1 98.5 143 ARG B O 1
ATOM 2938 N N . ARG B 1 144 ? 5.066 -39.406 -25.516 1 98.25 144 ARG B N 1
ATOM 2939 C CA . ARG B 1 144 ? 5.105 -40.062 -24.219 1 98.25 144 ARG B CA 1
ATOM 2940 C C . ARG B 1 144 ? 4.422 -39.219 -23.156 1 98.25 144 ARG B C 1
ATOM 2942 O O . ARG B 1 144 ? 3.586 -39.719 -22.391 1 98.25 144 ARG B O 1
ATOM 2949 N N . MET B 1 145 ? 4.699 -37.969 -23.172 1 98.19 145 MET B N 1
ATOM 2950 C CA . MET B 1 145 ? 4.152 -37.062 -22.172 1 98.19 145 MET B CA 1
ATOM 2951 C C . MET B 1 145 ? 2.654 -36.875 -22.375 1 98.19 145 MET B C 1
ATOM 2953 O O . MET B 1 145 ? 1.897 -36.75 -21.406 1 98.19 145 MET B O 1
ATOM 2957 N N . ALA B 1 146 ? 2.277 -36.75 -23.625 1 98.69 146 ALA B N 1
ATOM 2958 C CA . ALA B 1 146 ? 0.859 -36.594 -23.938 1 98.69 146 ALA B CA 1
ATOM 2959 C C . ALA B 1 146 ? 0.049 -37.781 -23.438 1 98.69 146 ALA B C 1
ATOM 2961 O O . ALA B 1 146 ? -1.004 -37.625 -22.812 1 98.69 146 ALA B O 1
ATOM 2962 N N . VAL B 1 147 ? 0.567 -38.969 -23.656 1 98.69 147 VAL B N 1
ATOM 2963 C CA . VAL B 1 147 ? -0.099 -40.188 -23.234 1 98.69 147 VAL B CA 1
ATOM 2964 C C . VAL B 1 147 ? -0.15 -40.25 -21.703 1 98.69 147 VAL B C 1
ATOM 2966 O O . VAL B 1 147 ? -1.189 -40.562 -21.125 1 98.69 147 VAL B O 1
ATOM 2969 N N . SER B 1 148 ? 0.945 -39.906 -21.125 1 98.31 148 SER B N 1
ATOM 2970 C CA . SER B 1 148 ? 0.983 -39.844 -19.656 1 98.31 148 SER B CA 1
ATOM 2971 C C . SER B 1 148 ? -0.044 -38.844 -19.125 1 98.31 148 SER B C 1
ATOM 2973 O O . SER B 1 148 ? -0.752 -39.156 -18.156 1 98.31 148 SER B O 1
ATOM 2975 N N . ALA B 1 149 ? -0.083 -37.688 -19.734 1 98.5 149 ALA B N 1
ATOM 2976 C CA . ALA B 1 149 ? -1.021 -36.656 -19.328 1 98.5 149 ALA B CA 1
ATOM 2977 C C . ALA B 1 149 ? -2.463 -37.125 -19.453 1 98.5 149 ALA B C 1
ATOM 2979 O O . ALA B 1 149 ? -3.279 -36.906 -18.562 1 98.5 149 ALA B O 1
ATOM 2980 N N . LEU B 1 150 ? -2.779 -37.812 -20.516 1 98.56 150 LEU B N 1
ATOM 2981 C CA . LEU B 1 150 ? -4.113 -38.375 -20.703 1 98.56 150 LEU B CA 1
ATOM 2982 C C . LEU B 1 150 ? -4.445 -39.344 -19.594 1 98.56 150 LEU B C 1
ATOM 2984 O O . LEU B 1 150 ? -5.574 -39.375 -19.109 1 98.56 150 LEU B O 1
ATOM 2988 N N . GLY B 1 151 ? -3.484 -40.125 -19.266 1 98.31 151 GLY B N 1
ATOM 2989 C CA . GLY B 1 151 ? -3.664 -41.031 -18.156 1 98.31 151 GLY B CA 1
ATOM 2990 C C . GLY B 1 151 ? -3.957 -40.344 -16.844 1 98.31 151 GLY B C 1
ATOM 2991 O O . GLY B 1 151 ? -4.824 -40.75 -16.078 1 98.31 151 GLY B O 1
ATOM 2992 N N . LYS B 1 152 ? -3.252 -39.312 -16.578 1 97.38 152 LYS B N 1
ATOM 2993 C CA . LYS B 1 152 ? -3.459 -38.531 -15.344 1 97.38 152 LYS B CA 1
ATOM 2994 C C . LYS B 1 152 ? -4.863 -37.938 -15.297 1 97.38 152 LYS B C 1
ATOM 2996 O O . LYS B 1 152 ? -5.504 -37.938 -14.242 1 97.38 152 LYS B O 1
ATOM 3001 N N . ILE B 1 153 ? -5.273 -37.438 -16.406 1 97.69 153 ILE B N 1
ATOM 3002 C CA . ILE B 1 153 ? -6.613 -36.875 -16.469 1 97.69 153 ILE B CA 1
ATOM 3003 C C . ILE B 1 153 ? -7.656 -37.969 -16.266 1 97.69 153 ILE B C 1
ATOM 3005 O O . ILE B 1 153 ? -8.648 -37.75 -15.555 1 97.69 153 ILE B O 1
ATOM 3009 N N . GLY B 1 154 ? -7.453 -39.094 -16.875 1 97.69 154 GLY B N 1
ATOM 3010 C CA . GLY B 1 154 ? -8.312 -40.25 -16.656 1 97.69 154 GLY B CA 1
ATOM 3011 C C . GLY B 1 154 ? -9.688 -40.094 -17.281 1 97.69 154 GLY B C 1
ATOM 3012 O O . GLY B 1 154 ? -10.68 -40.562 -16.734 1 97.69 154 GLY B O 1
ATOM 3013 N N . SER B 1 155 ? -9.742 -39.375 -18.328 1 97.56 155 SER B N 1
ATOM 3014 C CA . SER B 1 155 ? -11.016 -39.156 -19.016 1 97.56 155 SER B CA 1
ATOM 3015 C C . SER B 1 155 ? -11.211 -40.188 -20.125 1 97.56 155 SER B C 1
ATOM 3017 O O . SER B 1 155 ? -10.273 -40.531 -20.844 1 97.56 155 SER B O 1
ATOM 3019 N N . ILE B 1 156 ? -12.391 -40.562 -20.391 1 97.5 156 ILE B N 1
ATOM 3020 C CA . ILE B 1 156 ? -12.75 -41.531 -21.422 1 97.5 156 ILE B CA 1
ATOM 3021 C C . ILE B 1 156 ? -12.586 -40.906 -22.797 1 97.5 156 ILE B C 1
ATOM 3023 O O . ILE B 1 156 ? -12.461 -41.625 -23.797 1 97.5 156 ILE B O 1
ATOM 3027 N N . LYS B 1 157 ? -12.469 -39.656 -22.828 1 97.06 157 LYS B N 1
ATOM 3028 C CA . LYS B 1 157 ? -12.312 -38.969 -24.094 1 97.06 157 LYS B CA 1
ATOM 3029 C C . LYS B 1 157 ? -10.977 -39.281 -24.75 1 97.06 157 LYS B C 1
ATOM 3031 O O . LYS B 1 157 ? -10.82 -39.125 -25.969 1 97.06 157 LYS B O 1
ATOM 3036 N N . GLY B 1 158 ? -10.117 -39.781 -23.953 1 97.31 158 GLY B N 1
ATOM 3037 C CA . GLY B 1 158 ? -8.812 -40.125 -24.5 1 97.31 158 GLY B CA 1
ATOM 3038 C C . GLY B 1 158 ? -8.695 -41.562 -24.953 1 97.31 158 GLY B C 1
ATOM 3039 O O . GLY B 1 158 ? -7.66 -41.969 -25.484 1 97.31 158 GLY B O 1
ATOM 3040 N N . GLU B 1 159 ? -9.688 -42.344 -24.844 1 98.06 159 GLU B N 1
ATOM 3041 C CA . GLU B 1 159 ? -9.617 -43.781 -25.016 1 98.06 159 GLU B CA 1
ATOM 3042 C C . GLU B 1 159 ? -9.117 -44.156 -26.406 1 98.06 159 GLU B C 1
ATOM 3044 O O . GLU B 1 159 ? -8.195 -44.969 -26.547 1 98.06 159 GLU B O 1
ATOM 3049 N N . THR B 1 160 ? -9.703 -43.562 -27.422 1 97.38 160 THR B N 1
ATOM 3050 C CA . THR B 1 160 ? -9.367 -43.906 -28.781 1 97.38 160 THR B CA 1
ATOM 3051 C C . THR B 1 160 ? -7.891 -43.656 -29.078 1 97.38 160 THR B C 1
ATOM 3053 O O . THR B 1 160 ? -7.203 -44.5 -29.656 1 97.38 160 THR B O 1
ATOM 3056 N N . VAL B 1 161 ? -7.477 -42.531 -28.594 1 97.56 161 VAL B N 1
ATOM 3057 C CA . VAL B 1 161 ? -6.09 -42.188 -28.875 1 97.56 161 VAL B CA 1
ATOM 3058 C C . VAL B 1 161 ? -5.152 -43.031 -28.031 1 97.56 161 VAL B C 1
ATOM 3060 O O . VAL B 1 161 ? -4.055 -43.375 -28.469 1 97.56 161 VAL B O 1
ATOM 3063 N N . LEU B 1 162 ? -5.59 -43.406 -26.859 1 98.69 162 LEU B N 1
ATOM 3064 C CA . LEU B 1 162 ? -4.781 -44.281 -26.016 1 98.69 162 LEU B CA 1
ATOM 3065 C C . LEU B 1 162 ? -4.66 -45.688 -26.625 1 98.69 162 LEU B C 1
ATOM 3067 O O . LEU B 1 162 ? -3.598 -46.312 -26.562 1 98.69 162 LEU B O 1
ATOM 3071 N N . ILE B 1 163 ? -5.672 -46.125 -27.234 1 98.62 163 ILE B N 1
ATOM 3072 C CA . ILE B 1 163 ? -5.637 -47.406 -27.906 1 98.62 163 ILE B CA 1
ATOM 3073 C C . ILE B 1 163 ? -4.691 -47.344 -29.109 1 98.62 163 ILE B C 1
ATOM 3075 O O . ILE B 1 163 ? -3.904 -48.25 -29.344 1 98.62 163 ILE B O 1
ATOM 3079 N N . ARG B 1 164 ? -4.789 -46.281 -29.797 1 97.81 164 ARG B N 1
ATOM 3080 C CA . ARG B 1 164 ? -3.877 -46.094 -30.922 1 97.81 164 ARG B CA 1
ATOM 3081 C C . ARG B 1 164 ? -2.424 -46.094 -30.453 1 97.81 164 ARG B C 1
ATOM 3083 O O . ARG B 1 164 ? -1.544 -46.594 -31.141 1 97.81 164 ARG B O 1
ATOM 3090 N N . ALA B 1 165 ? -2.162 -45.5 -29.344 1 98.5 165 ALA B N 1
ATOM 3091 C CA . ALA B 1 165 ? -0.815 -45.344 -28.797 1 98.5 165 ALA B CA 1
ATOM 3092 C C . ALA B 1 165 ? -0.221 -46.719 -28.438 1 98.5 165 ALA B C 1
ATOM 3094 O O . ALA B 1 165 ? 0.994 -46.844 -28.266 1 98.5 165 ALA B O 1
ATOM 3095 N N . LEU B 1 166 ? -1.044 -47.781 -28.375 1 98.38 166 LEU B N 1
ATOM 3096 C CA . LEU B 1 166 ? -0.568 -49.125 -28.109 1 98.38 166 LEU B CA 1
ATOM 3097 C C . LEU B 1 166 ? 0.288 -49.625 -29.266 1 98.38 166 LEU B C 1
ATOM 3099 O O . LEU B 1 166 ? 1.027 -50.594 -29.125 1 98.38 166 LEU B O 1
ATOM 3103 N N . GLU B 1 167 ? 0.199 -48.969 -30.359 1 97.25 167 GLU B N 1
ATOM 3104 C CA . GLU B 1 167 ? 0.947 -49.375 -31.531 1 97.25 167 GLU B CA 1
ATOM 3105 C C . GLU B 1 167 ? 2.16 -48.5 -31.766 1 97.25 167 GLU B C 1
ATOM 3107 O O . GLU B 1 167 ? 2.799 -48.562 -32.812 1 97.25 167 GLU B O 1
ATOM 3112 N N . ASP B 1 168 ? 2.438 -47.625 -30.844 1 97.38 168 ASP B N 1
ATOM 3113 C CA . ASP B 1 168 ? 3.588 -46.75 -30.984 1 97.38 168 ASP B CA 1
ATOM 3114 C C . ASP B 1 168 ? 4.887 -47.562 -31.078 1 97.38 168 ASP B C 1
ATOM 3116 O O . ASP B 1 168 ? 5.02 -48.594 -30.453 1 97.38 168 ASP B O 1
ATOM 3120 N N . GLU B 1 169 ? 5.828 -46.969 -31.797 1 95.81 169 GLU B N 1
ATOM 3121 C CA . GLU B 1 169 ? 7.109 -47.656 -31.953 1 95.81 169 GLU B CA 1
ATOM 3122 C C . GLU B 1 169 ? 7.918 -47.625 -30.656 1 95.81 169 GLU B C 1
ATOM 3124 O O . GLU B 1 169 ? 8.805 -48.469 -30.469 1 95.81 169 GLU B O 1
ATOM 3129 N N . ASN B 1 170 ? 7.668 -46.688 -29.859 1 96.56 170 ASN B N 1
ATOM 3130 C CA . ASN B 1 170 ? 8.422 -46.531 -28.609 1 96.56 170 ASN B CA 1
ATOM 3131 C C . ASN B 1 170 ? 7.75 -47.281 -27.469 1 96.56 170 ASN B C 1
ATOM 3133 O O . ASN B 1 170 ? 6.57 -47.062 -27.188 1 96.56 170 ASN B O 1
ATOM 3137 N N . SER B 1 171 ? 8.547 -48.062 -26.75 1 96.19 171 SER B N 1
ATOM 3138 C CA . SER B 1 171 ? 8.016 -48.938 -25.719 1 96.19 171 SER B CA 1
ATOM 3139 C C . SER B 1 171 ? 7.5 -48.156 -24.516 1 96.19 171 SER B C 1
ATOM 3141 O O . SER B 1 171 ? 6.57 -48.594 -23.828 1 96.19 171 SER B O 1
ATOM 3143 N N . GLN B 1 172 ? 8.117 -47.062 -24.234 1 96.81 172 GLN B N 1
ATOM 3144 C CA . GLN B 1 172 ? 7.652 -46.25 -23.109 1 96.81 172 GLN B CA 1
ATOM 3145 C C . GLN B 1 172 ? 6.273 -45.656 -23.391 1 96.81 172 GLN B C 1
ATOM 3147 O O . GLN B 1 172 ? 5.414 -45.625 -22.516 1 96.81 172 GLN B O 1
ATOM 3152 N N . VAL B 1 173 ? 6.074 -45.219 -24.625 1 98.25 173 VAL B N 1
ATOM 3153 C CA . VAL B 1 173 ? 4.762 -44.688 -25.016 1 98.25 173 VAL B CA 1
ATOM 3154 C C . VAL B 1 173 ? 3.713 -45.781 -24.844 1 98.25 173 VAL B C 1
ATOM 3156 O O . VAL B 1 173 ? 2.643 -45.562 -24.281 1 98.25 173 VAL B O 1
ATOM 3159 N N . VAL B 1 174 ? 4.078 -46.969 -25.266 1 98.25 174 VAL B N 1
ATOM 3160 C CA . VAL B 1 174 ? 3.174 -48.094 -25.172 1 98.25 174 VAL B CA 1
ATOM 3161 C C . VAL B 1 174 ? 2.857 -48.406 -23.703 1 98.25 174 VAL B C 1
ATOM 3163 O O . VAL B 1 174 ? 1.695 -48.594 -23.344 1 98.25 174 VAL B O 1
ATOM 3166 N N . THR B 1 175 ? 3.879 -48.406 -22.875 1 98.06 175 THR B N 1
ATOM 3167 C CA . THR B 1 175 ? 3.709 -48.688 -21.469 1 98.06 175 THR B CA 1
ATOM 3168 C C . THR B 1 175 ? 2.781 -47.688 -20.812 1 98.06 175 THR B C 1
ATOM 3170 O O . THR B 1 175 ? 1.865 -48.062 -20.078 1 98.06 175 THR B O 1
ATOM 3173 N N . TYR B 1 176 ? 2.984 -46.406 -21.094 1 98.38 176 TYR B N 1
ATOM 3174 C CA . TYR B 1 176 ? 2.133 -45.375 -20.531 1 98.38 176 TYR B CA 1
ATOM 3175 C C . TYR B 1 176 ? 0.704 -45.5 -21.047 1 98.38 176 TYR B C 1
ATOM 3177 O O . TYR B 1 176 ? -0.251 -45.219 -20.312 1 98.38 176 TYR B O 1
ATOM 3185 N N . ALA B 1 177 ? 0.576 -45.875 -22.297 1 98.75 177 ALA B N 1
ATOM 3186 C CA . ALA B 1 177 ? -0.761 -46.094 -22.844 1 98.75 177 ALA B CA 1
ATOM 3187 C C . ALA B 1 177 ? -1.501 -47.188 -22.094 1 98.75 177 ALA B C 1
ATOM 3189 O O . ALA B 1 177 ? -2.678 -47.031 -21.75 1 98.75 177 ALA B O 1
ATOM 3190 N N . ILE B 1 178 ? -0.799 -48.25 -21.797 1 98.62 178 ILE B N 1
ATOM 3191 C CA . ILE B 1 178 ? -1.402 -49.375 -21.062 1 98.62 178 ILE B CA 1
ATOM 3192 C C . ILE B 1 178 ? -1.849 -48.875 -19.688 1 98.62 178 ILE B C 1
ATOM 3194 O O . ILE B 1 178 ? -2.979 -49.156 -19.266 1 98.62 178 ILE B O 1
ATOM 3198 N N . LYS B 1 179 ? -0.99 -48.219 -19.047 1 98.31 179 LYS B N 1
ATOM 3199 C CA . LYS B 1 179 ? -1.312 -47.719 -17.719 1 98.31 179 LYS B CA 1
ATOM 3200 C C . LYS B 1 179 ? -2.506 -46.75 -17.766 1 98.31 179 LYS B C 1
ATOM 3202 O O . LYS B 1 179 ? -3.373 -46.781 -16.891 1 98.31 179 LYS B O 1
ATOM 3207 N N . ALA B 1 180 ? -2.516 -45.875 -18.75 1 98.56 180 ALA B N 1
ATOM 3208 C CA . ALA B 1 180 ? -3.619 -44.938 -18.906 1 98.56 180 ALA B CA 1
ATOM 3209 C C . ALA B 1 180 ? -4.93 -45.656 -19.172 1 98.56 180 ALA B C 1
ATOM 3211 O O . ALA B 1 180 ? -5.973 -45.312 -18.609 1 98.56 180 ALA B O 1
ATOM 3212 N N . LEU B 1 181 ? -4.898 -46.625 -19.938 1 98.56 181 LEU B N 1
ATOM 3213 C CA . LEU B 1 181 ? -6.082 -47.406 -20.266 1 98.56 181 LEU B CA 1
ATOM 3214 C C . LEU B 1 181 ? -6.574 -48.188 -19.062 1 98.56 181 LEU B C 1
ATOM 3216 O O . LEU B 1 181 ? -7.781 -48.375 -18.891 1 98.56 181 LEU B O 1
ATOM 3220 N N . ASN B 1 182 ? -5.605 -48.656 -18.297 1 97.88 182 ASN B N 1
ATOM 3221 C CA . ASN B 1 182 ? -5.973 -49.281 -17.031 1 97.88 182 ASN B CA 1
ATOM 3222 C C . ASN B 1 182 ? -6.738 -48.312 -16.141 1 97.88 182 ASN B C 1
ATOM 3224 O O . ASN B 1 182 ? -7.77 -48.656 -15.57 1 97.88 182 ASN B O 1
ATOM 3228 N N . LYS B 1 183 ? -6.254 -47.125 -16.047 1 96.56 183 LYS B N 1
ATOM 3229 C CA . LYS B 1 183 ? -6.848 -46.094 -15.188 1 96.56 183 LYS B CA 1
ATOM 3230 C C . LYS B 1 183 ? -8.289 -45.812 -15.602 1 96.56 183 LYS B C 1
ATOM 3232 O O . LYS B 1 183 ? -9.148 -45.594 -14.742 1 96.56 183 LYS B O 1
ATOM 3237 N N . ILE B 1 184 ? -8.492 -45.781 -16.891 1 96.5 184 ILE B N 1
ATOM 3238 C CA . ILE B 1 184 ? -9.844 -45.469 -17.344 1 96.5 184 ILE B CA 1
ATOM 3239 C C . ILE B 1 184 ? -10.656 -46.75 -17.484 1 96.5 184 ILE B C 1
ATOM 3241 O O . ILE B 1 184 ? -11.781 -46.719 -17.969 1 96.5 184 ILE B O 1
ATOM 3245 N N . LYS B 1 185 ? -10.055 -47.875 -17.172 1 95.94 185 LYS B N 1
ATOM 3246 C CA . LYS B 1 185 ? -10.703 -49.188 -17.188 1 95.94 185 LYS B CA 1
ATOM 3247 C C . LYS B 1 185 ? -11.289 -49.5 -18.562 1 95.94 185 LYS B C 1
ATOM 3249 O O . LYS B 1 185 ? -12.438 -49.938 -18.672 1 95.94 185 LYS B O 1
ATOM 3254 N N . SER B 1 186 ? -10.453 -49.25 -19.516 1 96.88 186 SER B N 1
ATOM 3255 C CA . SER B 1 186 ? -10.883 -49.5 -20.891 1 96.88 186 SER B CA 1
ATOM 3256 C C . SER B 1 186 ? -10.922 -51 -21.203 1 96.88 186 SER B C 1
ATOM 3258 O O . SER B 1 186 ? -9.883 -51.656 -21.25 1 96.88 186 SER B O 1
ATOM 3260 N N . THR B 1 187 ? -12.031 -51.5 -21.562 1 96.38 187 THR B N 1
ATOM 3261 C CA . THR B 1 187 ? -12.156 -52.906 -21.953 1 96.38 187 THR B CA 1
ATOM 3262 C C . THR B 1 187 ? -11.906 -53.094 -23.438 1 96.38 187 THR B C 1
ATOM 3264 O O . THR B 1 187 ? -11.539 -54.156 -23.906 1 96.38 187 THR B O 1
ATOM 3267 N N . LYS B 1 188 ? -11.984 -52 -24.141 1 97.06 188 LYS B N 1
ATOM 3268 C CA . LYS B 1 188 ? -11.812 -52.031 -25.594 1 97.06 188 LYS B CA 1
ATOM 3269 C C . LYS B 1 188 ? -10.367 -52.344 -25.969 1 97.06 188 LYS B C 1
ATOM 3271 O O . LYS B 1 188 ? -10.102 -52.812 -27.078 1 97.06 188 LYS B O 1
ATOM 3276 N N . ALA B 1 189 ? -9.555 -52.125 -25.078 1 97.12 189 ALA B N 1
ATOM 3277 C CA . ALA B 1 189 ? -8.133 -52.25 -25.391 1 97.12 189 ALA B CA 1
ATOM 3278 C C . ALA B 1 189 ? -7.637 -53.656 -25.062 1 97.12 189 ALA B C 1
ATOM 3280 O O . ALA B 1 189 ? -6.492 -54 -25.375 1 97.12 189 ALA B O 1
ATOM 3281 N N . LYS B 1 190 ? -8.406 -54.5 -24.516 1 97 190 LYS B N 1
ATOM 3282 C CA . LYS B 1 190 ? -7.98 -55.75 -23.922 1 97 190 LYS B CA 1
ATOM 3283 C C . LYS B 1 190 ? -7.277 -56.625 -24.953 1 97 190 LYS B C 1
ATOM 3285 O O . LYS B 1 190 ? -6.168 -57.125 -24.719 1 97 190 LYS B O 1
ATOM 3290 N N . GLU B 1 191 ? -7.938 -56.844 -26.047 1 96.69 191 GLU B N 1
ATOM 3291 C CA . GLU B 1 191 ? -7.363 -57.75 -27.047 1 96.69 191 GLU B CA 1
ATOM 3292 C C . GLU B 1 191 ? -5.988 -57.25 -27.5 1 96.69 191 GLU B C 1
ATOM 3294 O O . GLU B 1 191 ? -5.055 -58.031 -27.625 1 96.69 191 GLU B O 1
ATOM 3299 N N . LYS B 1 192 ? -5.922 -56 -27.75 1 97.31 192 LYS B N 1
ATOM 3300 C CA . LYS B 1 192 ? -4.652 -55.406 -28.188 1 97.31 192 LYS B CA 1
ATOM 3301 C C . LYS B 1 192 ? -3.588 -55.562 -27.094 1 97.31 192 LYS B C 1
ATOM 3303 O O . LYS B 1 192 ? -2.42 -55.812 -27.391 1 97.31 192 LYS B O 1
ATOM 3308 N N . ILE B 1 193 ? -3.98 -55.406 -25.922 1 98.06 193 ILE B N 1
ATOM 3309 C CA . ILE B 1 193 ? -3.029 -55.469 -24.812 1 98.06 193 ILE B CA 1
ATOM 3310 C C . ILE B 1 193 ? -2.568 -56.938 -24.609 1 98.06 193 ILE B C 1
ATOM 3312 O O . ILE B 1 193 ? -1.395 -57.188 -24.328 1 98.06 193 ILE B O 1
ATOM 3316 N N . ILE B 1 194 ? -3.414 -57.844 -24.844 1 96.38 194 ILE B N 1
ATOM 3317 C CA . ILE B 1 194 ? -3.045 -59.25 -24.781 1 96.38 194 ILE B CA 1
ATOM 3318 C C . ILE B 1 194 ? -2.061 -59.594 -25.906 1 96.38 194 ILE B C 1
ATOM 3320 O O . ILE B 1 194 ? -1.103 -60.344 -25.703 1 96.38 194 ILE B O 1
ATOM 3324 N N . TYR B 1 195 ? -2.379 -59 -27.031 1 96.81 195 TYR B N 1
ATOM 3325 C CA . TYR B 1 195 ? -1.456 -59.188 -28.156 1 96.81 195 TYR B CA 1
ATOM 3326 C C . TYR B 1 195 ? -0.062 -58.688 -27.797 1 96.81 195 TYR B C 1
ATOM 3328 O O . TYR B 1 195 ? 0.936 -59.375 -28.078 1 96.81 195 TYR B O 1
ATOM 3336 N N . ILE B 1 196 ? 0.04 -57.562 -27.172 1 96.88 196 ILE B N 1
ATOM 3337 C CA . ILE B 1 196 ? 1.308 -56.969 -26.766 1 96.88 196 ILE B CA 1
ATOM 3338 C C . ILE B 1 196 ? 2.006 -57.906 -25.766 1 96.88 196 ILE B C 1
ATOM 3340 O O . ILE B 1 196 ? 3.225 -58.062 -25.812 1 96.88 196 ILE B O 1
ATOM 3344 N N . LYS B 1 197 ? 1.257 -58.438 -24.859 1 96.12 197 LYS B N 1
ATOM 3345 C CA . LYS B 1 197 ? 1.789 -59.375 -23.875 1 96.12 197 LYS B CA 1
ATOM 3346 C C . LYS B 1 197 ? 2.541 -60.5 -24.562 1 96.12 197 LYS B C 1
ATOM 3348 O O . LYS B 1 197 ? 3.611 -60.906 -24.094 1 96.12 197 LYS B O 1
ATOM 3353 N N . ASN B 1 198 ? 2.076 -60.906 -25.656 1 95 198 ASN B N 1
ATOM 3354 C CA . ASN B 1 198 ? 2.619 -62.062 -26.359 1 95 198 ASN B CA 1
ATOM 3355 C C . ASN B 1 198 ? 3.789 -61.688 -27.266 1 95 198 ASN B C 1
ATOM 3357 O O . ASN B 1 198 ? 4.52 -62.562 -27.75 1 95 198 ASN B O 1
ATOM 3361 N N . LYS B 1 199 ? 3.932 -60.5 -27.453 1 94.06 199 LYS B N 1
ATOM 3362 C CA . LYS B 1 199 ? 4.93 -60.062 -28.422 1 94.06 199 LYS B CA 1
ATOM 3363 C C . LYS B 1 199 ? 6.137 -59.438 -27.734 1 94.06 199 LYS B C 1
ATOM 3365 O O . LYS B 1 199 ? 7.152 -59.156 -28.375 1 94.06 199 LYS B O 1
ATOM 3370 N N . THR B 1 200 ? 5.98 -59.156 -26.562 1 92.19 200 THR B N 1
ATOM 3371 C CA . THR B 1 200 ? 7.078 -58.438 -25.922 1 92.19 200 THR B CA 1
ATOM 3372 C C . THR B 1 200 ? 7.691 -59.281 -24.797 1 92.19 200 THR B C 1
ATOM 3374 O O . THR B 1 200 ? 7.02 -60.125 -24.219 1 92.19 200 THR B O 1
ATOM 3377 N N . ASP B 1 201 ? 8.969 -59.062 -24.469 1 90.75 201 ASP B N 1
ATOM 3378 C CA . ASP B 1 201 ? 9.641 -59.719 -23.359 1 90.75 201 ASP B CA 1
ATOM 3379 C C . ASP B 1 201 ? 10.117 -58.688 -22.328 1 90.75 201 ASP B C 1
ATOM 3381 O O . ASP B 1 201 ? 10.812 -59.031 -21.375 1 90.75 201 ASP B O 1
ATOM 3385 N N . LYS B 1 202 ? 9.789 -57.438 -22.547 1 94.56 202 LYS B N 1
ATOM 3386 C CA . LYS B 1 202 ? 10.211 -56.375 -21.625 1 94.56 202 LYS B CA 1
ATOM 3387 C C . LYS B 1 202 ? 9.398 -56.406 -20.344 1 94.56 202 LYS B C 1
ATOM 3389 O O . LYS B 1 202 ? 8.172 -56.281 -20.375 1 94.56 202 LYS B O 1
ATOM 3394 N N . ASP B 1 203 ? 10.055 -56.5 -19.25 1 94.94 203 ASP B N 1
ATOM 3395 C CA . ASP B 1 203 ? 9.43 -56.719 -17.938 1 94.94 203 ASP B CA 1
ATOM 3396 C C . ASP B 1 203 ? 8.5 -55.562 -17.594 1 94.94 203 ASP B C 1
ATOM 3398 O O . ASP B 1 203 ? 7.414 -55.781 -17.047 1 94.94 203 ASP B O 1
ATOM 3402 N N . TYR B 1 204 ? 8.945 -54.344 -17.797 1 93.31 204 TYR B N 1
ATOM 3403 C CA . TYR B 1 204 ? 8.125 -53.188 -17.391 1 93.31 204 TYR B CA 1
ATOM 3404 C C . TYR B 1 204 ? 6.832 -53.125 -18.203 1 93.31 204 TYR B C 1
ATOM 3406 O O . TYR B 1 204 ? 5.805 -52.656 -17.703 1 93.31 204 TYR B O 1
ATOM 3414 N N . ILE B 1 205 ? 6.812 -53.562 -19.422 1 96.62 205 ILE B N 1
ATOM 3415 C CA . ILE B 1 205 ? 5.586 -53.625 -20.219 1 96.62 205 ILE B CA 1
ATOM 3416 C C . ILE B 1 205 ? 4.688 -54.75 -19.688 1 96.62 205 ILE B C 1
ATOM 3418 O O . ILE B 1 205 ? 3.482 -54.531 -19.5 1 96.62 205 ILE B O 1
ATOM 3422 N N . LEU B 1 206 ? 5.312 -55.875 -19.391 1 97.06 206 LEU B N 1
ATOM 3423 C CA . LEU B 1 206 ? 4.562 -57 -18.891 1 97.06 206 LEU B CA 1
ATOM 3424 C C . LEU B 1 206 ? 3.906 -56.688 -17.547 1 97.06 206 LEU B C 1
ATOM 3426 O O . LEU B 1 206 ? 2.771 -57.125 -17.297 1 97.06 206 LEU B O 1
ATOM 3430 N N . LYS B 1 207 ? 4.613 -56 -16.75 1 97.25 207 LYS B N 1
ATOM 3431 C CA . LYS B 1 207 ? 4.035 -55.594 -15.477 1 97.25 207 LYS B CA 1
ATOM 3432 C C . LYS B 1 207 ? 2.789 -54.719 -15.695 1 97.25 207 LYS B C 1
ATOM 3434 O O . LYS B 1 207 ? 1.766 -54.938 -15.039 1 97.25 207 LYS B O 1
ATOM 3439 N N . ALA B 1 208 ? 2.898 -53.75 -16.578 1 97.5 208 ALA B N 1
ATOM 3440 C CA . ALA B 1 208 ? 1.758 -52.875 -16.875 1 97.5 208 ALA B CA 1
ATOM 3441 C C . ALA B 1 208 ? 0.595 -53.688 -17.438 1 97.5 208 ALA B C 1
ATOM 3443 O O . ALA B 1 208 ? -0.563 -53.469 -17.078 1 97.5 208 ALA B O 1
ATOM 3444 N N . VAL B 1 209 ? 0.921 -54.625 -18.25 1 97.44 209 VAL B N 1
ATOM 3445 C CA . VAL B 1 209 ? -0.082 -55.5 -18.859 1 97.44 209 VAL B CA 1
ATOM 3446 C C . VAL B 1 209 ? -0.782 -56.312 -17.766 1 97.44 209 VAL B C 1
ATOM 3448 O O . VAL B 1 209 ? -2.012 -56.406 -17.734 1 97.44 209 VAL B O 1
ATOM 3451 N N . ASP B 1 210 ? -0.004 -56.875 -16.906 1 96.38 210 ASP B N 1
ATOM 3452 C CA . ASP B 1 210 ? -0.563 -57.719 -15.852 1 96.38 210 ASP B CA 1
ATOM 3453 C C . ASP B 1 210 ? -1.485 -56.906 -14.945 1 96.38 210 ASP B C 1
ATOM 3455 O O . ASP B 1 210 ? -2.561 -57.375 -14.562 1 96.38 210 ASP B O 1
ATOM 3459 N N . GLU B 1 211 ? -1.063 -55.781 -14.602 1 96.81 211 GLU B N 1
ATOM 3460 C CA . GLU B 1 211 ? -1.899 -54.906 -13.781 1 96.81 211 GLU B CA 1
ATOM 3461 C C . GLU B 1 211 ? -3.209 -54.594 -14.492 1 96.81 211 GLU B C 1
ATOM 3463 O O . GLU B 1 211 ? -4.27 -54.562 -13.867 1 96.81 211 GLU B O 1
ATOM 3468 N N . TYR B 1 212 ? -3.1 -54.219 -15.742 1 97.38 212 TYR B N 1
ATOM 3469 C CA . TYR B 1 212 ? -4.285 -53.938 -16.547 1 97.38 212 TYR B CA 1
ATOM 3470 C C . TYR B 1 212 ? -5.23 -55.125 -16.578 1 97.38 212 TYR B C 1
ATOM 3472 O O . TYR B 1 212 ? -6.426 -54.969 -16.312 1 97.38 212 TYR B O 1
ATOM 3480 N N . LEU B 1 213 ? -4.762 -56.312 -16.781 1 96.38 213 LEU B N 1
ATOM 3481 C CA . LEU B 1 213 ? -5.59 -57.5 -16.906 1 96.38 213 LEU B CA 1
ATOM 3482 C C . LEU B 1 213 ? -6.203 -57.875 -15.562 1 96.38 213 LEU B C 1
ATOM 3484 O O . LEU B 1 213 ? -7.344 -58.344 -15.508 1 96.38 213 LEU B O 1
ATOM 3488 N N . GLN B 1 214 ? -5.445 -57.688 -14.562 1 95.25 214 GLN B N 1
ATOM 3489 C CA . GLN B 1 214 ? -5.984 -57.938 -13.234 1 95.25 214 GLN B CA 1
ATOM 3490 C C . GLN B 1 214 ? -7.176 -57.031 -12.938 1 95.25 214 GLN B C 1
ATOM 3492 O O . GLN B 1 214 ? -8.188 -57.469 -12.391 1 95.25 214 GLN B O 1
ATOM 3497 N N . GLU B 1 215 ? -7.074 -55.781 -13.305 1 93.38 215 GLU B N 1
ATOM 3498 C CA . GLU B 1 215 ? -8.117 -54.812 -13.047 1 93.38 215 GLU B CA 1
ATOM 3499 C C . GLU B 1 215 ? -9.367 -55.094 -13.875 1 93.38 215 GLU B C 1
ATOM 3501 O O . GLU B 1 215 ? -10.492 -54.938 -13.383 1 93.38 215 GLU B O 1
ATOM 3506 N N . ILE B 1 216 ? -9.211 -55.406 -15.109 1 90.94 216 ILE B N 1
ATOM 3507 C CA . ILE B 1 216 ? -10.32 -55.625 -16.031 1 90.94 216 ILE B CA 1
ATOM 3508 C C . ILE B 1 216 ? -11.023 -56.938 -15.688 1 90.94 216 ILE B C 1
ATOM 3510 O O . ILE B 1 216 ? -12.25 -57.031 -15.773 1 90.94 216 ILE B O 1
ATOM 3514 N N . ASP B 1 217 ? -10.297 -58.031 -15.391 1 86.94 217 ASP B N 1
ATOM 3515 C CA . ASP B 1 217 ? -10.859 -59.344 -15.102 1 86.94 217 ASP B CA 1
ATOM 3516 C C . ASP B 1 217 ? -11.477 -59.375 -13.703 1 86.94 217 ASP B C 1
ATOM 3518 O O . ASP B 1 217 ? -12.461 -60.094 -13.477 1 86.94 217 ASP B O 1
ATOM 3522 N N . ASP B 1 218 ? -10.875 -58.75 -12.797 1 72.25 218 ASP B N 1
ATOM 3523 C CA . ASP B 1 218 ? -11.367 -58.688 -11.422 1 72.25 218 ASP B CA 1
ATOM 3524 C C . ASP B 1 218 ? -11.453 -57.25 -10.945 1 72.25 218 ASP B C 1
ATOM 3526 O O . ASP B 1 218 ? -10.609 -56.812 -10.164 1 72.25 218 ASP B O 1
ATOM 3530 N N . PRO B 1 219 ? -12.586 -56.594 -11.477 1 67.5 219 PRO B N 1
ATOM 3531 C CA . PRO B 1 219 ? -12.648 -55.156 -11.172 1 67.5 219 PRO B CA 1
ATOM 3532 C C . PRO B 1 219 ? -12.859 -54.875 -9.688 1 67.5 219 PRO B C 1
ATOM 3534 O O . PRO B 1 219 ? -13.633 -55.562 -9.023 1 67.5 219 PRO B O 1
ATOM 3537 N N . ILE B 1 220 ? -11.992 -54.25 -8.961 1 55.81 220 ILE B N 1
ATOM 3538 C CA . ILE B 1 220 ? -12.211 -53.844 -7.578 1 55.81 220 ILE B CA 1
ATOM 3539 C C . ILE B 1 220 ? -13.172 -52.656 -7.543 1 55.81 220 ILE B C 1
ATOM 3541 O O . ILE B 1 220 ? -13.094 -51.75 -8.383 1 55.81 220 ILE B O 1
#

InterPro domains:
  IPR004155 PBS lyase HEAT-like repeat [SM00567] (109-138)
  IPR004155 PBS lyase HEAT-like repeat [SM00567] (140-169)
  IPR011989 Armadillo-like helical [G3DSA:1.25.10.10] (62-219)
  IPR016024 Armadillo-type fold [SSF48371] (94-211)